Protein AF-A0AAN7R2Y2-F1 (afdb_monomer)

Sequence (423 aa):
MEILNHSSHEHPLVLCRTENERETCNLCSKKIDYVAFTCSECGFLLHKKCGTLPREMRHHLLHPQHLLLLVPNHPDSQKPFICSQCEQKNSPFVFRCSECDFNIDVTCFLRTQAATGLPSGQNPRKIHSHQHGLLLHYIGEDNSMVRRCSGCNMLVSGPTYYCIECPDFLLHKSCSQFAEQIQHPFHPKHPLSLLTKSPYRPGSLSCDACINKFSNGFVFHCGECKFDLDLNCASRVPSLRHDKHIEHPLDLFEETGREVVCSVCGKTCREHIYRCIACNFNAHDTCLPFPSTMKHKNHQHLLSLKKSIVKGDLVWFPCEVCKKRITPRHQVYYCEDCSYGVHIHCVDVEDTPALEADSAWTLEDIKNVQAEADALAVEMEAQLHALSEKLQSFFKKYLIQLNHKSEVKDKMTGQNLNHPKSK

Organism: Trapa natans (NCBI:txid22666)

Solvent-accessible surface area (backbone atoms only — not comparable to full-atom values): 24610 Å² total; per-residue (Å²): 134,58,73,44,83,40,97,93,49,91,65,66,20,38,60,42,76,50,94,54,76,83,44,51,16,64,47,58,69,44,70,41,78,47,58,29,30,35,25,91,88,79,72,49,36,28,40,61,77,63,64,67,55,64,58,66,41,70,52,37,84,94,47,36,90,50,57,27,36,58,39,73,53,65,92,41,89,90,64,69,66,45,17,75,74,77,64,53,61,87,46,53,20,27,32,36,34,88,88,51,92,54,25,34,32,44,58,62,44,62,67,58,44,66,72,89,80,63,72,102,72,77,69,56,46,71,50,95,87,42,93,61,50,27,45,81,36,68,39,64,86,85,58,84,65,91,48,44,14,50,35,68,53,43,73,63,54,42,56,28,30,36,31,68,93,40,80,80,44,29,31,38,52,70,65,69,66,64,62,64,60,45,81,41,85,59,44,76,87,55,61,26,38,57,30,73,58,75,97,59,62,88,72,67,43,48,19,70,77,46,47,36,72,50,74,68,27,29,34,32,36,24,87,86,77,72,44,33,32,38,55,72,64,68,71,58,75,58,59,26,75,43,92,95,44,72,92,54,44,25,36,81,37,68,58,38,61,49,75,43,60,17,72,78,79,69,46,76,40,44,54,46,30,37,34,26,58,70,76,70,42,30,32,44,57,86,71,53,88,69,68,64,33,28,36,44,84,94,46,92,60,64,22,37,57,34,63,54,62,68,62,84,93,38,66,54,49,59,18,76,74,82,64,45,80,42,51,42,84,47,61,26,34,33,24,79,93,72,70,46,32,36,47,63,55,66,59,54,93,83,37,41,62,53,77,60,88,88,67,74,73,44,78,62,54,56,49,51,54,50,52,51,51,52,52,51,49,53,51,51,51,52,51,51,52,54,50,50,53,51,50,52,53,49,51,54,53,50,52,52,53,50,52,55,52,50,54,52,51,50,56,68,62,69,73,75,82,85,83,82,94,83,134

Radius of gyration: 36.59 Å; Cα contacts (8 Å, |Δi|>4): 700; chains: 1; bounding box: 128×76×86 Å

Foldseek 3Di:
DDWADAPADHDIWDWDFDPDQPDAALQQRHTDDTIWGADPPPGHTHDPVRSPDDQWDALQLVDNPFIWGWDAQDPDVVQQDAAPWPRDRPGRIWTAGPVDNHIHGPVRSSLRPAPVPDPPPPWFDDAPLDHAGWDKGAADPPTPDQQAAQAQRHGDHGIWIDGSVDSNHIHHPLSRPDDQWDCAQLHNPDIWGKDSADPDDAQPDAALPQRDTDRGHIWGADPVVRHIHGPVRRPDDAQAAAPVDHPGGWDWDQAHNDWDAAPQPRDTDGGGWTARNNVRHIHHPVSGDDFQWKAAPPDDDIWGWDQFDDDPPDQWDAAPQPRDIDGGRAIWTADPVVRHTHHNSSGDPPMGRPPDPPDPCDPVNVVVVVVVVVVVVVVVVVVVVVVVVVVVVVVVVVVVVVVVVVVVVVVVVVVPPDDDDDD

Nearest PDB structures (foldseek):
  1v5n-assembly1_A  TM=6.631E-01  e=2.476E-02  Arabidopsis thaliana
  4b6d-assembly3_C  TM=6.617E-01  e=9.367E-01  Homo sapiens
  8ebt-assembly1_E  TM=3.321E-01  e=1.222E-01  Homo sapiens
  6nmi-assembly1_E  TM=3.936E-01  e=3.478E-01  Homo sapiens
  8dgs-assembly1_A  TM=4.145E-01  e=2.388E+00  Homo sapiens

Secondary structure (DSSP, 8-state):
--EE--TT-SSPEEEEE---TT-B-TTT-PBP-SEEEE-TTT--EEEHHHHT--SEE-SBTTB-SS-EEEEE----SSS----TTT-----SEEEEESSSS-EEEHHHHHHHS--TTS-TT-PPEEETTEEEEEEEEEE-TT-SS--B-TTT-SBP-EEEEEESS-TT-EEETTGGG--SEEEETTEEEEEEEEESS-SSSTT--B-TTT--B-SSS-EEEETTTTEEEEHHHHT----EEETTEEEEEEEEEEEEEEEEE-TTT--EEEEEEEEETTTTEEEEGGGSPPPSEEE-TT-SSEEEEES---BTTBS-EE-TTT-PEE-TTS-EEEETTTTEEEEGGG--TT-EE---TT----HHHHHHHHHHHHHHHHHHHHHHHHHHHHHHHHHHHHHHHHHHHHHHHHHHHTT--------

Mean predicted aligned error: 17.21 Å

InterPro domains:
  IPR002219 Protein kinase C-like, phorbol ester/diacylglycerol-binding domain [SM00109] (11-58)
  IPR002219 Protein kinase C-like, phorbol ester/diacylglycerol-binding domain [SM00109] (66-114)
  IPR002219 Protein kinase C-like, phorbol ester/diacylglycerol-binding domain [SM00109] (128-181)
  IPR002219 Protein kinase C-like, phorbol ester/diacylglycerol-binding domain [SM00109] (243-293)
  IPR004146 DC1 [PF03107] (8-50)
  IPR004146 DC1 [PF03107] (62-108)
  IPR004146 DC1 [PF03107] (128-175)
  IPR004146 DC1 [PF03107] (185-234)
  IPR004146 DC1 [PF03107] (245-287)
  IPR004146 DC1 [PF03107] (298-347)
  IPR043145 Zinc finger, ZZ-type superfamily [G3DSA:3.30.60.90] (140-193)
  IPR046349 C1-like domain superfamily [SSF57889] (34-110)
  IPR046349 C1-like domain superfamily [SSF57889] (152-235)
  IPR046349 C1-like domain superfamily [SSF57889] (215-301)
  IPR046349 C1-like domain superfamily [SSF57889] (315-349)

Structure (mmCIF, N/CA/C/O backbone):
data_AF-A0AAN7R2Y2-F1
#
_entry.id   AF-A0AAN7R2Y2-F1
#
loop_
_atom_site.group_PDB
_atom_site.id
_atom_site.type_symbol
_atom_site.label_atom_id
_atom_site.label_alt_id
_atom_site.label_comp_id
_atom_site.label_asym_id
_atom_site.label_entity_id
_atom_site.label_seq_id
_atom_site.pdbx_PDB_ins_code
_atom_site.Cartn_x
_atom_site.Cartn_y
_atom_site.Cartn_z
_atom_site.occupancy
_atom_site.B_iso_or_equiv
_atom_site.auth_seq_id
_atom_site.auth_comp_id
_atom_site.auth_asym_id
_atom_site.auth_atom_id
_atom_site.pdbx_PDB_model_num
ATOM 1 N N . MET A 1 1 ? 39.788 -20.657 -24.333 1.00 61.09 1 MET A N 1
ATOM 2 C CA . MET A 1 1 ? 39.842 -19.189 -24.489 1.00 61.09 1 MET A CA 1
ATOM 3 C C . MET A 1 1 ? 38.507 -18.740 -25.049 1.00 61.09 1 MET A C 1
ATOM 5 O O . MET A 1 1 ? 38.062 -19.331 -26.023 1.00 61.09 1 MET A O 1
ATOM 9 N N . GLU A 1 2 ? 37.837 -17.795 -24.391 1.00 81.94 2 GLU A N 1
ATOM 10 C CA . GLU A 1 2 ? 36.566 -17.218 -24.858 1.00 81.94 2 GLU A CA 1
ATOM 11 C C . GLU A 1 2 ? 36.909 -16.062 -25.814 1.00 81.94 2 GLU A C 1
ATOM 13 O O . GLU A 1 2 ? 37.644 -15.156 -25.418 1.00 81.94 2 GLU A O 1
ATOM 18 N N . ILE A 1 3 ? 36.449 -16.136 -27.069 1.00 83.12 3 ILE A N 1
ATOM 19 C CA . ILE A 1 3 ? 36.715 -15.145 -28.127 1.00 83.12 3 ILE A CA 1
ATOM 20 C C . ILE A 1 3 ? 35.390 -14.488 -28.521 1.00 83.12 3 ILE A C 1
ATOM 22 O O . ILE A 1 3 ? 34.389 -15.183 -28.699 1.00 83.12 3 ILE A O 1
ATOM 26 N N . LEU A 1 4 ? 35.384 -13.164 -28.663 1.00 82.38 4 LEU A N 1
ATOM 27 C CA . LEU A 1 4 ? 34.214 -12.356 -28.985 1.00 82.38 4 LEU A CA 1
ATOM 28 C C . LEU A 1 4 ? 34.483 -11.481 -30.213 1.00 82.38 4 LEU A C 1
ATOM 30 O O . LEU A 1 4 ? 35.377 -10.640 -30.195 1.00 82.38 4 LEU A O 1
ATOM 34 N N . ASN A 1 5 ? 33.634 -11.608 -31.232 1.00 81.44 5 ASN A N 1
ATOM 35 C CA . ASN A 1 5 ? 33.560 -10.654 -32.338 1.00 81.44 5 ASN A CA 1
ATOM 36 C C . ASN A 1 5 ? 32.432 -9.663 -32.035 1.00 81.44 5 ASN A C 1
ATOM 38 O O . ASN A 1 5 ? 31.254 -10.009 -32.141 1.00 81.44 5 ASN A O 1
ATOM 42 N N . HIS A 1 6 ? 32.778 -8.455 -31.595 1.00 79.69 6 HIS A N 1
ATOM 43 C CA . HIS A 1 6 ? 31.801 -7.469 -31.137 1.00 79.69 6 HIS A CA 1
ATOM 44 C C . HIS A 1 6 ? 31.545 -6.400 -32.203 1.00 79.69 6 HIS A C 1
ATOM 46 O O . HIS A 1 6 ? 32.478 -5.843 -32.754 1.00 79.69 6 HIS A O 1
ATOM 52 N N . SER A 1 7 ? 30.286 -6.029 -32.447 1.00 75.00 7 SER A N 1
ATOM 53 C CA . SER A 1 7 ? 29.922 -5.073 -33.517 1.00 75.00 7 SER A CA 1
ATOM 54 C C . SER A 1 7 ? 30.542 -3.671 -33.403 1.00 75.00 7 SER A C 1
ATOM 56 O O . SER A 1 7 ? 30.539 -2.918 -34.372 1.00 75.00 7 SER A O 1
ATOM 58 N N . SER A 1 8 ? 31.069 -3.315 -32.231 1.00 75.94 8 SER A N 1
ATOM 59 C CA . SER A 1 8 ? 31.760 -2.044 -32.005 1.00 75.94 8 SER A CA 1
ATOM 60 C C . SER A 1 8 ? 33.249 -2.063 -32.365 1.00 75.94 8 SER A C 1
ATOM 62 O O . SER A 1 8 ? 33.904 -1.037 -32.191 1.00 75.94 8 SER A O 1
ATOM 64 N N . HIS A 1 9 ? 33.816 -3.218 -32.730 1.00 82.25 9 HIS A N 1
ATOM 65 C CA . HIS A 1 9 ? 35.250 -3.375 -32.949 1.00 82.25 9 HIS A CA 1
ATOM 66 C C . HIS A 1 9 ? 35.567 -4.476 -33.972 1.00 82.25 9 HIS A C 1
ATOM 68 O O . HIS A 1 9 ? 34.942 -5.529 -33.970 1.00 82.25 9 HIS A O 1
ATOM 74 N N . GLU A 1 10 ? 36.548 -4.240 -34.841 1.00 81.50 10 GLU A N 1
ATOM 75 C CA . GLU A 1 10 ? 36.824 -5.125 -35.983 1.00 81.50 10 GLU A CA 1
ATOM 76 C C . GLU A 1 10 ? 37.655 -6.363 -35.617 1.00 81.50 10 GLU A C 1
ATOM 78 O O . GLU A 1 10 ? 37.449 -7.427 -36.201 1.00 81.50 10 GLU A O 1
ATOM 83 N N . HIS A 1 11 ? 38.560 -6.260 -34.638 1.00 85.38 11 HIS A N 1
ATOM 84 C CA . HIS A 1 11 ? 39.409 -7.384 -34.238 1.00 85.38 11 HIS A CA 1
ATOM 85 C C . HIS A 1 11 ? 38.697 -8.325 -33.247 1.00 85.38 11 HIS A C 1
ATOM 87 O O . HIS A 1 11 ? 37.925 -7.859 -32.397 1.00 85.38 11 HIS A O 1
ATOM 93 N N . PRO A 1 12 ? 39.000 -9.637 -33.276 1.00 83.56 12 PRO A N 1
ATOM 94 C CA . PRO A 1 12 ? 38.536 -10.575 -32.262 1.00 83.56 12 PRO A CA 1
ATOM 95 C C . PRO A 1 12 ? 39.062 -10.200 -30.874 1.00 83.56 12 PRO A C 1
ATOM 97 O O . PRO A 1 12 ? 40.261 -10.010 -30.671 1.00 83.56 12 PRO A O 1
ATOM 100 N N . LEU A 1 13 ? 38.164 -10.132 -29.896 1.00 86.81 13 LEU A N 1
ATOM 101 C CA . LEU A 1 13 ? 38.512 -9.854 -28.509 1.00 86.81 13 LEU A CA 1
ATOM 102 C C . LEU A 1 13 ? 38.671 -11.158 -27.732 1.00 86.81 13 LEU A C 1
ATOM 104 O O . LEU A 1 13 ? 37.823 -12.044 -27.826 1.00 86.81 13 LEU A O 1
ATOM 108 N N . VAL A 1 14 ? 39.708 -11.259 -26.907 1.00 86.75 14 VAL A N 1
ATOM 109 C CA . VAL A 1 14 ? 39.963 -12.434 -26.065 1.00 86.75 14 VAL A CA 1
ATOM 110 C C . VAL A 1 14 ? 39.669 -12.092 -24.610 1.00 86.75 14 VAL A C 1
ATOM 112 O O . VAL A 1 14 ? 40.069 -11.041 -24.117 1.00 86.75 14 VAL A O 1
ATOM 115 N N . LEU A 1 15 ? 38.952 -12.967 -23.904 1.00 87.19 15 LEU A N 1
ATOM 116 C CA . LEU A 1 15 ? 38.705 -12.781 -22.476 1.00 87.19 15 LEU A CA 1
ATOM 117 C C . LEU A 1 15 ? 39.988 -13.031 -21.672 1.00 87.19 15 LEU A C 1
ATOM 119 O O . LEU A 1 15 ? 40.445 -14.172 -21.569 1.00 87.19 15 LEU A O 1
ATOM 123 N N . CYS A 1 16 ? 40.517 -11.979 -21.056 1.00 82.06 16 CYS A N 1
ATOM 124 C CA . CYS A 1 16 ? 41.752 -12.009 -20.280 1.00 82.06 16 CYS A CA 1
ATOM 125 C C . CYS A 1 16 ? 41.555 -11.375 -18.897 1.00 82.06 16 CYS A C 1
ATOM 127 O O . CYS A 1 16 ? 40.615 -10.609 -18.659 1.00 82.06 16 CYS A O 1
ATOM 129 N N . ARG A 1 17 ? 42.454 -11.713 -17.966 1.00 77.38 17 ARG A N 1
ATOM 130 C CA . ARG A 1 17 ? 42.562 -11.007 -16.686 1.00 77.38 17 ARG A CA 1
ATOM 131 C C . ARG A 1 17 ? 43.372 -9.736 -16.896 1.00 77.38 17 ARG A C 1
ATOM 133 O O . ARG A 1 17 ? 44.414 -9.783 -17.541 1.00 77.38 17 ARG A O 1
ATOM 140 N N . THR A 1 18 ? 42.881 -8.626 -16.368 1.00 70.25 18 THR A N 1
ATOM 141 C CA . THR A 1 18 ? 43.547 -7.325 -16.442 1.00 70.25 18 THR A CA 1
ATOM 142 C C . THR A 1 18 ? 44.189 -7.030 -15.093 1.00 70.25 18 THR A C 1
ATOM 144 O O . THR A 1 18 ? 43.497 -7.012 -14.078 1.00 70.25 18 THR A O 1
ATOM 147 N N . GLU A 1 19 ? 45.499 -6.797 -15.066 1.00 66.12 19 GLU A N 1
ATOM 148 C CA . GLU A 1 19 ? 46.249 -6.500 -13.830 1.00 66.12 19 GLU A CA 1
ATOM 149 C C . GLU A 1 19 ? 46.273 -4.996 -13.492 1.00 66.12 19 GLU A C 1
ATOM 151 O O . GLU A 1 19 ? 46.859 -4.584 -12.494 1.00 66.12 19 GLU A O 1
ATOM 156 N N . ASN A 1 20 ? 45.635 -4.160 -14.318 1.00 65.56 20 ASN A N 1
ATOM 157 C CA . ASN A 1 20 ? 45.729 -2.706 -14.256 1.00 65.56 20 ASN A CA 1
ATOM 158 C C . ASN A 1 20 ? 44.383 -2.052 -13.891 1.00 65.56 20 ASN A C 1
ATOM 160 O O . ASN A 1 20 ? 43.488 -1.925 -14.722 1.00 65.56 20 ASN A O 1
ATOM 164 N N . GLU A 1 21 ? 44.259 -1.556 -12.657 1.00 62.69 21 GLU A N 1
ATOM 165 C CA . GLU A 1 21 ? 43.027 -0.945 -12.111 1.00 62.69 21 GLU A CA 1
ATOM 166 C C . GLU A 1 21 ? 42.664 0.431 -12.719 1.00 62.69 21 GLU A C 1
ATOM 168 O O . GLU A 1 21 ? 41.681 1.074 -12.324 1.00 62.69 21 GLU A O 1
ATOM 173 N N . ARG A 1 22 ? 43.483 0.946 -13.645 1.00 69.06 22 ARG A N 1
ATOM 174 C CA . ARG A 1 22 ? 43.282 2.255 -14.292 1.00 69.06 22 ARG A CA 1
ATOM 175 C C . ARG A 1 22 ? 42.626 2.169 -15.667 1.00 69.06 22 ARG A C 1
ATOM 177 O O . ARG A 1 22 ? 42.256 3.206 -16.216 1.00 69.06 22 ARG A O 1
ATOM 184 N N . GLU A 1 23 ? 42.472 0.973 -16.219 1.00 83.38 23 GLU A N 1
ATOM 185 C CA . GLU A 1 23 ? 41.874 0.775 -17.536 1.00 83.38 23 GLU A CA 1
ATOM 186 C C . GLU A 1 23 ? 40.353 0.963 -17.499 1.00 83.38 23 GLU A C 1
ATOM 188 O O . GLU A 1 23 ? 39.685 0.661 -16.509 1.00 83.38 23 GLU A O 1
ATOM 193 N N . THR A 1 24 ? 39.785 1.495 -18.583 1.00 88.62 24 THR A N 1
ATOM 194 C CA . THR A 1 24 ? 38.341 1.750 -18.689 1.00 88.62 24 THR A CA 1
ATOM 195 C C . THR A 1 24 ? 37.757 1.050 -19.902 1.00 88.62 24 THR A C 1
ATOM 197 O O . THR A 1 24 ? 38.410 0.915 -20.931 1.00 88.62 24 THR A O 1
ATOM 200 N N . CYS A 1 25 ? 36.510 0.609 -19.774 1.00 89.25 25 CYS A N 1
ATOM 201 C CA . CYS A 1 25 ? 35.765 -0.014 -20.856 1.00 89.25 25 CYS A CA 1
ATOM 202 C C . CYS A 1 25 ? 35.479 0.996 -21.970 1.00 89.25 25 CYS A C 1
ATOM 204 O O . CYS A 1 25 ? 34.881 2.045 -21.721 1.00 89.25 25 CYS A O 1
ATOM 206 N N . ASN A 1 26 ? 35.809 0.639 -23.211 1.00 89.38 26 ASN A N 1
ATOM 207 C CA . ASN A 1 26 ? 35.597 1.486 -24.383 1.00 89.38 26 ASN A CA 1
ATOM 208 C C . ASN A 1 26 ? 34.117 1.745 -24.702 1.00 89.38 26 ASN A C 1
ATOM 210 O O . ASN A 1 26 ? 33.822 2.681 -25.436 1.00 89.38 26 ASN A O 1
ATOM 214 N N . LEU A 1 27 ? 33.186 0.954 -24.155 1.00 88.44 27 LEU A N 1
ATOM 215 C CA . LEU A 1 27 ? 31.745 1.123 -24.379 1.00 88.44 27 LEU A CA 1
ATOM 216 C C . LEU A 1 27 ? 31.059 2.012 -23.336 1.00 88.44 27 LEU A C 1
ATOM 218 O O . LEU A 1 27 ? 30.247 2.861 -23.689 1.00 88.44 27 LEU A O 1
ATOM 222 N N . CYS A 1 28 ? 31.347 1.807 -22.049 1.00 87.12 28 CYS A N 1
ATOM 223 C CA . CYS A 1 28 ? 30.641 2.488 -20.956 1.00 87.12 28 CYS A CA 1
ATOM 224 C C . CYS A 1 28 ? 31.502 3.512 -20.201 1.00 87.12 28 CYS A C 1
ATOM 226 O O . CYS A 1 28 ? 30.988 4.203 -19.320 1.00 87.12 28 CYS A O 1
ATOM 228 N N . SER A 1 29 ? 32.802 3.592 -20.508 1.00 87.75 29 SER A N 1
ATOM 229 C CA . SER A 1 29 ? 33.791 4.462 -19.852 1.00 87.75 29 SER A CA 1
ATOM 230 C C . SER A 1 29 ? 33.927 4.262 -18.339 1.00 87.75 29 SER A C 1
ATOM 232 O O . SER A 1 29 ? 34.456 5.122 -17.636 1.00 87.75 29 SER A O 1
ATOM 234 N N . LYS A 1 30 ? 33.456 3.129 -17.807 1.00 86.62 30 LYS A N 1
ATOM 235 C CA . LYS A 1 30 ? 33.684 2.734 -16.411 1.00 86.62 30 LYS A CA 1
ATOM 236 C C . LYS A 1 30 ? 34.965 1.915 -16.296 1.00 86.62 30 LYS A C 1
ATOM 238 O O . LYS A 1 30 ? 35.363 1.257 -17.257 1.00 86.62 30 LYS A O 1
ATOM 243 N N . LYS A 1 31 ? 35.592 1.960 -15.118 1.00 87.69 31 LYS A N 1
ATOM 244 C CA . LYS A 1 31 ? 36.802 1.187 -14.811 1.00 87.69 31 LYS A CA 1
ATOM 245 C C . LYS A 1 31 ? 36.568 -0.306 -15.035 1.00 87.69 31 LYS A C 1
ATOM 247 O O . LYS A 1 31 ? 35.473 -0.802 -14.772 1.00 87.69 31 LYS A O 1
ATOM 252 N N . ILE A 1 32 ? 37.574 -0.990 -15.560 1.00 83.00 32 ILE A N 1
ATOM 253 C CA . ILE A 1 32 ? 37.621 -2.447 -15.628 1.00 83.00 32 ILE A CA 1
ATOM 254 C C . ILE A 1 32 ? 38.076 -2.957 -14.261 1.00 83.00 32 ILE A C 1
ATOM 256 O O . ILE A 1 32 ? 39.062 -2.464 -13.725 1.00 83.00 32 ILE A O 1
ATOM 260 N N . ASP A 1 33 ? 37.358 -3.933 -13.708 1.00 73.44 33 ASP A N 1
ATOM 261 C CA . ASP A 1 33 ? 37.697 -4.471 -12.390 1.00 73.44 33 ASP A CA 1
ATOM 262 C C . ASP A 1 33 ? 38.836 -5.502 -12.494 1.00 73.44 33 ASP A C 1
ATOM 264 O O . ASP A 1 33 ? 39.927 -5.279 -11.985 1.00 73.44 33 ASP A O 1
ATOM 268 N N . TYR A 1 34 ? 38.594 -6.640 -13.163 1.00 76.25 34 TYR A N 1
ATOM 269 C CA . TYR A 1 34 ? 39.548 -7.766 -13.184 1.00 76.25 34 TYR A CA 1
ATOM 270 C C . TYR A 1 34 ? 39.505 -8.635 -14.449 1.00 76.25 34 TYR A C 1
ATOM 272 O O . TYR A 1 34 ? 40.500 -9.257 -14.813 1.00 76.25 34 TYR A O 1
ATOM 280 N N . VAL A 1 35 ? 38.351 -8.728 -15.118 1.00 82.62 35 VAL A N 1
ATOM 281 C CA . VAL A 1 35 ? 38.173 -9.551 -16.323 1.00 82.62 35 VAL A CA 1
ATOM 282 C C . VAL A 1 35 ? 37.541 -8.710 -17.423 1.00 82.62 35 VAL A C 1
ATOM 284 O O . VAL A 1 35 ? 36.458 -8.145 -17.234 1.00 82.62 35 VAL A O 1
ATOM 287 N N . ALA A 1 36 ? 38.190 -8.678 -18.584 1.00 86.81 36 ALA A N 1
ATOM 288 C CA . ALA A 1 36 ? 37.721 -7.953 -19.754 1.00 86.81 36 ALA A CA 1
ATOM 289 C C . ALA A 1 36 ? 38.014 -8.717 -21.045 1.00 86.81 36 ALA A C 1
ATOM 291 O O . ALA A 1 36 ? 38.933 -9.531 -21.124 1.00 86.81 36 ALA A O 1
ATOM 292 N N . PHE A 1 37 ? 37.208 -8.441 -22.061 1.00 88.62 37 PHE A N 1
ATOM 293 C CA . PHE A 1 37 ? 37.526 -8.777 -23.439 1.00 88.62 37 PHE A CA 1
ATOM 294 C C . PHE A 1 37 ? 38.546 -7.764 -23.946 1.00 88.62 37 PHE A C 1
ATOM 296 O O . PHE A 1 37 ? 38.263 -6.565 -23.924 1.00 88.62 37 PHE A O 1
ATOM 303 N N . THR A 1 38 ? 39.716 -8.240 -24.363 1.00 86.44 38 THR A N 1
ATOM 304 C CA . THR A 1 38 ? 40.844 -7.400 -24.766 1.00 86.44 38 THR A CA 1
ATOM 305 C C . THR A 1 38 ? 41.240 -7.680 -26.214 1.00 86.44 38 THR A C 1
ATOM 307 O O . THR A 1 38 ? 41.221 -8.825 -26.669 1.00 86.44 38 THR A O 1
ATOM 310 N N . CYS A 1 39 ? 41.582 -6.629 -26.955 1.00 88.25 39 CYS A N 1
ATOM 311 C CA . CYS A 1 39 ? 42.208 -6.732 -28.269 1.00 88.25 39 CYS A CA 1
ATOM 312 C C . CYS A 1 39 ? 43.722 -6.577 -28.114 1.00 88.25 39 CYS A C 1
ATOM 314 O O . CYS A 1 39 ? 44.188 -5.522 -27.679 1.00 88.25 39 CYS A O 1
ATOM 316 N N . SER A 1 40 ? 44.494 -7.592 -28.505 1.00 81.56 40 SER A N 1
ATOM 317 C CA . SER A 1 40 ? 45.962 -7.540 -28.478 1.00 81.56 40 SER A CA 1
ATOM 318 C C . SER A 1 40 ? 46.560 -6.586 -29.514 1.00 81.56 40 SER A C 1
ATOM 320 O O . SER A 1 40 ? 47.703 -6.172 -29.361 1.00 81.56 40 SER A O 1
ATOM 322 N N . GLU A 1 41 ? 45.808 -6.242 -30.559 1.00 84.19 41 GLU A N 1
ATOM 323 C CA . GLU A 1 41 ? 46.306 -5.430 -31.675 1.00 84.19 41 GLU A CA 1
ATOM 324 C C . GLU A 1 41 ? 46.180 -3.926 -31.413 1.00 84.19 41 GLU A C 1
ATOM 326 O O . GLU A 1 41 ? 47.043 -3.153 -31.821 1.00 84.19 41 GLU A O 1
ATOM 331 N N . CYS A 1 42 ? 45.130 -3.492 -30.710 1.00 85.44 42 CYS A N 1
ATOM 332 C CA . CYS A 1 42 ? 44.843 -2.065 -30.536 1.00 85.44 42 CYS A CA 1
ATOM 333 C C . CYS A 1 42 ? 44.443 -1.656 -29.108 1.00 85.44 42 CYS A C 1
ATOM 335 O O . CYS A 1 42 ? 44.031 -0.517 -28.895 1.00 85.44 42 CYS A O 1
ATOM 337 N N . GLY A 1 43 ? 44.495 -2.575 -28.137 1.00 82.44 43 GLY A N 1
ATOM 338 C CA . GLY A 1 43 ? 44.191 -2.277 -26.732 1.00 82.44 43 GLY A CA 1
ATOM 339 C C . GLY A 1 43 ? 42.715 -1.988 -26.435 1.00 82.44 43 GLY A C 1
ATOM 340 O O . GLY A 1 43 ? 42.407 -1.365 -25.423 1.00 82.44 43 GLY A O 1
ATOM 341 N N . PHE A 1 44 ? 41.790 -2.407 -27.307 1.00 86.81 44 PHE A N 1
ATOM 342 C CA . PHE A 1 44 ? 40.348 -2.266 -27.073 1.00 86.81 44 PHE A CA 1
ATOM 343 C C . PHE A 1 44 ? 39.892 -3.176 -25.925 1.00 86.81 44 PHE A C 1
ATOM 345 O O . PHE A 1 44 ? 40.231 -4.357 -25.903 1.00 86.81 44 PHE A O 1
ATOM 352 N N . LEU A 1 45 ? 39.118 -2.629 -24.989 1.00 88.88 45 LEU A N 1
ATOM 353 C CA . LEU A 1 45 ? 38.759 -3.237 -23.710 1.00 88.88 45 LEU A CA 1
ATOM 354 C C . LEU A 1 45 ? 37.250 -3.149 -23.466 1.00 88.88 45 LEU A C 1
ATOM 356 O O . LEU A 1 45 ? 36.669 -2.062 -23.453 1.00 88.88 45 LEU A O 1
ATOM 360 N N . LEU A 1 46 ? 36.605 -4.285 -23.198 1.00 88.75 46 LEU A N 1
ATOM 361 C CA . LEU A 1 46 ? 35.191 -4.343 -22.818 1.00 88.75 46 LEU A CA 1
ATOM 362 C C . LEU A 1 46 ? 34.981 -5.136 -21.533 1.00 88.75 46 LEU A C 1
ATOM 364 O O . LEU A 1 46 ? 35.494 -6.245 -21.382 1.00 88.75 46 LEU A O 1
ATOM 368 N N . HIS A 1 47 ? 34.113 -4.641 -20.643 1.00 88.12 47 HIS A N 1
ATOM 369 C CA . HIS A 1 47 ? 33.538 -5.506 -19.609 1.00 88.12 47 HIS A CA 1
ATOM 370 C C . HIS A 1 47 ? 32.845 -6.697 -20.262 1.00 88.12 47 HIS A C 1
ATOM 372 O O . HIS A 1 47 ? 32.196 -6.539 -21.298 1.00 88.12 47 HIS A O 1
ATOM 378 N N . LYS A 1 48 ? 32.839 -7.850 -19.585 1.00 83.62 48 LYS A N 1
ATOM 379 C CA . LYS A 1 48 ? 32.075 -9.021 -20.041 1.00 83.62 48 LYS A CA 1
ATOM 380 C C . LYS A 1 48 ? 30.614 -8.674 -20.368 1.00 83.62 48 LYS A C 1
ATOM 382 O O . LYS A 1 48 ? 30.132 -9.023 -21.435 1.00 83.62 48 LYS A O 1
ATOM 387 N N . LYS A 1 49 ? 29.950 -7.895 -19.502 1.00 83.19 49 LYS A N 1
ATOM 388 C CA . LYS A 1 49 ? 28.567 -7.417 -19.710 1.00 83.19 49 LYS A CA 1
ATOM 389 C C . LYS A 1 49 ? 28.413 -6.453 -20.893 1.00 83.19 49 LYS A C 1
ATOM 391 O O . LYS A 1 49 ? 27.354 -6.418 -21.505 1.00 83.19 49 LYS A O 1
ATOM 396 N N . CYS A 1 50 ? 29.442 -5.658 -21.199 1.00 86.62 50 CYS A N 1
ATOM 397 C CA . CYS A 1 50 ? 29.425 -4.765 -22.358 1.00 86.62 50 CYS A CA 1
ATOM 398 C C . CYS A 1 50 ? 29.628 -5.549 -23.658 1.00 86.62 50 CYS A C 1
ATOM 400 O O . CYS A 1 50 ? 28.980 -5.242 -24.646 1.00 86.62 50 CYS A O 1
ATOM 402 N N . GLY A 1 51 ? 30.469 -6.589 -23.643 1.00 84.38 51 GLY A N 1
ATOM 403 C CA . GLY A 1 51 ? 30.676 -7.471 -24.793 1.00 84.38 51 GLY A CA 1
ATOM 404 C C . GLY A 1 51 ? 29.467 -8.347 -25.142 1.00 84.38 51 GLY A C 1
ATOM 405 O O . GLY A 1 51 ? 29.366 -8.835 -26.260 1.00 84.38 51 GLY A O 1
ATOM 406 N N . THR A 1 52 ? 28.527 -8.532 -24.214 1.00 82.06 52 THR A N 1
ATOM 407 C CA . THR A 1 52 ? 27.268 -9.254 -24.463 1.00 82.06 52 THR A CA 1
ATOM 408 C C . THR A 1 52 ? 26.129 -8.356 -24.948 1.00 82.06 52 THR A C 1
ATOM 410 O O . THR A 1 52 ? 25.006 -8.834 -25.096 1.00 82.06 52 THR A O 1
ATOM 413 N N . LEU A 1 53 ? 26.367 -7.053 -25.137 1.00 84.44 53 LEU A N 1
ATOM 414 C CA . LEU A 1 53 ? 25.316 -6.136 -25.568 1.00 84.44 53 LEU A CA 1
ATOM 415 C C . LEU A 1 53 ? 24.898 -6.423 -27.013 1.00 84.44 53 LEU A C 1
ATOM 417 O O . LEU A 1 53 ? 25.756 -6.601 -27.881 1.00 84.44 53 LEU A O 1
ATOM 421 N N . PRO A 1 54 ? 23.587 -6.442 -27.305 1.00 83.38 54 PRO A N 1
ATOM 422 C CA . PRO A 1 54 ? 23.130 -6.622 -28.667 1.00 83.38 54 PRO A CA 1
ATOM 423 C C . PRO A 1 54 ? 23.398 -5.352 -29.484 1.00 83.38 54 PRO A C 1
ATOM 425 O O . PRO A 1 54 ? 23.281 -4.233 -28.982 1.00 83.38 54 PRO A O 1
ATOM 428 N N . ARG A 1 55 ? 23.698 -5.525 -30.776 1.00 84.94 55 ARG A N 1
ATOM 429 C CA . ARG A 1 55 ? 23.766 -4.407 -31.732 1.00 84.94 55 ARG A CA 1
ATOM 430 C C . ARG A 1 55 ? 22.402 -3.734 -31.910 1.00 84.94 55 ARG A C 1
ATOM 432 O O . ARG A 1 55 ? 22.321 -2.521 -32.064 1.00 84.94 55 ARG A O 1
ATOM 439 N N . GLU A 1 56 ? 21.346 -4.539 -31.891 1.00 85.94 56 GLU A N 1
ATOM 440 C CA . GLU A 1 56 ? 19.961 -4.127 -32.085 1.00 85.94 56 GLU A CA 1
ATOM 441 C C . GLU A 1 56 ? 19.144 -4.509 -30.852 1.00 85.94 56 GLU A C 1
ATOM 443 O O . GLU A 1 56 ? 19.086 -5.681 -30.482 1.00 85.94 56 GLU A O 1
ATOM 448 N N . MET A 1 57 ? 18.487 -3.538 -30.223 1.00 81.69 57 MET A N 1
ATOM 449 C CA . MET A 1 57 ? 17.581 -3.772 -29.104 1.00 81.69 57 MET A CA 1
ATOM 450 C C . MET A 1 57 ? 16.158 -3.381 -29.482 1.00 81.69 57 MET A C 1
ATOM 452 O O . MET A 1 57 ? 15.841 -2.201 -29.642 1.00 81.69 57 MET A O 1
ATOM 456 N N . ARG A 1 58 ? 15.279 -4.379 -29.574 1.00 76.12 58 ARG A N 1
ATOM 457 C CA . ARG A 1 58 ? 13.832 -4.174 -29.710 1.00 76.12 58 ARG A CA 1
ATOM 458 C C . ARG A 1 58 ? 13.197 -4.134 -28.325 1.00 76.12 58 ARG A C 1
ATOM 460 O O . ARG A 1 58 ? 13.667 -4.808 -27.413 1.00 76.12 58 ARG A O 1
ATOM 467 N N . HIS A 1 59 ? 12.113 -3.376 -28.185 1.00 69.06 59 HIS A N 1
ATOM 468 C CA . HIS A 1 59 ? 11.276 -3.390 -26.981 1.00 69.06 59 HIS A CA 1
ATOM 469 C C . HIS A 1 59 ? 12.011 -3.006 -25.685 1.00 69.06 59 HIS A C 1
ATOM 471 O O . HIS A 1 59 ? 11.777 -3.582 -24.623 1.00 69.06 59 HIS A O 1
ATOM 477 N N . HIS A 1 60 ? 12.916 -2.029 -25.760 1.00 73.69 60 HIS A N 1
ATOM 478 C CA . HIS A 1 60 ? 13.604 -1.523 -24.576 1.00 73.69 60 HIS A CA 1
ATOM 479 C C . HIS A 1 60 ? 12.597 -0.932 -23.571 1.00 73.69 60 HIS A C 1
ATOM 481 O O . HIS A 1 60 ? 11.693 -0.207 -23.972 1.00 73.69 60 HIS A O 1
ATOM 487 N N . LEU A 1 61 ? 12.766 -1.170 -22.263 1.00 67.19 61 LEU A N 1
ATOM 488 C CA . LEU A 1 61 ? 11.802 -0.757 -21.221 1.00 67.19 61 LEU A CA 1
ATOM 489 C C . LEU A 1 61 ? 11.435 0.737 -21.281 1.00 67.19 61 LEU A C 1
ATOM 491 O O . LEU A 1 61 ? 10.288 1.136 -21.058 1.00 67.19 61 LEU A O 1
ATOM 495 N N . LEU A 1 62 ? 12.428 1.577 -21.571 1.00 69.00 62 LEU A N 1
ATOM 496 C CA . LEU A 1 62 ? 12.236 3.023 -21.665 1.00 69.00 62 LEU A CA 1
ATOM 497 C C . LEU A 1 62 ? 11.729 3.479 -23.035 1.00 69.00 62 LEU A C 1
ATOM 499 O O . LEU A 1 62 ? 11.219 4.588 -23.141 1.00 69.00 62 LEU A O 1
ATOM 503 N N . HIS A 1 63 ? 11.843 2.627 -24.051 1.00 74.38 63 HIS A N 1
ATOM 504 C CA . HIS A 1 63 ? 11.508 2.955 -25.428 1.00 74.38 63 HIS A CA 1
ATOM 505 C C . HIS A 1 63 ? 11.082 1.702 -26.216 1.00 74.38 63 HIS A C 1
ATOM 507 O O . HIS A 1 63 ? 11.849 1.179 -27.029 1.00 74.38 63 HIS A O 1
ATOM 513 N N . PRO A 1 64 ? 9.887 1.154 -25.927 1.00 69.44 64 PRO A N 1
ATOM 514 C CA . PRO A 1 64 ? 9.478 -0.137 -26.467 1.00 69.44 64 PRO A CA 1
ATOM 515 C C . PRO A 1 64 ? 8.945 -0.079 -27.903 1.00 69.44 64 PRO A C 1
ATOM 517 O O . PRO A 1 64 ? 8.857 -1.128 -28.545 1.00 69.44 64 PRO A O 1
ATOM 520 N N . GLN A 1 65 ? 8.578 1.114 -28.390 1.00 73.06 65 GLN A N 1
ATOM 521 C CA . GLN A 1 65 ? 7.894 1.293 -29.675 1.00 73.06 65 GLN A CA 1
ATOM 522 C C . GLN A 1 65 ? 8.827 1.170 -30.882 1.00 73.06 65 GLN A C 1
ATOM 524 O O . GLN A 1 65 ? 8.390 0.694 -31.924 1.00 73.06 65 GLN A O 1
ATOM 529 N N . HIS A 1 66 ? 10.099 1.557 -30.747 1.00 81.50 66 HIS A N 1
ATOM 530 C CA . HIS A 1 66 ? 11.052 1.517 -31.859 1.00 81.50 66 HIS A CA 1
ATOM 531 C C . HIS A 1 66 ? 12.343 0.787 -31.496 1.00 81.50 66 HIS A C 1
ATOM 533 O O . HIS A 1 66 ? 12.701 0.626 -30.325 1.00 81.50 66 HIS A O 1
ATOM 539 N N . LEU A 1 67 ? 13.053 0.362 -32.538 1.00 84.12 67 LEU A N 1
ATOM 540 C CA . LEU A 1 67 ? 14.351 -0.283 -32.427 1.00 84.12 67 LEU A CA 1
ATOM 541 C C . LEU A 1 67 ? 15.416 0.718 -31.959 1.00 84.12 67 LEU A C 1
ATOM 543 O O . LEU A 1 67 ? 15.526 1.823 -32.489 1.00 84.12 67 LEU A O 1
ATOM 547 N N . LEU A 1 68 ? 16.240 0.300 -31.000 1.00 88.25 68 LEU A N 1
ATOM 548 C CA . LEU A 1 68 ? 17.446 1.018 -30.610 1.00 88.25 68 LEU A CA 1
ATOM 549 C C . LEU A 1 68 ? 18.680 0.337 -31.200 1.00 88.25 68 LEU A C 1
ATOM 551 O O . LEU A 1 68 ? 18.858 -0.872 -31.053 1.00 88.25 68 LEU A O 1
ATOM 555 N N . LEU A 1 69 ? 19.553 1.123 -31.821 1.00 89.88 69 LEU A N 1
ATOM 556 C CA . LEU A 1 69 ? 20.810 0.655 -32.399 1.00 89.88 69 LEU A CA 1
ATOM 557 C C . LEU A 1 69 ? 21.986 1.104 -31.540 1.00 89.88 69 LEU A C 1
ATOM 559 O O . LEU A 1 69 ? 22.116 2.292 -31.241 1.00 89.88 69 LEU A O 1
ATOM 563 N N . LEU A 1 70 ? 22.855 0.162 -31.177 1.00 90.31 70 LEU A N 1
ATOM 564 C CA . LEU A 1 70 ? 24.133 0.463 -30.546 1.00 90.31 70 LEU A CA 1
ATOM 565 C C . LEU A 1 70 ? 25.086 1.031 -31.596 1.00 90.31 70 LEU A C 1
ATOM 567 O O . LEU A 1 70 ? 25.503 0.328 -32.518 1.00 90.31 70 LEU A O 1
ATOM 571 N N . VAL A 1 71 ? 25.440 2.302 -31.445 1.00 88.25 71 VAL A N 1
ATOM 572 C CA . VAL A 1 71 ? 26.317 3.021 -32.371 1.00 88.25 71 VAL A CA 1
ATOM 573 C C . VAL A 1 71 ? 27.368 3.831 -31.611 1.00 88.25 71 VAL A C 1
ATOM 575 O O . VAL A 1 71 ? 27.139 4.212 -30.456 1.00 88.25 71 VAL A O 1
ATOM 578 N N . PRO A 1 72 ? 28.525 4.123 -32.233 1.00 87.69 72 PRO A N 1
ATOM 579 C CA . PRO A 1 72 ? 29.457 5.104 -31.699 1.00 87.69 72 PRO A CA 1
ATOM 580 C C . PRO A 1 72 ? 28.758 6.450 -31.505 1.00 87.69 72 PRO A C 1
ATOM 582 O O . PRO A 1 72 ? 27.988 6.905 -32.356 1.00 87.69 72 PRO A O 1
ATOM 585 N N . ASN A 1 73 ? 29.043 7.113 -30.391 1.00 84.81 73 ASN A N 1
ATOM 586 C CA . ASN A 1 73 ? 28.592 8.472 -30.162 1.00 84.81 73 ASN A CA 1
ATOM 587 C C . ASN A 1 73 ? 29.443 9.432 -31.000 1.00 84.81 73 ASN A C 1
ATOM 589 O O . ASN A 1 73 ? 30.444 9.972 -30.532 1.00 84.81 73 ASN A O 1
ATOM 593 N N . HIS A 1 74 ? 29.070 9.610 -32.266 1.00 71.00 74 HIS A N 1
ATOM 594 C CA . HIS A 1 74 ? 29.743 10.574 -33.126 1.00 71.00 74 HIS A CA 1
ATOM 595 C C . HIS A 1 74 ? 29.444 12.003 -32.634 1.00 71.00 74 HIS A C 1
ATOM 597 O O . HIS A 1 74 ? 28.274 12.291 -32.340 1.00 71.00 74 HIS A O 1
ATOM 603 N N . PRO A 1 75 ? 30.445 12.905 -32.576 1.00 59.06 75 PRO A N 1
ATOM 604 C CA . PRO A 1 75 ? 30.243 14.329 -32.328 1.00 59.06 75 PRO A CA 1
ATOM 605 C C . PRO A 1 75 ? 29.613 14.972 -33.569 1.00 59.06 75 PRO A C 1
ATOM 607 O O . PRO A 1 75 ? 30.258 15.685 -34.329 1.00 59.06 75 PRO A O 1
ATOM 610 N N . ASP A 1 76 ? 28.353 14.643 -33.838 1.00 62.97 76 ASP A N 1
ATOM 611 C CA . ASP A 1 76 ? 27.548 15.381 -34.800 1.00 62.97 76 ASP A CA 1
ATOM 612 C C . ASP A 1 76 ? 27.123 16.707 -34.155 1.00 62.97 76 ASP A C 1
ATOM 614 O O . ASP A 1 76 ? 26.461 16.728 -33.113 1.00 62.97 76 ASP A O 1
ATOM 618 N N . SER A 1 77 ? 27.541 17.821 -34.756 1.00 58.78 77 SER A N 1
ATOM 619 C CA . SER A 1 77 ? 27.227 19.171 -34.287 1.00 58.78 77 SER A CA 1
ATOM 620 C C . SER A 1 77 ? 25.760 19.552 -34.504 1.00 58.78 77 SER A C 1
ATOM 622 O O . SER A 1 77 ? 25.286 20.476 -33.845 1.00 58.78 77 SER A O 1
ATOM 624 N N . GLN A 1 78 ? 25.028 18.844 -35.374 1.00 64.31 78 GLN A N 1
ATOM 625 C CA . GLN A 1 78 ? 23.613 19.115 -35.652 1.00 64.31 78 GLN A CA 1
ATOM 626 C C . GLN A 1 78 ? 22.661 18.341 -34.729 1.00 64.31 78 GLN A C 1
ATOM 628 O O . GLN A 1 78 ? 21.571 18.829 -34.431 1.00 64.31 78 GLN A O 1
ATOM 633 N N . LYS A 1 79 ? 23.072 17.166 -34.230 1.00 66.44 79 LYS A N 1
ATOM 634 C CA . LYS A 1 79 ? 22.325 16.369 -33.240 1.00 66.44 79 LYS A CA 1
ATOM 635 C C . LYS A 1 79 ? 23.255 15.847 -32.137 1.00 66.44 79 LYS A C 1
ATOM 637 O O . LYS A 1 79 ? 23.648 14.676 -32.160 1.00 66.44 79 LYS A O 1
ATOM 642 N N . PRO A 1 80 ? 23.609 16.691 -31.151 1.00 73.88 80 PRO A N 1
ATOM 643 C CA . PRO A 1 80 ? 24.425 16.252 -30.031 1.00 73.88 80 PRO A CA 1
ATOM 644 C C . PRO A 1 80 ? 23.676 15.189 -29.223 1.00 73.88 80 PRO A C 1
ATOM 646 O O . PRO A 1 80 ? 22.504 15.357 -28.886 1.00 73.88 80 PRO A O 1
ATOM 649 N N . PHE A 1 81 ? 24.365 14.102 -28.878 1.00 82.94 81 PHE A N 1
ATOM 650 C CA . PHE A 1 81 ? 23.797 13.089 -27.997 1.00 82.94 81 PHE A CA 1
ATOM 651 C C . PHE A 1 81 ? 23.493 13.681 -26.620 1.00 82.94 81 PHE A C 1
ATOM 653 O O . PHE A 1 81 ? 24.343 14.316 -25.990 1.00 82.94 81 PHE A O 1
ATOM 660 N N . ILE A 1 82 ? 22.285 13.402 -26.143 1.00 84.50 82 ILE A N 1
ATOM 661 C CA . ILE A 1 82 ? 21.860 13.624 -24.767 1.00 84.50 82 ILE A CA 1
ATOM 662 C C . ILE A 1 82 ? 21.178 12.339 -24.324 1.00 84.50 82 ILE A C 1
ATOM 664 O O . ILE A 1 82 ? 20.238 11.880 -24.974 1.00 84.50 82 ILE A O 1
ATOM 668 N N . CYS A 1 83 ? 21.656 11.743 -23.235 1.00 86.31 83 CYS A N 1
ATOM 669 C CA . CYS A 1 83 ? 20.992 10.580 -22.671 1.00 86.31 83 CYS A CA 1
ATOM 670 C C . CYS A 1 83 ? 19.605 10.975 -22.154 1.00 86.31 83 CYS A C 1
ATOM 672 O O . CYS A 1 83 ? 19.500 11.770 -21.224 1.00 86.31 83 CYS A O 1
ATOM 674 N N . SER A 1 84 ? 18.548 10.363 -22.683 1.00 83.94 84 SER A N 1
ATOM 675 C CA . SER A 1 84 ? 17.159 10.570 -22.261 1.00 83.94 84 SER A CA 1
ATOM 676 C C . SER A 1 84 ? 16.897 10.171 -20.801 1.00 83.94 84 SER A C 1
ATOM 678 O O . SER A 1 84 ? 15.835 10.488 -20.281 1.00 83.94 84 SER A O 1
ATOM 680 N N . GLN A 1 85 ? 17.839 9.482 -20.141 1.00 80.31 85 GLN A N 1
ATOM 681 C CA . GLN A 1 85 ? 17.713 9.065 -18.741 1.00 80.31 85 GLN A CA 1
ATOM 682 C C . GLN A 1 85 ? 18.509 9.941 -17.764 1.00 80.31 85 GLN A C 1
ATOM 684 O O . GLN A 1 85 ? 17.995 10.305 -16.709 1.00 80.31 85 GLN A O 1
ATOM 689 N N . CYS A 1 86 ? 19.778 10.232 -18.063 1.00 80.12 86 CYS A N 1
ATOM 690 C CA . CYS A 1 86 ? 20.677 10.926 -17.130 1.00 80.12 86 CYS A CA 1
ATOM 691 C C . CYS A 1 86 ? 21.151 12.299 -17.620 1.00 80.12 86 CYS A C 1
ATOM 693 O O . CYS A 1 86 ? 21.946 12.939 -16.935 1.00 80.12 86 CYS A O 1
ATOM 695 N N . GLU A 1 87 ? 20.727 12.708 -18.819 1.00 83.56 87 GLU A N 1
ATOM 696 C CA . GLU A 1 87 ? 21.064 13.975 -19.486 1.00 83.56 87 GLU A CA 1
ATOM 697 C C . GLU A 1 87 ? 22.562 14.184 -19.779 1.00 83.56 87 GLU A C 1
ATOM 699 O O . GLU A 1 87 ? 22.969 15.202 -20.343 1.00 83.56 87 GLU A O 1
ATOM 704 N N . GLN A 1 88 ? 23.400 13.194 -19.468 1.00 83.88 88 GLN A N 1
ATOM 705 C CA . GLN A 1 88 ? 24.826 13.223 -19.766 1.00 83.88 88 GLN A CA 1
ATOM 706 C C . GLN A 1 88 ? 25.086 13.034 -21.263 1.00 83.88 88 GLN A C 1
ATOM 708 O O . GLN A 1 88 ? 24.328 12.373 -21.978 1.00 83.88 88 GLN A O 1
ATOM 713 N N . LYS A 1 89 ? 26.209 13.597 -21.723 1.00 83.75 89 LYS A N 1
ATOM 714 C CA . LYS A 1 89 ? 26.616 13.613 -23.142 1.00 83.75 89 LYS A CA 1
ATOM 715 C C . LYS A 1 89 ? 27.905 12.833 -23.423 1.00 83.75 89 LYS A C 1
ATOM 717 O O . LYS A 1 89 ? 28.315 12.691 -24.569 1.00 83.75 89 LYS A O 1
ATOM 722 N N . ASN A 1 90 ? 28.563 12.339 -22.378 1.00 79.44 90 ASN A N 1
ATOM 723 C CA . ASN A 1 90 ? 29.951 11.872 -22.385 1.00 79.44 90 ASN A CA 1
ATOM 724 C C . ASN A 1 90 ? 30.108 10.350 -22.545 1.00 79.44 90 ASN A C 1
ATOM 726 O O . ASN A 1 90 ? 31.096 9.784 -22.084 1.00 79.44 90 ASN A O 1
ATOM 730 N N . SER A 1 91 ? 29.152 9.675 -23.188 1.00 83.19 91 SER A N 1
ATOM 731 C CA . SER A 1 91 ? 29.268 8.239 -23.455 1.00 83.19 91 SER A CA 1
ATOM 732 C C . SER A 1 91 ? 29.874 7.989 -24.838 1.00 83.19 91 SER A C 1
ATOM 734 O O . SER A 1 91 ? 29.430 8.627 -25.787 1.00 83.19 91 SER A O 1
ATOM 736 N N . PRO A 1 92 ? 30.862 7.093 -24.993 1.00 86.31 92 PRO A N 1
ATOM 737 C CA . PRO A 1 92 ? 31.505 6.821 -26.281 1.00 86.31 92 PRO A CA 1
ATOM 738 C C . PRO A 1 92 ? 30.628 5.980 -27.213 1.00 86.31 92 PRO A C 1
ATOM 740 O O . PRO A 1 92 ? 30.749 6.088 -28.429 1.00 86.31 92 PRO A O 1
ATOM 743 N N . PHE A 1 93 ? 29.726 5.172 -26.655 1.00 90.00 93 PHE A N 1
ATOM 744 C CA . PHE A 1 93 ? 28.743 4.382 -27.387 1.00 90.00 93 PHE A CA 1
ATOM 745 C C . PHE A 1 93 ? 27.365 4.598 -26.790 1.00 90.00 93 PHE A C 1
ATOM 747 O O . PHE A 1 93 ? 27.208 4.755 -25.580 1.00 90.00 93 PHE A O 1
ATOM 754 N N . VAL A 1 94 ? 26.353 4.619 -27.647 1.00 90.38 94 VAL A N 1
ATOM 755 C CA . VAL A 1 94 ? 24.987 4.963 -27.261 1.00 90.38 94 VAL A CA 1
ATOM 756 C C . VAL A 1 94 ? 23.997 4.111 -28.037 1.00 90.38 94 VAL A C 1
ATOM 758 O O . VAL A 1 94 ? 24.249 3.721 -29.176 1.00 90.38 94 VAL A O 1
ATOM 761 N N . PHE A 1 95 ? 22.858 3.834 -27.417 1.00 90.06 95 PHE A N 1
ATOM 762 C CA . PHE A 1 95 ? 21.704 3.268 -28.096 1.00 90.06 95 PHE A CA 1
ATOM 763 C C . PHE A 1 95 ? 20.855 4.416 -28.633 1.00 90.06 95 PHE A C 1
ATOM 765 O O . PHE A 1 95 ? 20.318 5.203 -27.849 1.00 90.06 95 PHE A O 1
ATOM 772 N N . ARG A 1 96 ? 20.758 4.526 -29.960 1.00 89.25 96 ARG A N 1
ATOM 773 C CA . ARG A 1 9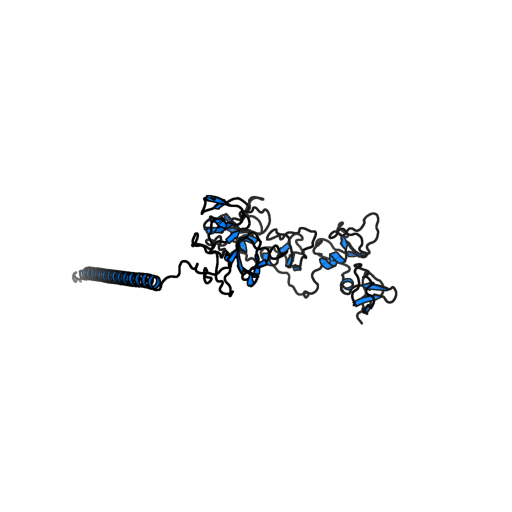6 ? 19.982 5.574 -30.637 1.00 89.25 96 ARG A CA 1
ATOM 774 C C . ARG A 1 96 ? 18.758 4.988 -31.320 1.00 89.25 96 ARG A C 1
ATOM 776 O O . ARG A 1 96 ? 18.844 3.932 -31.948 1.00 89.25 96 ARG A O 1
ATOM 783 N N . CYS A 1 97 ? 17.637 5.689 -31.214 1.00 87.31 97 CYS A N 1
ATOM 784 C CA . CYS A 1 97 ? 16.489 5.458 -32.074 1.00 87.31 97 CYS A CA 1
ATOM 785 C C . CYS A 1 97 ? 16.705 6.171 -33.417 1.00 87.31 97 CYS A C 1
ATOM 787 O O . CYS A 1 97 ? 17.156 7.314 -33.449 1.00 87.31 97 CYS A O 1
ATOM 789 N N . SER A 1 98 ? 16.376 5.515 -34.529 1.00 83.75 98 SER A N 1
ATOM 790 C CA . SER A 1 98 ? 16.378 6.149 -35.857 1.00 83.75 98 SER A CA 1
ATOM 791 C C . SER A 1 98 ? 15.093 6.924 -36.158 1.00 83.75 98 SER A C 1
ATOM 793 O O . SER A 1 98 ? 15.073 7.745 -37.070 1.00 83.75 98 SER A O 1
ATOM 795 N N . GLU A 1 99 ? 14.020 6.646 -35.419 1.00 82.75 99 GLU A N 1
ATOM 796 C CA . GLU A 1 99 ? 12.667 7.148 -35.689 1.00 82.75 99 GLU A CA 1
ATOM 797 C C . GLU A 1 99 ? 12.286 8.351 -34.809 1.00 82.75 99 GLU A C 1
ATOM 799 O O . GLU A 1 99 ? 11.388 9.114 -35.153 1.00 82.75 99 GLU A O 1
ATOM 804 N N . CYS A 1 100 ? 12.974 8.565 -33.684 1.00 85.06 100 CYS A N 1
ATOM 805 C CA . CYS A 1 100 ? 12.746 9.693 -32.780 1.00 85.06 100 CYS A CA 1
ATOM 806 C C . CYS A 1 100 ? 14.046 10.106 -32.069 1.00 85.06 100 CYS A C 1
ATOM 808 O O . CYS A 1 100 ? 15.045 9.394 -32.127 1.00 85.06 100 CYS A O 1
ATOM 810 N N . ASP A 1 101 ? 14.033 11.224 -31.339 1.00 83.12 101 ASP A N 1
ATOM 811 C CA . ASP A 1 101 ? 15.220 11.741 -30.636 1.00 83.12 101 ASP A CA 1
ATOM 812 C C . ASP A 1 101 ? 15.535 11.010 -29.308 1.00 83.12 101 ASP A C 1
ATOM 814 O O . ASP A 1 101 ? 16.292 11.511 -28.471 1.00 83.12 101 ASP A O 1
ATOM 818 N N . PHE A 1 102 ? 14.982 9.811 -29.092 1.00 86.12 102 PHE A N 1
ATOM 819 C CA . PHE A 1 102 ? 15.322 8.991 -27.932 1.00 86.12 102 PHE A CA 1
ATOM 820 C C . PHE A 1 102 ? 16.736 8.422 -28.070 1.00 86.12 102 PHE A C 1
ATOM 822 O O . PHE A 1 102 ? 17.052 7.703 -29.023 1.00 86.12 102 PHE A O 1
ATOM 829 N N . ASN A 1 103 ? 17.575 8.687 -27.071 1.00 88.81 103 ASN A N 1
ATOM 830 C CA . ASN A 1 103 ? 18.929 8.162 -27.006 1.00 88.81 103 ASN A CA 1
ATOM 831 C C . ASN A 1 103 ? 19.256 7.756 -25.569 1.00 88.81 103 ASN A C 1
ATOM 833 O O . ASN A 1 103 ? 18.909 8.458 -24.628 1.00 88.81 103 ASN A O 1
ATOM 837 N N . ILE A 1 104 ? 19.971 6.656 -25.362 1.00 87.25 104 ILE A N 1
ATOM 838 C CA . ILE A 1 104 ? 20.364 6.220 -24.019 1.00 87.25 104 ILE A CA 1
ATOM 839 C C . ILE A 1 104 ? 21.821 5.765 -24.008 1.00 87.25 104 ILE A C 1
ATOM 841 O O . ILE A 1 104 ? 22.268 5.049 -24.903 1.00 87.25 104 ILE A O 1
ATOM 845 N N . ASP A 1 105 ? 22.589 6.209 -23.011 1.00 89.38 105 ASP A N 1
ATOM 846 C CA . ASP A 1 105 ? 23.979 5.772 -22.867 1.00 89.38 105 ASP A CA 1
ATOM 847 C C . ASP A 1 105 ? 24.057 4.305 -22.429 1.00 89.38 105 ASP A C 1
ATOM 849 O O . ASP A 1 105 ? 23.133 3.776 -21.808 1.00 89.38 105 ASP A O 1
ATOM 853 N N . VAL A 1 106 ? 25.182 3.645 -22.717 1.00 86.75 106 VAL A N 1
ATOM 854 C CA . VAL A 1 106 ? 25.376 2.221 -22.400 1.00 86.75 106 VAL A CA 1
ATOM 855 C C . VAL A 1 106 ? 25.210 1.920 -20.903 1.00 86.75 106 VAL A C 1
ATOM 857 O O . VAL A 1 106 ? 24.710 0.855 -20.546 1.00 86.75 106 VAL A O 1
ATOM 860 N N . THR A 1 107 ? 25.569 2.842 -20.006 1.00 83.88 107 THR A N 1
ATOM 861 C CA . THR A 1 107 ? 25.434 2.630 -18.554 1.00 83.88 107 THR A CA 1
ATOM 862 C C . THR A 1 107 ? 23.968 2.685 -18.118 1.00 83.88 107 THR A C 1
ATOM 864 O O . THR A 1 107 ? 23.516 1.847 -17.341 1.00 83.88 107 THR A O 1
ATOM 867 N N . CYS A 1 108 ? 23.201 3.658 -18.607 1.00 81.31 108 CYS A N 1
ATOM 868 C CA . CYS A 1 108 ? 21.762 3.769 -18.387 1.00 81.31 108 CYS A CA 1
ATOM 869 C C . CYS A 1 108 ? 21.012 2.610 -19.042 1.00 81.31 108 CYS A C 1
ATOM 871 O O . CYS A 1 108 ? 20.112 2.051 -18.421 1.00 81.31 108 CYS A O 1
ATOM 873 N N . PHE A 1 109 ? 21.428 2.188 -20.235 1.00 83.50 109 PHE A N 1
ATOM 874 C CA . PHE A 1 109 ? 20.901 1.002 -20.902 1.00 83.50 109 PHE A CA 1
ATOM 875 C C . PHE A 1 109 ? 21.139 -0.262 -20.067 1.00 83.50 109 PHE A C 1
ATOM 877 O O . PHE A 1 109 ? 20.214 -1.013 -19.794 1.00 83.50 109 PHE A O 1
ATOM 884 N N . LEU A 1 110 ? 22.355 -0.484 -19.560 1.00 78.44 110 LEU A N 1
ATOM 885 C CA . LEU A 1 110 ? 22.659 -1.621 -18.680 1.00 78.44 110 LEU A CA 1
ATOM 886 C C . LEU A 1 110 ? 21.883 -1.588 -17.354 1.00 78.44 110 LEU A C 1
ATOM 888 O O . LEU A 1 110 ? 21.520 -2.644 -16.847 1.00 78.44 110 LEU A O 1
ATOM 892 N N . ARG A 1 111 ? 21.606 -0.399 -16.801 1.00 73.06 111 ARG A N 1
ATOM 893 C CA . ARG A 1 111 ? 20.759 -0.233 -15.603 1.00 73.06 111 ARG A CA 1
ATOM 894 C C . ARG A 1 111 ? 19.282 -0.536 -15.855 1.00 73.06 111 ARG A C 1
ATOM 896 O O . ARG A 1 111 ? 18.561 -0.837 -14.912 1.00 73.06 111 ARG A O 1
ATOM 903 N N . THR A 1 112 ? 18.838 -0.412 -17.102 1.00 67.25 112 THR A N 1
ATOM 904 C CA . THR A 1 112 ? 17.429 -0.544 -17.508 1.00 67.25 112 THR A CA 1
ATOM 905 C C . THR A 1 112 ? 17.153 -1.845 -18.258 1.00 67.25 112 THR A C 1
ATOM 907 O O . THR A 1 112 ? 15.997 -2.237 -18.417 1.00 67.25 112 THR A O 1
ATOM 910 N N . GLN A 1 113 ? 18.201 -2.573 -18.650 1.00 65.75 113 GLN A N 1
ATOM 911 C CA . GLN A 1 113 ? 18.094 -3.960 -19.067 1.00 65.75 113 GLN A CA 1
ATOM 912 C C . GLN A 1 113 ? 17.606 -4.818 -17.907 1.00 65.75 113 GLN A C 1
ATOM 914 O O . GLN A 1 113 ? 18.031 -4.658 -16.761 1.00 65.75 113 GLN A O 1
ATOM 919 N N . ALA A 1 114 ? 16.706 -5.754 -18.219 1.00 52.19 114 ALA A N 1
ATOM 920 C CA . ALA A 1 114 ? 16.360 -6.834 -17.309 1.00 52.19 114 ALA A CA 1
ATOM 921 C C . ALA A 1 114 ? 17.645 -7.415 -16.729 1.00 52.19 114 ALA A C 1
ATOM 923 O O . ALA A 1 114 ? 18.580 -7.684 -17.479 1.00 52.19 114 ALA A O 1
ATOM 924 N N . ALA A 1 115 ? 17.705 -7.580 -15.407 1.00 42.47 115 ALA A N 1
ATOM 925 C CA . ALA A 1 115 ? 18.789 -8.314 -14.783 1.00 42.47 115 ALA A CA 1
ATOM 926 C C . ALA A 1 115 ? 18.918 -9.659 -15.516 1.00 42.47 115 ALA A C 1
ATOM 928 O O . ALA A 1 115 ? 18.071 -10.542 -15.367 1.00 42.47 115 ALA A O 1
ATOM 929 N N . THR A 1 116 ? 19.953 -9.791 -16.348 1.00 41.44 116 THR A N 1
ATOM 930 C CA . THR A 1 116 ? 20.295 -10.987 -17.128 1.00 41.44 116 THR A CA 1
ATOM 931 C C . THR A 1 116 ? 20.882 -12.046 -16.195 1.00 41.44 116 THR A C 1
ATOM 933 O O . THR A 1 116 ? 22.028 -12.464 -16.320 1.00 41.44 116 THR A O 1
ATOM 936 N N . GLY A 1 117 ? 20.087 -12.413 -15.195 1.00 39.34 117 GLY A N 1
ATOM 937 C CA . GLY A 1 117 ? 20.249 -13.546 -14.294 1.00 39.34 117 GLY A CA 1
ATOM 938 C C . GLY A 1 117 ? 18.929 -14.297 -14.093 1.00 39.34 117 GLY A C 1
ATOM 939 O O . GLY A 1 117 ? 18.884 -15.250 -13.324 1.00 39.34 117 GLY A O 1
ATOM 940 N N . LEU A 1 118 ? 17.853 -13.895 -14.780 1.00 38.62 118 LEU A N 1
ATOM 941 C CA . LEU A 1 118 ? 16.637 -14.690 -14.865 1.00 38.62 118 LEU A CA 1
ATOM 942 C C . LEU A 1 118 ? 16.706 -15.550 -16.136 1.00 38.62 118 LEU A C 1
ATOM 944 O O . LEU A 1 118 ? 16.950 -15.005 -17.215 1.00 38.62 118 LEU A O 1
ATOM 948 N N . PRO A 1 119 ? 16.539 -16.880 -16.029 1.00 31.36 119 PRO A N 1
ATOM 949 C CA . PRO A 1 119 ? 16.579 -17.767 -17.184 1.00 31.36 119 PRO A CA 1
ATOM 950 C 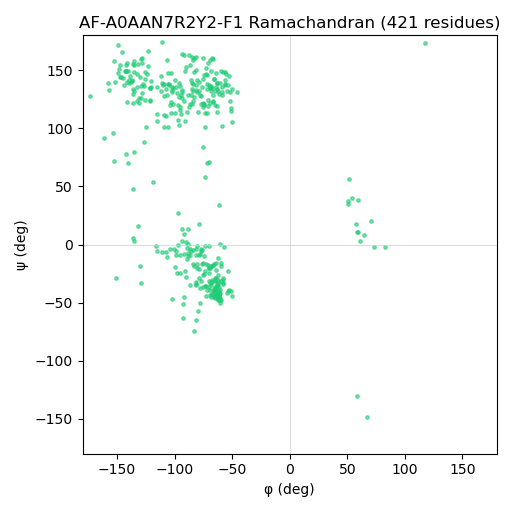C . PRO A 1 119 ? 15.555 -17.315 -18.230 1.00 31.36 119 PRO A C 1
ATOM 952 O O . PRO A 1 119 ? 14.480 -16.827 -17.875 1.00 31.36 119 PRO A O 1
ATOM 955 N N . SER A 1 120 ? 15.885 -17.511 -19.512 1.00 37.88 120 SER A N 1
ATOM 956 C CA . SER A 1 120 ? 15.055 -17.251 -20.707 1.00 37.88 120 SER A CA 1
ATOM 957 C C . SER A 1 120 ? 13.746 -18.073 -20.768 1.00 37.88 120 SER A C 1
ATOM 959 O O . SER A 1 120 ? 13.301 -18.466 -21.837 1.00 37.88 120 SER A O 1
ATOM 961 N N . GLY A 1 121 ? 13.124 -18.360 -19.624 1.00 41.06 121 GLY A N 1
ATOM 962 C CA . GLY A 1 121 ? 11.932 -19.188 -19.469 1.00 41.06 121 GLY A CA 1
ATOM 963 C C . GLY A 1 121 ? 10.842 -18.570 -18.592 1.00 41.06 121 GLY A C 1
ATOM 964 O O . GLY A 1 121 ? 9.958 -19.296 -18.146 1.00 41.06 121 GLY A O 1
ATOM 965 N N . GLN A 1 122 ? 10.864 -17.260 -18.306 1.00 51.81 122 GLN A N 1
ATOM 966 C CA . GLN A 1 122 ? 9.672 -16.639 -17.721 1.00 51.81 122 GLN A CA 1
ATOM 967 C C . GLN A 1 122 ? 8.600 -16.503 -18.799 1.00 51.81 122 GLN A C 1
ATOM 969 O O . GLN A 1 122 ? 8.641 -15.596 -19.627 1.00 51.81 122 GLN A O 1
ATOM 974 N N . ASN A 1 123 ? 7.636 -17.423 -18.770 1.00 57.56 123 ASN A N 1
ATOM 975 C CA . ASN A 1 123 ? 6.415 -17.291 -19.547 1.00 57.56 123 ASN A CA 1
ATOM 976 C C . ASN A 1 123 ? 5.755 -15.943 -19.218 1.00 57.56 123 ASN A C 1
ATOM 978 O O . ASN A 1 123 ? 5.617 -15.620 -18.031 1.00 57.56 123 ASN A O 1
ATOM 982 N N . PRO A 1 124 ? 5.339 -15.167 -20.234 1.00 69.06 124 PRO A N 1
ATOM 983 C CA . PRO A 1 124 ? 4.628 -13.920 -20.014 1.00 69.06 124 PRO A CA 1
ATOM 984 C C . PRO A 1 124 ? 3.438 -14.156 -19.084 1.00 69.06 124 PRO A C 1
ATOM 986 O O . PRO A 1 124 ? 2.579 -15.003 -19.350 1.00 69.06 124 PRO A O 1
ATOM 989 N N . ARG A 1 125 ? 3.388 -13.425 -17.968 1.00 77.56 125 ARG A N 1
ATOM 990 C CA . ARG A 1 125 ? 2.293 -13.567 -17.013 1.00 77.56 125 ARG A CA 1
ATOM 991 C C . ARG A 1 125 ? 1.058 -12.907 -17.602 1.00 77.56 125 ARG A C 1
ATOM 993 O O . ARG A 1 125 ? 1.056 -11.704 -17.840 1.00 77.56 125 ARG A O 1
ATOM 1000 N N . LYS A 1 126 ? -0.002 -13.685 -17.789 1.00 79.06 126 LYS A N 1
ATOM 1001 C CA . LYS A 1 126 ? -1.330 -13.143 -18.075 1.00 79.06 126 LYS A CA 1
ATOM 1002 C C . LYS A 1 126 ? -2.010 -12.778 -16.761 1.00 79.06 126 LYS A C 1
ATOM 1004 O O . LYS A 1 126 ? -1.906 -13.517 -15.781 1.00 79.06 126 LYS A O 1
ATOM 1009 N N . ILE A 1 127 ? -2.680 -11.635 -16.737 1.00 82.38 127 ILE A N 1
ATOM 1010 C CA . ILE A 1 127 ? -3.521 -11.205 -15.619 1.00 82.38 127 ILE A CA 1
ATOM 1011 C C . ILE A 1 127 ? -4.894 -10.825 -16.169 1.00 82.38 127 ILE A C 1
ATOM 1013 O O . ILE A 1 127 ? -5.013 -10.451 -17.326 1.00 82.38 127 ILE A O 1
ATOM 1017 N N . HIS A 1 128 ? -5.934 -10.878 -15.350 1.00 80.25 128 HIS A N 1
ATOM 1018 C CA . HIS A 1 128 ? -7.285 -10.489 -15.773 1.00 80.25 128 HIS A CA 1
ATOM 1019 C C . HIS A 1 128 ? -7.388 -8.995 -16.120 1.00 80.25 128 HIS A C 1
ATOM 1021 O O . HIS A 1 128 ? -8.149 -8.592 -16.992 1.00 80.25 128 HIS A O 1
ATOM 1027 N N . SER A 1 129 ? -6.577 -8.164 -15.460 1.00 83.12 129 SER A N 1
ATOM 1028 C CA . SER A 1 129 ? -6.599 -6.709 -15.615 1.00 83.12 129 SER A CA 1
ATOM 1029 C C . SER A 1 129 ? -5.916 -6.206 -16.900 1.00 83.12 129 SER A C 1
ATOM 1031 O O . SER A 1 129 ? -5.934 -5.005 -17.171 1.00 83.12 129 SER A O 1
ATOM 1033 N N . HIS A 1 130 ? -5.279 -7.086 -17.683 1.00 87.19 130 HIS A N 1
ATOM 1034 C CA . HIS A 1 130 ? -4.559 -6.719 -18.903 1.00 87.19 130 HIS A CA 1
ATOM 1035 C C . HIS A 1 130 ? -4.411 -7.901 -19.869 1.00 87.19 130 HIS A C 1
ATOM 1037 O O . HIS A 1 130 ? -4.010 -8.987 -19.467 1.00 87.19 130 HIS A O 1
ATOM 1043 N N . GLN A 1 131 ? -4.698 -7.686 -21.155 1.00 85.19 131 GLN A N 1
ATOM 1044 C CA . GLN A 1 131 ? -4.835 -8.773 -22.134 1.00 85.19 131 GLN A CA 1
ATOM 1045 C C . GLN A 1 131 ? -3.499 -9.342 -22.640 1.00 85.19 131 GLN A C 1
ATOM 1047 O O . GLN A 1 131 ? -3.427 -10.525 -22.979 1.00 85.19 131 GLN A O 1
ATOM 1052 N N . HIS A 1 132 ? -2.443 -8.529 -22.674 1.00 83.88 132 HIS A N 1
ATOM 1053 C CA . HIS A 1 132 ? -1.129 -8.958 -23.146 1.00 83.88 132 HIS A CA 1
ATOM 1054 C C . HIS A 1 132 ? -0.317 -9.645 -22.045 1.00 83.88 132 HIS A C 1
ATOM 1056 O O . HIS A 1 132 ? -0.539 -9.457 -20.845 1.00 83.88 132 HIS A O 1
ATOM 1062 N N . GLY A 1 133 ? 0.671 -10.432 -22.465 1.00 80.62 133 GLY A N 1
ATOM 1063 C CA . GLY A 1 133 ? 1.627 -11.043 -21.553 1.00 80.62 133 GLY A CA 1
ATOM 1064 C C . GLY A 1 133 ? 2.527 -9.998 -20.890 1.00 80.62 133 GLY A C 1
ATOM 1065 O O . GLY A 1 133 ? 3.054 -9.107 -21.554 1.00 80.62 133 GLY A O 1
ATOM 1066 N N . LEU A 1 134 ? 2.721 -10.125 -19.579 1.00 83.69 134 LEU A N 1
ATOM 1067 C CA . LEU A 1 134 ? 3.549 -9.213 -18.799 1.00 83.69 134 LEU A CA 1
ATOM 1068 C C . LEU A 1 134 ? 4.896 -9.836 -18.441 1.00 83.69 134 LEU A C 1
ATOM 1070 O O . LEU A 1 134 ? 4.966 -10.988 -18.004 1.00 83.69 134 LEU A O 1
ATOM 1074 N N . LEU A 1 135 ? 5.956 -9.040 -18.556 1.00 81.69 135 LEU A N 1
ATOM 1075 C CA . LEU A 1 135 ? 7.313 -9.424 -18.174 1.00 81.69 135 LEU A CA 1
ATOM 1076 C C . LEU A 1 135 ? 7.707 -8.754 -16.864 1.00 81.69 135 LEU A C 1
ATOM 1078 O O . LEU A 1 135 ? 7.418 -7.579 -16.649 1.00 81.69 135 LEU A O 1
ATOM 1082 N N . LEU A 1 136 ? 8.355 -9.505 -15.973 1.00 81.38 136 LEU A N 1
ATOM 1083 C CA . LEU A 1 136 ? 8.821 -8.986 -14.692 1.00 81.38 136 LEU A CA 1
ATOM 1084 C C . LEU A 1 136 ? 10.181 -8.302 -14.856 1.00 81.38 136 LEU A C 1
ATOM 1086 O O . LEU A 1 136 ? 11.117 -8.875 -15.407 1.00 81.38 136 LEU A O 1
ATOM 1090 N N . HIS A 1 137 ? 10.303 -7.100 -14.310 1.00 75.69 137 HIS A N 1
ATOM 1091 C CA . HIS A 1 137 ? 11.532 -6.323 -14.265 1.00 75.69 137 HIS A CA 1
ATOM 1092 C C . HIS A 1 137 ? 11.725 -5.712 -12.870 1.00 75.69 137 HIS A C 1
ATOM 1094 O O . HIS A 1 137 ? 10.765 -5.566 -12.119 1.00 75.69 137 HIS A O 1
ATOM 1100 N N . TYR A 1 138 ? 12.956 -5.363 -12.498 1.00 77.38 138 TYR A N 1
ATOM 1101 C CA . TYR A 1 138 ? 13.244 -4.693 -11.228 1.00 77.38 138 TYR A CA 1
ATOM 1102 C C . TYR A 1 138 ? 13.639 -3.240 -11.493 1.00 77.38 138 TYR A C 1
ATOM 1104 O O . TYR A 1 138 ? 14.700 -2.988 -12.052 1.00 77.38 138 TYR A O 1
ATOM 1112 N N . ILE A 1 139 ? 12.794 -2.291 -11.092 1.00 74.25 139 ILE A N 1
ATOM 1113 C CA . ILE A 1 139 ? 13.028 -0.858 -11.301 1.00 74.25 139 ILE A CA 1
ATOM 1114 C C . ILE A 1 139 ? 13.762 -0.287 -10.080 1.00 74.25 139 ILE A C 1
ATOM 1116 O O . ILE A 1 139 ? 13.284 -0.419 -8.956 1.00 74.25 139 ILE A O 1
ATOM 1120 N N . GLY A 1 140 ? 14.932 0.325 -10.288 1.00 66.75 140 GLY A N 1
ATOM 1121 C CA . GLY A 1 140 ? 15.704 0.976 -9.220 1.00 66.75 140 GLY A CA 1
ATOM 1122 C C . GLY A 1 140 ? 15.045 2.253 -8.679 1.00 66.75 140 GLY A C 1
ATOM 1123 O O . GLY A 1 140 ? 14.220 2.863 -9.356 1.00 66.75 140 GLY A O 1
ATOM 1124 N N . GLU A 1 141 ? 15.426 2.657 -7.464 1.00 60.47 141 GLU A N 1
ATOM 1125 C CA . GLU A 1 141 ? 14.859 3.820 -6.753 1.00 60.47 141 GLU A CA 1
ATOM 1126 C C . GLU A 1 141 ? 15.323 5.176 -7.332 1.00 60.47 141 GLU A C 1
ATOM 1128 O O . GLU A 1 141 ? 14.599 6.161 -7.230 1.00 60.47 141 GLU A O 1
ATOM 1133 N N . ASP A 1 142 ? 16.464 5.209 -8.032 1.00 55.28 142 ASP A N 1
ATOM 1134 C CA . ASP A 1 142 ? 17.121 6.439 -8.517 1.00 55.28 142 ASP A CA 1
ATOM 1135 C C . ASP A 1 142 ? 16.648 6.918 -9.906 1.00 55.28 142 ASP A C 1
ATOM 1137 O O . ASP A 1 142 ? 17.309 7.731 -10.560 1.00 55.28 142 ASP A O 1
ATOM 1141 N N . ASN A 1 143 ? 15.539 6.385 -10.426 1.00 51.19 143 ASN A N 1
ATOM 1142 C CA . ASN A 1 143 ? 15.095 6.721 -11.777 1.00 51.19 143 ASN A CA 1
ATOM 1143 C C . ASN A 1 143 ? 14.377 8.080 -11.818 1.00 51.19 143 ASN A C 1
ATOM 1145 O O . ASN A 1 143 ? 13.255 8.231 -11.345 1.00 51.19 143 ASN A O 1
ATOM 1149 N N . SER A 1 144 ? 14.999 9.034 -12.512 1.00 48.19 144 SER A N 1
ATOM 1150 C CA . SER A 1 144 ? 14.502 10.369 -12.888 1.00 48.19 144 SER A CA 1
ATOM 1151 C C . SER A 1 144 ? 13.190 10.382 -13.700 1.00 48.19 144 SER A C 1
ATOM 1153 O O . SER A 1 144 ? 12.659 11.454 -13.982 1.00 48.19 144 SER A O 1
ATOM 1155 N N . MET A 1 145 ? 12.621 9.220 -14.053 1.00 55.41 145 MET A N 1
ATOM 1156 C CA . MET A 1 145 ? 11.304 9.114 -14.688 1.00 55.41 145 MET A CA 1
ATOM 1157 C C . MET A 1 145 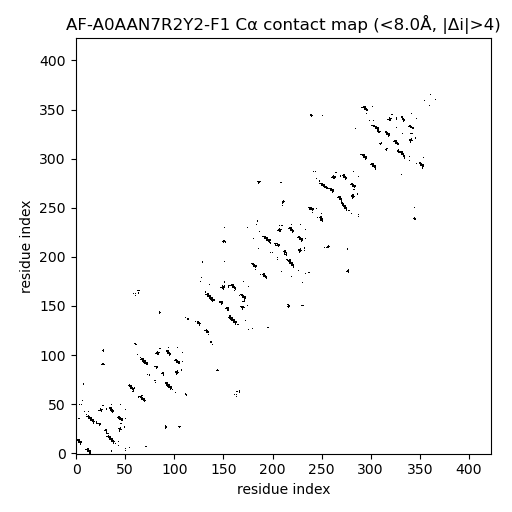? 10.238 8.669 -13.681 1.00 55.41 145 MET A C 1
ATOM 1159 O O . MET A 1 145 ? 10.202 7.516 -13.250 1.00 55.41 145 MET A O 1
ATOM 1163 N N . VAL A 1 146 ? 9.305 9.577 -13.390 1.00 63.84 146 VAL A N 1
ATOM 1164 C CA . VAL A 1 146 ? 8.093 9.370 -12.578 1.00 63.84 146 VAL A CA 1
ATOM 1165 C C . VAL A 1 146 ? 7.105 8.472 -13.339 1.00 63.84 146 VAL A C 1
ATOM 1167 O O . VAL A 1 146 ? 6.079 8.931 -13.838 1.00 63.84 146 VAL A O 1
ATOM 1170 N N . ARG A 1 147 ? 7.405 7.176 -13.475 1.00 77.62 147 ARG A N 1
ATOM 1171 C CA . ARG A 1 147 ? 6.431 6.203 -13.989 1.00 77.62 147 ARG A CA 1
ATOM 1172 C C . ARG A 1 147 ? 5.550 5.700 -12.852 1.00 77.62 147 ARG A C 1
ATOM 1174 O O . ARG A 1 147 ? 6.021 5.462 -11.740 1.00 77.62 147 ARG A O 1
ATOM 1181 N N . ARG A 1 148 ? 4.255 5.558 -13.128 1.00 87.38 148 ARG A N 1
ATOM 1182 C CA . ARG A 1 148 ? 3.251 5.152 -12.142 1.00 87.38 148 ARG A CA 1
ATOM 1183 C C . ARG A 1 148 ? 2.722 3.768 -12.463 1.00 87.38 148 ARG A C 1
ATOM 1185 O O . ARG A 1 148 ? 2.571 3.397 -13.621 1.00 87.38 148 ARG A O 1
ATOM 1192 N N . CYS A 1 149 ? 2.434 3.019 -11.414 1.00 90.44 149 CYS A N 1
ATOM 1193 C CA . CYS A 1 149 ? 1.755 1.745 -11.499 1.00 90.44 149 CYS A CA 1
ATOM 1194 C C . CYS A 1 149 ? 0.318 1.976 -11.984 1.00 90.44 149 CYS A C 1
ATOM 1196 O O . CYS A 1 149 ? -0.439 2.695 -11.340 1.00 90.44 149 CYS A O 1
ATOM 1198 N N . SER A 1 150 ? -0.086 1.336 -13.078 1.00 91.06 150 SER A N 1
ATOM 1199 C CA . SER A 1 150 ? -1.447 1.352 -13.620 1.00 91.06 150 SER A CA 1
ATOM 1200 C C . SER A 1 150 ? -2.489 0.817 -12.630 1.00 91.06 150 SER A C 1
ATOM 1202 O O . SER A 1 150 ? -3.669 1.101 -12.792 1.00 91.06 150 SER A O 1
ATOM 1204 N N . GLY A 1 151 ? -2.061 0.066 -11.607 1.00 91.50 151 GLY A N 1
ATOM 1205 C CA . GLY A 1 151 ? -2.901 -0.400 -10.505 1.00 91.50 151 GLY A CA 1
ATOM 1206 C C . GLY A 1 151 ? -3.072 0.644 -9.401 1.00 91.50 151 GLY A C 1
ATOM 1207 O O . GLY A 1 151 ? -4.134 1.236 -9.270 1.00 91.50 151 GLY A O 1
ATOM 1208 N N . CYS A 1 152 ? -2.048 0.875 -8.577 1.00 90.50 152 CYS A N 1
ATOM 1209 C CA . CYS A 1 152 ? -2.165 1.744 -7.394 1.00 90.50 152 CYS A CA 1
ATOM 1210 C C . CYS A 1 152 ? -1.868 3.231 -7.659 1.00 90.50 152 CYS A C 1
ATOM 1212 O O . CYS A 1 152 ? -1.945 4.038 -6.738 1.00 90.50 152 CYS A O 1
ATOM 1214 N N . ASN A 1 153 ? -1.477 3.600 -8.884 1.00 88.44 153 ASN A N 1
ATOM 1215 C CA . ASN A 1 153 ? -1.089 4.956 -9.293 1.00 88.44 153 ASN A CA 1
ATOM 1216 C C . ASN A 1 153 ? 0.106 5.566 -8.517 1.00 88.44 153 ASN A C 1
ATOM 1218 O O . ASN A 1 153 ? 0.432 6.751 -8.665 1.00 88.44 153 ASN A O 1
ATOM 1222 N N . MET A 1 154 ? 0.799 4.749 -7.720 1.00 87.56 154 MET A N 1
ATOM 1223 C CA . MET A 1 154 ? 2.044 5.104 -7.038 1.00 87.56 154 MET A CA 1
ATOM 1224 C C . MET A 1 154 ? 3.241 4.927 -7.969 1.00 87.56 154 MET A C 1
ATOM 1226 O O . MET A 1 154 ? 3.164 4.203 -8.963 1.00 87.56 154 MET A O 1
ATOM 1230 N N . LEU A 1 155 ? 4.357 5.574 -7.634 1.00 87.81 155 LEU A N 1
ATOM 1231 C CA . LEU A 1 155 ? 5.613 5.405 -8.360 1.00 87.81 155 LEU A CA 1
ATOM 1232 C C . LEU A 1 155 ? 6.036 3.937 -8.388 1.00 87.81 155 LEU A C 1
ATOM 1234 O O . LEU A 1 155 ? 5.934 3.229 -7.382 1.00 87.81 155 LEU A O 1
ATOM 1238 N N . VAL A 1 156 ? 6.499 3.479 -9.549 1.00 85.19 156 VAL A N 1
ATOM 1239 C CA . VAL A 1 156 ? 7.047 2.130 -9.670 1.00 85.19 156 VAL A CA 1
ATOM 1240 C C . VAL A 1 156 ? 8.456 2.075 -9.100 1.00 85.19 156 VAL A C 1
ATOM 1242 O O . VAL A 1 156 ? 9.320 2.867 -9.462 1.00 85.19 156 VAL A O 1
ATOM 1245 N N . SER A 1 157 ? 8.675 1.121 -8.206 1.00 84.94 157 SER A N 1
ATOM 1246 C CA . SER A 1 157 ? 9.975 0.797 -7.633 1.00 84.94 157 SER A CA 1
ATOM 1247 C C . SER A 1 157 ? 9.998 -0.692 -7.300 1.00 84.94 157 SER A C 1
ATOM 1249 O O . SER A 1 157 ? 8.965 -1.308 -7.016 1.00 84.94 157 SER A O 1
ATOM 1251 N N . GLY A 1 158 ? 11.174 -1.301 -7.404 1.00 84.25 158 GLY A N 1
ATOM 1252 C CA . GLY A 1 158 ? 11.360 -2.728 -7.197 1.00 84.25 158 GLY A CA 1
ATOM 1253 C C . GLY A 1 158 ? 10.679 -3.603 -8.265 1.00 84.25 158 GLY A C 1
ATOM 1254 O O . GLY A 1 158 ? 10.586 -3.208 -9.436 1.00 84.25 158 GLY A O 1
ATOM 1255 N N . PRO A 1 159 ? 10.218 -4.817 -7.900 1.00 86.25 159 PRO A N 1
ATOM 1256 C CA . PRO A 1 159 ? 9.639 -5.777 -8.838 1.00 86.25 159 PRO A CA 1
ATOM 1257 C C . PRO A 1 159 ? 8.348 -5.257 -9.491 1.00 86.25 159 PRO A C 1
ATOM 1259 O O . PRO A 1 159 ? 7.313 -5.112 -8.838 1.00 86.25 159 PRO A O 1
ATOM 1262 N N . THR A 1 160 ? 8.395 -5.036 -10.801 1.00 87.56 160 THR A N 1
ATOM 1263 C CA . THR A 1 160 ? 7.335 -4.424 -11.608 1.00 87.56 160 THR A CA 1
ATOM 1264 C C . THR A 1 160 ? 7.141 -5.205 -12.902 1.00 87.56 160 THR A C 1
ATOM 1266 O O . THR A 1 160 ? 8.090 -5.494 -13.625 1.00 87.56 160 THR A O 1
ATOM 1269 N N . TYR A 1 161 ? 5.898 -5.559 -13.193 1.00 88.06 161 TYR A N 1
ATOM 1270 C CA . TYR A 1 161 ? 5.481 -6.084 -14.480 1.00 88.06 161 TYR A CA 1
ATOM 1271 C C . TYR A 1 161 ? 5.313 -4.955 -15.492 1.00 88.06 161 TYR A C 1
ATOM 1273 O O . TYR A 1 161 ? 4.759 -3.909 -15.159 1.00 88.06 161 TYR A O 1
ATOM 1281 N N . TYR A 1 162 ? 5.732 -5.184 -16.731 1.00 82.50 162 TYR A N 1
ATOM 1282 C CA . TYR A 1 162 ? 5.478 -4.278 -17.847 1.00 82.50 162 TYR A CA 1
ATOM 1283 C C . TYR A 1 162 ? 4.951 -5.047 -19.056 1.00 82.50 162 TYR A C 1
ATOM 1285 O O . TYR A 1 162 ? 5.194 -6.250 -19.199 1.00 82.50 162 TYR A O 1
ATOM 1293 N N . CYS A 1 163 ? 4.221 -4.345 -19.914 1.00 81.31 163 CYS A N 1
ATOM 1294 C CA . CYS A 1 163 ? 3.766 -4.870 -21.191 1.00 81.31 163 CYS A CA 1
ATOM 1295 C C . CYS A 1 163 ? 4.642 -4.333 -22.330 1.00 81.31 163 CYS A C 1
ATOM 1297 O O . CYS A 1 163 ? 4.914 -3.136 -22.394 1.00 81.31 163 CYS A O 1
ATOM 1299 N N . ILE A 1 164 ? 5.047 -5.208 -23.251 1.00 69.25 164 ILE A N 1
ATOM 1300 C CA . ILE A 1 164 ? 5.770 -4.805 -24.467 1.00 69.25 164 ILE A CA 1
ATOM 1301 C C . ILE A 1 164 ? 4.835 -4.085 -25.449 1.00 69.25 164 ILE A C 1
ATOM 1303 O O . ILE A 1 164 ? 5.220 -3.101 -26.074 1.00 69.25 164 ILE A O 1
ATOM 1307 N N . GLU A 1 165 ? 3.599 -4.569 -25.564 1.00 76.62 165 GLU A N 1
ATOM 1308 C CA . GLU A 1 165 ? 2.589 -4.070 -26.504 1.00 76.62 165 GLU A CA 1
ATOM 1309 C C . GLU A 1 165 ? 1.886 -2.801 -25.990 1.00 76.62 165 GLU A C 1
ATOM 1311 O O . GLU A 1 165 ? 1.305 -2.048 -26.764 1.00 76.62 165 GLU A O 1
ATOM 1316 N N . CYS A 1 166 ? 1.938 -2.543 -24.679 1.00 81.00 166 CYS A N 1
ATOM 1317 C CA . CYS A 1 166 ? 1.323 -1.393 -24.013 1.00 81.00 166 CYS A CA 1
ATOM 1318 C C . CYS A 1 166 ? 2.374 -0.648 -23.171 1.00 81.00 166 CYS A C 1
ATOM 1320 O O . CYS A 1 166 ? 2.512 -0.934 -21.981 1.00 81.00 166 CYS A O 1
ATOM 1322 N N . PRO A 1 167 ? 3.095 0.320 -23.764 1.00 71.31 167 PRO A N 1
ATOM 1323 C CA . PRO A 1 167 ? 4.237 1.001 -23.142 1.00 71.31 167 PRO A CA 1
ATOM 1324 C C . PRO A 1 167 ? 3.933 1.714 -21.818 1.00 71.31 167 PRO A C 1
ATOM 1326 O O . PRO A 1 167 ? 4.799 1.807 -20.948 1.00 71.31 167 PRO A O 1
ATOM 1329 N N . ASP A 1 168 ? 2.698 2.194 -21.663 1.00 80.19 168 ASP A N 1
ATOM 1330 C CA . ASP A 1 168 ? 2.229 2.894 -20.463 1.00 80.19 168 ASP A CA 1
ATOM 1331 C C . ASP A 1 168 ? 1.696 1.939 -19.382 1.00 80.19 168 ASP A C 1
ATOM 1333 O O . ASP A 1 168 ? 1.320 2.374 -18.290 1.00 80.19 168 ASP A O 1
ATOM 1337 N N . PHE A 1 169 ? 1.646 0.632 -19.665 1.00 86.19 169 PHE A N 1
ATOM 1338 C CA . PHE A 1 169 ? 1.156 -0.365 -18.725 1.00 86.19 169 PHE A CA 1
ATOM 1339 C C . PHE A 1 169 ? 2.293 -0.917 -17.864 1.00 86.19 169 PHE A C 1
ATOM 1341 O O . PHE A 1 169 ? 3.106 -1.740 -18.297 1.00 86.19 169 PHE A O 1
ATOM 1348 N N . LEU A 1 170 ? 2.304 -0.486 -16.607 1.00 88.06 170 LEU A N 1
ATOM 1349 C CA . LEU A 1 170 ? 3.246 -0.915 -15.580 1.00 88.06 170 LEU A CA 1
ATOM 1350 C C . LEU A 1 170 ? 2.469 -1.325 -14.341 1.00 88.06 170 LEU A C 1
ATOM 1352 O O . LEU A 1 170 ? 1.560 -0.624 -13.919 1.00 88.06 170 LEU A O 1
ATOM 1356 N N . LEU A 1 171 ? 2.826 -2.431 -13.708 1.00 90.88 171 LEU A N 1
ATOM 1357 C CA . LEU A 1 171 ? 2.096 -2.923 -12.547 1.00 90.88 171 LEU A CA 1
ATOM 1358 C C . LEU A 1 171 ? 3.077 -3.476 -11.527 1.00 90.88 171 LEU A C 1
ATOM 1360 O O . LEU A 1 171 ? 3.824 -4.399 -11.841 1.00 90.88 171 LEU A O 1
ATOM 1364 N N . HIS A 1 172 ? 3.084 -2.961 -10.295 1.00 91.00 172 HIS A N 1
ATOM 1365 C CA . HIS A 1 172 ? 3.884 -3.583 -9.237 1.00 91.00 172 HIS A CA 1
ATOM 1366 C C . HIS A 1 172 ? 3.547 -5.072 -9.139 1.00 91.00 172 HIS A C 1
ATOM 1368 O O . HIS A 1 172 ? 2.388 -5.477 -9.284 1.00 91.00 172 HIS A O 1
ATOM 1374 N N . LYS A 1 173 ? 4.550 -5.902 -8.835 1.00 90.12 173 LYS A N 1
ATOM 1375 C CA . LYS A 1 173 ? 4.324 -7.332 -8.606 1.00 90.12 173 LYS A CA 1
ATOM 1376 C C . LYS A 1 173 ? 3.247 -7.552 -7.539 1.00 90.12 173 LYS A C 1
ATOM 1378 O O . LYS A 1 173 ? 2.389 -8.402 -7.742 1.00 90.12 173 LYS A O 1
ATOM 1383 N N . SER A 1 174 ? 3.233 -6.754 -6.473 1.00 90.62 174 SER A N 1
ATOM 1384 C CA . SER A 1 174 ? 2.183 -6.777 -5.444 1.00 90.62 174 SER A CA 1
ATOM 1385 C C . SER A 1 174 ? 0.799 -6.420 -5.997 1.00 90.62 174 SER A C 1
ATOM 1387 O O . SER A 1 174 ? -0.153 -7.161 -5.783 1.00 90.62 174 SER A O 1
ATOM 1389 N N . CYS A 1 175 ? 0.675 -5.355 -6.795 1.00 92.38 175 CYS A N 1
ATOM 1390 C CA . CYS A 1 175 ? -0.601 -4.965 -7.407 1.00 92.38 175 CYS A CA 1
ATOM 1391 C C . CYS A 1 175 ? -1.167 -6.026 -8.364 1.00 92.38 175 CYS A C 1
ATOM 1393 O O . CYS A 1 175 ? -2.373 -6.105 -8.555 1.00 92.38 175 CYS A O 1
ATOM 1395 N N . SER A 1 176 ? -0.317 -6.869 -8.952 1.00 89.75 176 SER A N 1
ATOM 1396 C CA . SER A 1 176 ? -0.765 -7.979 -9.802 1.00 89.75 176 SER A CA 1
ATOM 1397 C C . SER A 1 176 ? -1.292 -9.198 -9.032 1.00 89.75 176 SER A C 1
ATOM 1399 O O . SER A 1 176 ? -1.738 -10.157 -9.656 1.00 89.75 176 SER A O 1
ATOM 1401 N N . GLN A 1 177 ? -1.155 -9.236 -7.703 1.00 89.88 177 GLN A N 1
ATOM 1402 C CA . GLN A 1 177 ? -1.552 -10.381 -6.870 1.00 89.88 177 GLN A CA 1
ATOM 1403 C C . GLN A 1 177 ? -2.986 -10.281 -6.350 1.00 89.88 177 GLN A C 1
ATOM 1405 O O . GLN A 1 177 ? -3.489 -11.251 -5.791 1.00 89.88 177 GLN A O 1
ATOM 1410 N N . PHE A 1 178 ? -3.644 -9.140 -6.544 1.00 90.38 178 PHE A N 1
ATOM 1411 C CA . PHE A 1 178 ? -5.052 -8.994 -6.208 1.00 90.38 178 PHE A CA 1
ATOM 1412 C C . PHE A 1 178 ? -5.920 -9.939 -7.044 1.00 90.38 178 PHE A C 1
ATOM 1414 O O . PHE A 1 178 ? -5.685 -10.129 -8.239 1.00 90.38 178 PHE A O 1
ATOM 1421 N N . ALA A 1 179 ? -6.918 -10.534 -6.395 1.00 91.69 179 ALA A N 1
ATOM 1422 C CA . ALA A 1 179 ? -7.959 -11.303 -7.061 1.00 91.69 179 ALA A CA 1
ATOM 1423 C C . ALA A 1 179 ? -8.965 -10.368 -7.754 1.00 91.69 179 ALA A C 1
ATOM 1425 O O . ALA A 1 179 ? -9.079 -9.195 -7.403 1.00 91.69 179 ALA A O 1
ATOM 1426 N N . GLU A 1 180 ? -9.721 -10.907 -8.711 1.00 92.69 180 GLU A N 1
ATOM 1427 C CA . GLU A 1 180 ? -10.803 -10.177 -9.392 1.00 92.69 180 GLU A CA 1
ATOM 1428 C C . GLU A 1 180 ? -11.938 -9.788 -8.446 1.00 92.69 180 GLU A C 1
ATOM 1430 O O . GLU A 1 180 ? -12.609 -8.786 -8.667 1.00 92.69 180 GLU A O 1
ATOM 1435 N N . GLN A 1 181 ? -12.151 -10.568 -7.388 1.00 95.25 181 GLN A N 1
ATOM 1436 C CA . GLN A 1 181 ? -13.131 -10.283 -6.353 1.00 95.25 181 GLN A CA 1
ATOM 1437 C C . GLN A 1 181 ? -12.541 -10.565 -4.977 1.00 95.25 181 GLN A C 1
ATOM 1439 O O . GLN A 1 181 ? -11.804 -11.537 -4.798 1.00 95.25 181 GLN A O 1
ATOM 1444 N N . ILE A 1 182 ? -12.876 -9.720 -4.004 1.00 95.50 182 ILE A N 1
ATOM 1445 C CA . ILE A 1 182 ? -12.465 -9.884 -2.607 1.00 95.50 182 ILE A CA 1
ATOM 1446 C C . ILE A 1 182 ? -13.650 -9.700 -1.662 1.00 95.50 182 ILE A C 1
ATOM 1448 O O . ILE A 1 182 ? -14.518 -8.861 -1.891 1.00 95.50 182 ILE A O 1
ATOM 1452 N N . GLN A 1 183 ? -13.637 -10.437 -0.555 1.00 95.75 183 GLN A N 1
ATOM 1453 C CA . GLN A 1 183 ? -14.450 -10.135 0.618 1.00 95.75 183 GLN A CA 1
ATOM 1454 C C . GLN A 1 183 ? -13.586 -9.313 1.578 1.00 95.75 183 GLN A C 1
ATOM 1456 O O . GLN A 1 183 ? -12.591 -9.825 2.089 1.00 95.75 183 GLN A O 1
ATOM 1461 N N . HIS A 1 184 ? -13.915 -8.038 1.794 1.00 95.50 184 HIS A N 1
ATOM 1462 C CA . HIS A 1 184 ? -13.046 -7.126 2.546 1.00 95.50 184 HIS A CA 1
ATOM 1463 C C . HIS A 1 184 ? -13.639 -6.757 3.920 1.00 95.50 184 HIS A C 1
ATOM 1465 O O . HIS A 1 184 ? -14.821 -6.416 3.980 1.00 95.50 184 HIS A O 1
ATOM 1471 N N . PRO A 1 185 ? -12.852 -6.720 5.018 1.00 94.19 185 PRO A N 1
ATOM 1472 C CA . PRO A 1 185 ? -13.353 -6.369 6.356 1.00 94.19 185 PRO A CA 1
ATOM 1473 C C . PRO A 1 185 ? -14.012 -4.988 6.461 1.00 94.19 185 PRO A C 1
ATOM 1475 O O . PRO A 1 185 ? -14.907 -4.786 7.272 1.00 94.19 185 PRO A O 1
ATOM 1478 N N . PHE A 1 186 ? -13.597 -4.028 5.629 1.00 95.50 186 PHE A N 1
ATOM 1479 C CA . PHE A 1 186 ? -14.232 -2.700 5.572 1.00 95.50 186 PHE A CA 1
ATOM 1480 C C . PHE A 1 186 ? -15.636 -2.711 4.964 1.00 95.50 186 PHE A C 1
ATOM 1482 O O . PHE A 1 186 ? -16.403 -1.781 5.199 1.00 95.50 186 PHE A O 1
ATOM 1489 N N . HIS A 1 187 ? -15.973 -3.746 4.197 1.00 95.06 187 HIS A N 1
ATOM 1490 C CA . HIS A 1 187 ? -17.277 -3.904 3.574 1.00 95.06 187 HIS A CA 1
ATOM 1491 C C . HIS A 1 187 ? -17.723 -5.375 3.643 1.00 95.06 187 HIS A C 1
ATOM 1493 O O . HIS A 1 187 ? -17.763 -6.070 2.631 1.00 95.06 187 HIS A O 1
ATOM 1499 N N . PRO A 1 188 ? -18.051 -5.887 4.843 1.00 93.12 188 PRO A N 1
ATOM 1500 C CA . PRO A 1 188 ? -18.232 -7.321 5.064 1.00 93.12 188 PRO A CA 1
ATOM 1501 C C . PRO A 1 188 ? -19.542 -7.876 4.490 1.00 93.12 188 PRO A C 1
ATOM 1503 O O . PRO A 1 188 ? -19.721 -9.088 4.476 1.00 93.12 188 PRO A O 1
ATOM 1506 N N . LYS A 1 189 ? -20.465 -7.020 4.036 1.00 93.12 189 LYS A N 1
ATOM 1507 C CA . LYS A 1 189 ? -21.788 -7.442 3.552 1.00 93.12 189 LYS A CA 1
ATOM 1508 C C . LYS A 1 189 ? -21.772 -7.938 2.108 1.00 93.12 189 LYS A C 1
ATOM 1510 O O . LYS A 1 189 ? -22.508 -8.866 1.798 1.00 93.12 189 LYS A O 1
ATOM 1515 N N . HIS A 1 190 ? -20.937 -7.352 1.248 1.00 95.38 190 HIS A N 1
ATOM 1516 C CA . HIS A 1 190 ? -20.887 -7.691 -0.175 1.00 95.38 190 HIS A CA 1
ATOM 1517 C C . HIS A 1 190 ? -19.443 -7.840 -0.660 1.00 95.38 190 HIS A C 1
ATOM 1519 O O . HIS A 1 190 ? -18.560 -7.126 -0.176 1.00 95.38 190 HIS A O 1
ATOM 1525 N N . PRO A 1 191 ? -19.188 -8.719 -1.642 1.00 96.69 191 PRO A N 1
ATOM 1526 C CA . PRO A 1 191 ? -17.888 -8.790 -2.285 1.00 96.69 191 PRO A CA 1
ATOM 1527 C C . PRO A 1 191 ? -17.626 -7.530 -3.122 1.00 96.69 191 PRO A C 1
ATOM 1529 O O . PRO A 1 191 ? -18.539 -6.928 -3.693 1.00 96.69 191 PRO A O 1
ATOM 1532 N N . LEU A 1 192 ? -16.355 -7.149 -3.227 1.00 97.31 192 LEU A N 1
ATOM 1533 C CA . LEU A 1 192 ? -15.893 -6.060 -4.084 1.00 97.31 192 LEU A CA 1
ATOM 1534 C C . LEU A 1 192 ? -15.268 -6.640 -5.349 1.00 97.31 192 LEU A C 1
ATOM 1536 O O . LEU A 1 192 ? -14.433 -7.538 -5.257 1.00 97.31 192 LEU A O 1
ATOM 1540 N N . SER A 1 193 ? -15.630 -6.106 -6.515 1.00 96.44 193 SER A N 1
ATOM 1541 C CA . SER A 1 193 ? -15.052 -6.501 -7.805 1.00 96.44 193 SER A CA 1
ATOM 1542 C C . SER A 1 193 ? -13.972 -5.521 -8.243 1.00 96.44 193 SER A C 1
ATOM 1544 O O . SER A 1 193 ? -14.164 -4.309 -8.158 1.00 96.44 193 SER A O 1
ATOM 1546 N N . LEU A 1 194 ? -12.843 -6.030 -8.725 1.00 95.31 194 LEU A N 1
ATOM 1547 C CA . LEU A 1 194 ? -11.756 -5.215 -9.239 1.00 95.31 194 LEU A CA 1
ATOM 1548 C C . LEU A 1 194 ? -12.116 -4.660 -10.619 1.00 95.31 194 LEU A C 1
ATOM 1550 O O . LEU A 1 194 ? -12.341 -5.403 -11.572 1.00 95.31 194 LEU A O 1
ATOM 1554 N N . LEU A 1 195 ? -12.104 -3.339 -10.738 1.00 92.69 195 LEU A N 1
ATOM 1555 C CA . LEU A 1 195 ? -12.276 -2.618 -11.988 1.00 92.69 195 LEU A CA 1
ATOM 1556 C C . LEU A 1 195 ? -10.962 -1.939 -12.368 1.00 92.69 195 LEU A C 1
ATOM 1558 O O . LEU A 1 195 ? -10.349 -1.238 -11.564 1.00 92.69 195 LEU A O 1
ATOM 1562 N N . THR A 1 196 ? -10.545 -2.102 -13.623 1.00 88.81 196 THR A N 1
ATOM 1563 C CA . THR A 1 196 ? -9.343 -1.442 -14.166 1.00 88.81 196 THR A CA 1
ATOM 1564 C C . THR A 1 196 ? -9.591 -0.003 -14.609 1.00 88.81 196 THR A C 1
ATOM 1566 O O . THR A 1 196 ? -8.654 0.720 -14.949 1.00 88.81 196 THR A O 1
ATOM 1569 N N . LYS A 1 197 ? -10.860 0.411 -14.625 1.00 83.75 197 LYS A N 1
ATOM 1570 C CA . LYS A 1 197 ? -11.321 1.760 -14.944 1.00 83.75 197 LYS A CA 1
ATOM 1571 C C . LYS A 1 197 ? -12.429 2.150 -13.974 1.00 83.75 197 LYS A C 1
ATOM 1573 O O . LYS A 1 197 ? -13.245 1.313 -13.598 1.00 83.75 197 LYS A O 1
ATOM 1578 N N . SER A 1 198 ? -12.467 3.431 -13.613 1.00 84.62 198 SER A N 1
ATOM 1579 C CA . SER A 1 198 ? -13.526 3.987 -12.770 1.00 84.62 198 SER A CA 1
ATOM 1580 C C . SER A 1 198 ? -14.907 3.788 -13.415 1.00 84.62 198 SER A C 1
ATOM 1582 O O . SER A 1 198 ? -15.052 4.080 -14.606 1.00 84.62 198 SER A O 1
ATOM 1584 N N . PRO A 1 199 ? -15.934 3.367 -12.652 1.00 83.62 199 PRO A N 1
ATOM 1585 C CA . PRO A 1 199 ? -17.316 3.328 -13.130 1.00 83.62 199 PRO A CA 1
ATOM 1586 C C . PRO A 1 199 ? -17.980 4.720 -13.164 1.00 83.62 199 PRO A C 1
ATOM 1588 O O . PRO A 1 199 ? -19.121 4.848 -13.605 1.00 83.62 199 PRO A O 1
ATOM 1591 N N . TYR A 1 200 ? -17.289 5.771 -12.705 1.00 88.12 200 TYR A N 1
ATOM 1592 C CA . TYR A 1 200 ? -17.810 7.138 -12.616 1.00 88.12 200 TYR A CA 1
ATOM 1593 C C . TYR A 1 200 ? -17.147 8.094 -13.610 1.00 88.12 200 TYR A C 1
ATOM 1595 O O . TYR A 1 200 ? -16.161 7.772 -14.275 1.00 88.12 200 TYR A O 1
ATOM 1603 N N . ARG A 1 201 ? -17.658 9.332 -13.661 1.00 83.56 201 ARG A N 1
ATOM 1604 C CA . ARG A 1 201 ? -17.022 10.421 -14.412 1.00 83.56 201 ARG A CA 1
ATOM 1605 C C . ARG A 1 201 ? -15.599 10.693 -13.886 1.00 83.56 201 ARG A C 1
ATOM 1607 O O . ARG A 1 201 ? -15.349 10.530 -12.686 1.00 83.56 201 ARG A O 1
ATOM 1614 N N . PRO A 1 202 ? -14.667 11.137 -14.751 1.00 80.00 202 PRO A N 1
ATOM 1615 C CA . PRO A 1 202 ? -13.315 11.497 -14.331 1.00 80.00 202 PRO A CA 1
ATOM 1616 C C . PRO A 1 202 ? -13.318 12.481 -13.152 1.00 80.00 202 PRO A C 1
ATOM 1618 O O . PRO A 1 202 ? -14.032 13.481 -13.169 1.00 80.00 202 PRO A O 1
ATOM 1621 N N . GLY A 1 203 ? -12.525 12.186 -12.118 1.00 77.94 203 GLY A N 1
ATOM 1622 C CA . GLY A 1 203 ? -12.404 13.020 -10.913 1.00 77.94 203 GLY A CA 1
ATOM 1623 C C . GLY A 1 203 ? -13.494 12.821 -9.849 1.00 77.94 203 GLY A C 1
ATOM 1624 O O . GLY A 1 203 ? -13.415 13.444 -8.788 1.00 77.94 203 GLY A O 1
ATOM 1625 N N . SER A 1 204 ? -14.485 11.956 -10.093 1.00 84.38 204 SER A N 1
ATOM 1626 C CA . SER A 1 204 ? -15.533 11.627 -9.114 1.00 84.38 204 SER A CA 1
ATOM 1627 C C . SER A 1 204 ? -15.189 10.452 -8.195 1.00 84.38 204 SER A C 1
ATOM 1629 O O . SER A 1 204 ? -15.887 10.256 -7.208 1.00 84.38 204 SER A O 1
ATOM 1631 N N . LEU A 1 205 ? -14.138 9.685 -8.496 1.00 89.25 205 LEU A N 1
ATOM 1632 C CA . LEU A 1 205 ? -13.774 8.498 -7.726 1.00 89.25 205 LEU A CA 1
ATOM 1633 C C . LEU A 1 205 ? -13.027 8.870 -6.434 1.00 89.25 205 LEU A C 1
ATOM 1635 O O . LEU A 1 205 ? -12.080 9.665 -6.438 1.00 89.25 205 LEU A O 1
ATOM 1639 N N . SER A 1 206 ? -13.460 8.279 -5.324 1.00 92.44 206 SER A N 1
ATOM 1640 C CA . SER A 1 206 ? -12.814 8.383 -4.018 1.00 92.44 206 SER A CA 1
ATOM 1641 C C . SER A 1 206 ? -12.841 7.046 -3.304 1.00 92.44 206 SER A C 1
ATOM 1643 O O . SER A 1 206 ? -13.769 6.273 -3.490 1.00 92.44 206 SER A O 1
ATOM 1645 N N . CYS A 1 207 ? -11.834 6.794 -2.479 1.00 94.44 207 CYS A N 1
ATOM 1646 C CA . CYS A 1 207 ? -11.781 5.605 -1.639 1.00 94.44 207 CYS A CA 1
ATOM 1647 C C . CYS A 1 207 ? -12.601 5.849 -0.368 1.00 94.44 207 CYS A C 1
ATOM 1649 O O . CYS A 1 207 ? -12.330 6.817 0.338 1.00 94.44 207 CYS A O 1
ATOM 1651 N N . ASP A 1 208 ? -13.552 4.983 -0.030 1.00 94.81 208 ASP A N 1
ATOM 1652 C CA . ASP A 1 208 ? -14.392 5.132 1.169 1.00 94.81 208 ASP A CA 1
ATOM 1653 C C . ASP A 1 208 ? -13.625 4.904 2.478 1.00 94.81 208 ASP A C 1
ATOM 1655 O O . ASP A 1 208 ? -14.034 5.367 3.545 1.00 94.81 208 ASP A O 1
ATOM 1659 N N . ALA A 1 209 ? -12.479 4.220 2.414 1.00 94.88 209 ALA A N 1
ATOM 1660 C CA . ALA A 1 209 ? -11.654 3.967 3.587 1.00 94.88 209 ALA A CA 1
ATOM 1661 C C . ALA A 1 209 ? -10.796 5.183 3.975 1.00 94.88 209 ALA A C 1
ATOM 1663 O O . ALA A 1 209 ? -10.897 5.681 5.098 1.00 94.88 209 ALA A O 1
ATOM 1664 N N . CYS A 1 210 ? -9.965 5.673 3.045 1.00 93.44 210 CYS A N 1
ATOM 1665 C CA . CYS A 1 210 ? -9.048 6.796 3.284 1.00 93.44 210 CYS A CA 1
ATOM 1666 C C . CYS A 1 210 ? -9.608 8.163 2.854 1.00 93.44 210 CYS A C 1
ATOM 1668 O O . CYS A 1 210 ? -9.008 9.193 3.152 1.00 93.44 210 CYS A O 1
ATOM 1670 N N . ILE A 1 211 ? -10.745 8.205 2.152 1.00 93.06 211 ILE A N 1
ATOM 1671 C CA . ILE A 1 211 ? -11.434 9.425 1.682 1.00 93.06 211 ILE A CA 1
ATOM 1672 C C . ILE A 1 211 ? -10.608 10.233 0.657 1.00 93.06 211 ILE A C 1
ATOM 1674 O O . ILE A 1 211 ? -10.982 11.333 0.240 1.00 93.06 211 ILE A O 1
ATOM 1678 N N . ASN A 1 212 ? -9.486 9.686 0.182 1.00 90.38 212 ASN A N 1
ATOM 1679 C CA . ASN A 1 212 ? -8.702 10.306 -0.878 1.00 90.38 212 ASN A CA 1
ATOM 1680 C C . ASN A 1 212 ? -9.424 10.185 -2.218 1.00 90.38 212 ASN A C 1
ATOM 1682 O O . ASN A 1 212 ? -9.969 9.135 -2.568 1.00 90.38 212 ASN A O 1
ATOM 1686 N N . LYS A 1 213 ? -9.398 11.275 -2.989 1.00 89.25 213 LYS A N 1
ATOM 1687 C CA . LYS A 1 213 ? -9.793 11.254 -4.398 1.00 89.25 213 LYS A CA 1
ATOM 1688 C C . LYS A 1 213 ? -8.645 10.714 -5.236 1.00 89.25 213 LYS A C 1
ATOM 1690 O O . LYS A 1 213 ? -7.492 11.075 -5.009 1.00 89.25 213 LYS A O 1
ATOM 1695 N N . PHE A 1 214 ? -8.968 9.928 -6.251 1.00 82.94 214 PHE A N 1
ATOM 1696 C CA . PHE A 1 214 ? -7.995 9.488 -7.241 1.00 82.94 214 PHE A CA 1
ATOM 1697 C C . PHE A 1 214 ? -8.660 9.396 -8.612 1.00 82.94 214 PHE A C 1
ATOM 1699 O O . PHE A 1 214 ? -9.838 9.080 -8.736 1.00 82.94 214 PHE A O 1
ATOM 1706 N N . SER A 1 215 ? -7.919 9.759 -9.655 1.00 73.69 215 SER A N 1
ATOM 1707 C CA . SER A 1 215 ? -8.437 9.819 -11.026 1.00 73.69 215 SER A CA 1
ATOM 1708 C C . SER A 1 215 ? -8.101 8.580 -11.851 1.00 73.69 215 SER A C 1
ATOM 1710 O O . SER A 1 215 ? -8.818 8.280 -12.801 1.00 73.69 215 SER A O 1
ATOM 1712 N N . ASN A 1 216 ? -7.034 7.871 -11.480 1.00 78.38 216 ASN A N 1
ATOM 1713 C CA . ASN A 1 216 ? -6.441 6.778 -12.241 1.00 78.38 216 ASN A CA 1
ATOM 1714 C C . ASN A 1 216 ? -6.100 5.614 -11.308 1.00 78.38 216 ASN A C 1
ATOM 1716 O O . ASN A 1 216 ? -5.834 5.832 -10.125 1.00 78.38 216 ASN A O 1
ATOM 1720 N N . GLY A 1 217 ? -6.033 4.408 -11.865 1.00 87.12 217 GLY A N 1
ATOM 1721 C CA . GLY A 1 217 ? -5.720 3.191 -11.123 1.00 87.12 217 GLY A CA 1
ATOM 1722 C C . GLY A 1 217 ? -6.860 2.181 -11.140 1.00 87.12 217 GLY A C 1
ATOM 1723 O O . GLY A 1 217 ? -7.959 2.463 -11.624 1.00 87.12 217 GLY A O 1
ATOM 1724 N N . PHE A 1 218 ? -6.585 1.001 -10.598 1.00 92.38 218 PHE A N 1
ATOM 1725 C CA . PHE A 1 218 ? -7.597 -0.012 -10.345 1.00 92.38 218 PHE A CA 1
ATOM 1726 C C . PHE A 1 218 ? -8.334 0.305 -9.043 1.00 92.38 218 PHE A C 1
ATOM 1728 O O . PHE A 1 218 ? -7.763 0.876 -8.110 1.00 92.38 218 PHE A O 1
ATOM 1735 N N . VAL A 1 219 ? -9.596 -0.101 -8.973 1.00 94.31 219 VAL A N 1
ATOM 1736 C CA . VAL A 1 219 ? -10.463 0.103 -7.812 1.00 94.31 219 VAL A CA 1
ATOM 1737 C C . VAL A 1 219 ? -11.255 -1.160 -7.526 1.00 94.31 219 VAL A C 1
ATOM 1739 O O . VAL A 1 219 ? -11.726 -1.823 -8.444 1.00 94.31 219 VAL A O 1
ATOM 1742 N N . PHE A 1 220 ? -11.419 -1.491 -6.254 1.00 95.94 220 PHE A N 1
ATOM 1743 C CA . PHE A 1 220 ? -12.384 -2.488 -5.816 1.00 95.94 220 PHE A CA 1
ATOM 1744 C C . PHE A 1 220 ? -13.734 -1.819 -5.586 1.00 95.94 220 PHE A C 1
ATOM 1746 O O . PHE A 1 220 ? -13.843 -0.936 -4.742 1.00 95.94 220 PHE A O 1
ATOM 1753 N N . HIS A 1 221 ? -14.747 -2.243 -6.336 1.00 96.25 221 HIS A N 1
ATOM 1754 C CA . HIS A 1 221 ? -16.056 -1.606 -6.389 1.00 96.25 221 HIS A CA 1
ATOM 1755 C C . HIS A 1 221 ? -17.177 -2.573 -5.993 1.00 96.25 221 HIS A C 1
ATOM 1757 O O . HIS A 1 221 ? -17.250 -3.702 -6.488 1.00 96.25 221 HIS A O 1
ATOM 1763 N N . CYS A 1 222 ? -18.096 -2.105 -5.150 1.00 97.12 222 CYS A N 1
ATOM 1764 C CA . CYS A 1 222 ? -19.396 -2.725 -4.918 1.00 97.12 222 CYS A CA 1
ATOM 1765 C C . CYS A 1 222 ? -20.474 -1.982 -5.715 1.00 97.12 222 CYS A C 1
ATOM 1767 O O . CYS A 1 222 ? -20.828 -0.846 -5.389 1.00 97.12 222 CYS A O 1
ATOM 1769 N N . GLY A 1 223 ? -21.056 -2.649 -6.714 1.00 94.62 223 GLY A N 1
ATOM 1770 C CA . GLY A 1 223 ? -22.120 -2.075 -7.545 1.00 94.62 223 GLY A CA 1
ATOM 1771 C C . GLY A 1 223 ? -23.393 -1.718 -6.776 1.00 94.62 223 GLY A C 1
ATOM 1772 O O . GLY A 1 223 ? -24.052 -0.735 -7.128 1.00 94.62 223 GLY A O 1
ATOM 1773 N N . GLU A 1 224 ? -23.711 -2.485 -5.731 1.00 95.38 224 GLU A N 1
ATOM 1774 C CA . GLU A 1 224 ? -24.923 -2.338 -4.920 1.00 95.38 224 GLU A CA 1
ATOM 1775 C C . GLU A 1 224 ? -24.810 -1.179 -3.930 1.00 95.38 224 GLU A C 1
ATOM 1777 O O . GLU A 1 224 ? -25.674 -0.306 -3.890 1.00 95.38 224 GLU A O 1
ATOM 1782 N N . CYS A 1 225 ? -23.717 -1.133 -3.164 1.00 95.38 225 CYS A N 1
ATOM 1783 C CA . CYS A 1 225 ? -23.515 -0.115 -2.134 1.00 95.38 225 CYS A CA 1
ATOM 1784 C C . CYS A 1 225 ? -22.839 1.160 -2.636 1.00 95.38 225 CYS A C 1
ATOM 1786 O O . CYS A 1 225 ? -22.779 2.124 -1.880 1.00 95.38 225 CYS A O 1
ATOM 1788 N N . LYS A 1 226 ? -22.319 1.164 -3.872 1.00 94.56 226 LYS A N 1
ATOM 1789 C CA . LYS A 1 226 ? -21.422 2.220 -4.377 1.00 94.56 226 LYS A CA 1
ATOM 1790 C C . LYS A 1 226 ? -20.222 2.437 -3.451 1.00 94.56 226 LYS A C 1
ATOM 1792 O O . LYS A 1 226 ? -19.844 3.567 -3.183 1.00 94.56 226 LYS A O 1
ATOM 1797 N N . PHE A 1 227 ? -19.683 1.327 -2.946 1.00 95.50 227 PHE A N 1
ATOM 1798 C CA . PHE A 1 227 ? -18.510 1.310 -2.079 1.00 95.50 227 PHE A CA 1
ATOM 1799 C C . PHE A 1 227 ? -17.256 1.083 -2.921 1.00 95.50 227 PHE A C 1
ATOM 1801 O O . PHE A 1 227 ? -17.205 0.122 -3.691 1.00 95.50 227 PHE A O 1
ATOM 1808 N N . ASP A 1 228 ? -16.254 1.933 -2.754 1.00 95.94 228 ASP A N 1
ATOM 1809 C CA . ASP A 1 228 ? -15.043 1.995 -3.556 1.00 95.94 228 ASP A CA 1
ATOM 1810 C C . ASP A 1 228 ? -13.791 1.963 -2.676 1.00 95.94 228 ASP A C 1
ATOM 1812 O O . ASP A 1 228 ? -13.634 2.722 -1.717 1.00 95.94 228 ASP A O 1
ATOM 1816 N N . LEU A 1 229 ? -12.850 1.089 -3.024 1.00 95.31 229 LEU A N 1
ATOM 1817 C CA . LEU A 1 229 ? -11.620 0.880 -2.272 1.00 95.31 229 LEU A CA 1
ATOM 1818 C C . LEU A 1 229 ? -10.412 0.911 -3.210 1.00 95.31 229 LEU A C 1
ATOM 1820 O O . LEU A 1 229 ? -10.324 0.132 -4.161 1.00 95.31 229 LEU A O 1
ATOM 1824 N N . ASP A 1 230 ? -9.468 1.815 -2.948 1.00 93.50 230 ASP A N 1
ATOM 1825 C CA . ASP A 1 230 ? -8.188 1.820 -3.661 1.00 93.50 230 ASP A CA 1
ATOM 1826 C C . ASP A 1 230 ? -7.342 0.580 -3.296 1.00 93.50 230 ASP A C 1
ATOM 1828 O O . ASP A 1 230 ? -7.556 -0.055 -2.260 1.00 93.50 230 ASP A O 1
ATOM 1832 N N . LEU A 1 231 ? -6.360 0.224 -4.134 1.00 92.50 231 LEU A N 1
ATOM 1833 C CA . LEU A 1 231 ? -5.530 -0.967 -3.899 1.00 92.50 231 LEU A 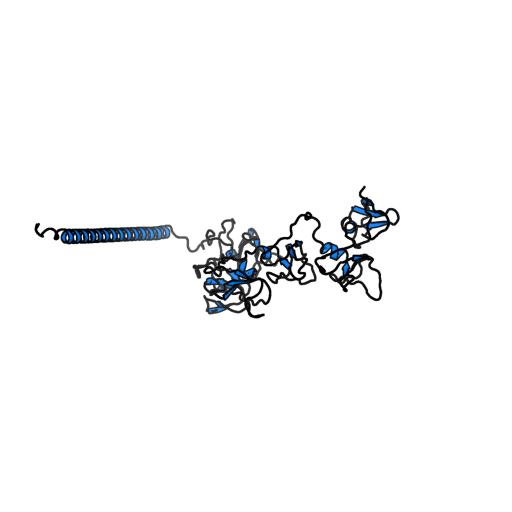CA 1
ATOM 1834 C C . LEU A 1 231 ? -4.706 -0.906 -2.606 1.00 92.50 231 LEU A C 1
ATOM 1836 O O . LEU A 1 231 ? -4.433 -1.950 -2.012 1.00 92.50 231 LEU A O 1
ATOM 1840 N N . ASN A 1 232 ? -4.298 0.285 -2.159 1.00 90.25 232 ASN A N 1
ATOM 1841 C CA . ASN A 1 232 ? -3.549 0.406 -0.911 1.00 90.25 232 ASN A CA 1
ATOM 1842 C C . ASN A 1 232 ? -4.462 0.058 0.265 1.00 90.25 232 ASN A C 1
ATOM 1844 O O . ASN A 1 232 ? -4.072 -0.734 1.118 1.00 90.25 232 ASN A O 1
ATOM 1848 N N . CYS A 1 233 ? -5.689 0.574 0.274 1.00 94.19 233 CYS A N 1
ATOM 1849 C CA . CYS A 1 233 ? -6.695 0.302 1.288 1.00 94.19 233 CYS A CA 1
ATOM 1850 C C . CYS A 1 233 ? -7.237 -1.131 1.217 1.00 94.19 233 CYS A C 1
ATOM 1852 O O . CYS A 1 233 ? -7.516 -1.705 2.262 1.00 94.19 233 CYS A O 1
ATOM 1854 N N . ALA A 1 234 ? -7.301 -1.739 0.030 1.00 94.38 234 ALA A N 1
ATOM 1855 C CA . ALA A 1 234 ? -7.670 -3.145 -0.155 1.00 94.38 234 ALA A CA 1
ATOM 1856 C C . ALA A 1 234 ? -6.623 -4.138 0.372 1.00 94.38 234 ALA A C 1
ATOM 1858 O O . ALA A 1 234 ? -6.934 -5.302 0.606 1.00 94.38 234 ALA A O 1
ATOM 1859 N N . SER A 1 235 ? -5.375 -3.693 0.553 1.00 91.50 235 SER A N 1
ATOM 1860 C CA . SER A 1 235 ? -4.317 -4.491 1.190 1.00 91.50 235 SER A CA 1
ATOM 1861 C C . SER A 1 235 ? -4.330 -4.417 2.721 1.00 91.50 235 SER A C 1
ATOM 1863 O O . SER A 1 235 ? -3.510 -5.064 3.379 1.00 91.50 235 SER A O 1
ATOM 1865 N N . ARG A 1 236 ? -5.211 -3.593 3.300 1.00 91.19 236 ARG A N 1
ATOM 1866 C CA . ARG A 1 236 ? -5.241 -3.337 4.739 1.00 91.19 236 ARG A CA 1
ATOM 1867 C C . ARG A 1 236 ? -6.072 -4.396 5.439 1.00 91.19 236 ARG A C 1
ATOM 1869 O O . ARG A 1 236 ? -7.123 -4.808 4.963 1.00 91.19 236 ARG A O 1
ATOM 1876 N N . VAL A 1 237 ? -5.602 -4.802 6.609 1.00 89.19 237 VAL A N 1
ATOM 1877 C CA . VAL A 1 237 ? -6.299 -5.759 7.462 1.00 89.19 237 VAL A CA 1
ATOM 1878 C C . VAL A 1 237 ? -6.459 -5.090 8.825 1.00 89.19 237 VAL A C 1
ATOM 1880 O O . VAL A 1 237 ? -5.467 -5.016 9.552 1.00 89.19 237 VAL A O 1
ATOM 1883 N N . PRO A 1 238 ? -7.647 -4.546 9.160 1.00 90.81 238 PRO A N 1
ATOM 1884 C CA . PRO A 1 238 ? -7.883 -3.961 10.477 1.00 90.81 238 PRO A CA 1
ATOM 1885 C C . PRO A 1 238 ? -7.657 -5.013 11.565 1.00 90.81 238 PRO A C 1
ATOM 1887 O O . PRO A 1 238 ? -8.200 -6.116 11.477 1.00 90.81 238 PRO A O 1
ATOM 1890 N N . SER A 1 239 ? -6.886 -4.668 12.596 1.00 88.38 239 SER A N 1
ATOM 1891 C CA . SER A 1 239 ? -6.561 -5.583 13.700 1.00 88.38 239 SER A CA 1
ATOM 1892 C C . SER A 1 239 ? -6.800 -4.999 15.089 1.00 88.38 239 SER A C 1
ATOM 1894 O O . SER A 1 239 ? -6.910 -5.762 16.046 1.00 88.38 239 SER A O 1
ATOM 1896 N N . LEU A 1 240 ? -6.908 -3.675 15.231 1.00 88.88 240 LEU A N 1
ATOM 1897 C CA . LEU A 1 240 ? -6.989 -3.053 16.547 1.00 88.88 240 LEU A CA 1
ATOM 1898 C C . LEU A 1 240 ? -8.369 -3.264 17.170 1.00 88.88 240 LEU A C 1
ATOM 1900 O O . LEU A 1 240 ? -9.369 -2.795 16.639 1.00 88.88 240 LEU A O 1
ATOM 1904 N N . ARG A 1 241 ? -8.425 -3.893 18.339 1.00 87.69 241 ARG A N 1
ATOM 1905 C CA . ARG A 1 241 ? -9.645 -3.987 19.149 1.00 87.69 241 ARG A CA 1
ATOM 1906 C C . ARG A 1 241 ? -9.593 -2.950 20.265 1.00 87.69 241 ARG A C 1
ATOM 1908 O O . ARG A 1 241 ? -8.527 -2.722 20.828 1.00 87.69 241 ARG A O 1
ATOM 1915 N N . HIS A 1 242 ? -10.723 -2.321 20.575 1.00 88.12 242 HIS A N 1
ATOM 1916 C CA . HIS A 1 242 ? -10.802 -1.315 21.634 1.00 88.12 242 HIS A CA 1
ATOM 1917 C C . HIS A 1 242 ? -12.168 -1.373 22.326 1.00 88.12 242 HIS A C 1
ATOM 1919 O O . HIS A 1 242 ? -13.184 -1.586 21.674 1.00 88.12 242 HIS A O 1
ATOM 1925 N N . ASP A 1 243 ? -12.220 -1.140 23.637 1.00 87.69 243 ASP A N 1
ATOM 1926 C CA . ASP A 1 243 ? -13.464 -1.165 24.430 1.00 87.69 243 ASP A CA 1
ATOM 1927 C C . ASP A 1 243 ? -14.532 -0.147 23.963 1.00 87.69 243 ASP A C 1
ATOM 1929 O O . ASP A 1 243 ? -15.727 -0.416 24.028 1.00 87.69 243 ASP A O 1
ATOM 1933 N N . LYS A 1 244 ? -14.115 1.009 23.428 1.00 89.50 244 LYS A N 1
ATOM 1934 C CA . LYS A 1 244 ? -14.978 2.027 22.815 1.00 89.50 244 LYS A CA 1
ATOM 1935 C C . LYS A 1 244 ? -15.638 1.575 21.509 1.00 89.50 244 LYS A C 1
ATOM 1937 O O . LYS A 1 244 ? -16.594 2.223 21.092 1.00 89.50 244 LYS A O 1
ATOM 1942 N N . HIS A 1 245 ? -15.129 0.528 20.856 1.00 91.94 245 HIS A N 1
ATOM 1943 C CA . HIS A 1 245 ? -15.705 -0.040 19.636 1.00 91.94 245 HIS A CA 1
ATOM 1944 C C . HIS A 1 245 ? -15.336 -1.524 19.496 1.00 91.94 245 HIS A C 1
ATOM 1946 O O . HIS A 1 245 ? -14.256 -1.874 19.013 1.00 91.94 245 HIS A O 1
ATOM 1952 N N . ILE A 1 246 ? -16.242 -2.396 19.941 1.00 90.06 246 ILE A N 1
ATOM 1953 C CA . ILE A 1 246 ? -15.993 -3.840 20.094 1.00 90.06 246 ILE A CA 1
ATOM 1954 C C . ILE A 1 246 ? -16.469 -4.624 18.863 1.00 90.06 246 ILE A C 1
ATOM 1956 O O . ILE A 1 246 ? -15.958 -5.707 18.576 1.00 90.06 246 ILE A O 1
ATOM 1960 N N . GLU A 1 247 ? -17.433 -4.080 18.120 1.00 89.94 247 GLU A N 1
ATOM 1961 C CA . GLU A 1 247 ? -18.124 -4.767 17.029 1.00 89.94 247 GLU A CA 1
ATOM 1962 C C . GLU A 1 247 ? -17.173 -5.157 15.894 1.00 89.94 247 GLU A C 1
ATOM 1964 O O . GLU A 1 247 ? -17.280 -6.252 15.340 1.00 89.94 247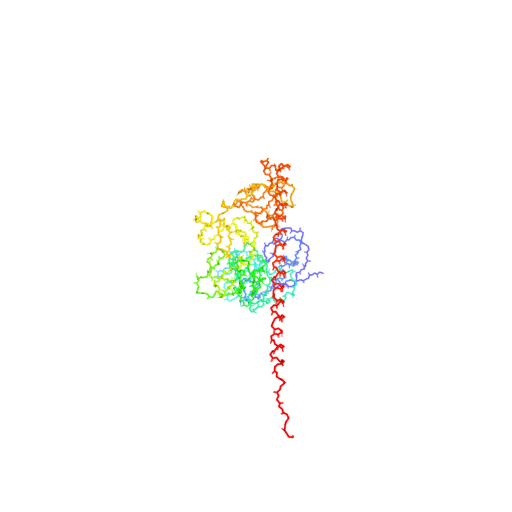 GLU A O 1
ATOM 1969 N N . HIS A 1 248 ? -16.227 -4.277 15.560 1.00 91.25 248 HIS A N 1
ATOM 1970 C CA . HIS A 1 248 ? -15.271 -4.493 14.483 1.00 91.25 248 HIS A CA 1
ATOM 1971 C C . HIS A 1 248 ? -13.886 -3.957 14.848 1.00 91.25 248 HIS A C 1
ATOM 1973 O O . HIS A 1 248 ? -13.772 -2.958 15.559 1.00 91.25 248 HIS A O 1
ATOM 1979 N N . PRO A 1 249 ? -12.817 -4.575 14.320 1.00 91.50 249 PRO A N 1
ATOM 1980 C CA . PRO A 1 249 ? -11.482 -4.038 14.488 1.00 91.50 249 PRO A CA 1
ATOM 1981 C C . PRO A 1 249 ? -11.329 -2.694 13.761 1.00 91.50 249 PRO A C 1
ATOM 1983 O O . PRO A 1 249 ? -11.840 -2.483 12.657 1.00 91.50 249 PRO A O 1
ATOM 1986 N N . LEU A 1 250 ? -10.582 -1.800 14.393 1.00 93.06 250 LEU A N 1
ATOM 1987 C CA . LEU A 1 250 ? -10.172 -0.506 13.881 1.00 93.06 250 LEU A CA 1
ATOM 1988 C C . LEU A 1 250 ? -8.882 -0.636 13.074 1.00 93.06 250 LEU A C 1
ATOM 1990 O O . LEU A 1 250 ? -8.043 -1.514 13.302 1.00 93.06 250 LEU A O 1
ATOM 1994 N N . ASP A 1 251 ? -8.706 0.298 12.151 1.00 92.44 251 ASP A N 1
ATOM 1995 C CA . ASP A 1 251 ? -7.456 0.493 11.438 1.00 92.44 251 ASP A CA 1
ATOM 1996 C C . ASP A 1 251 ? -6.978 1.938 11.567 1.00 92.44 251 ASP A C 1
ATOM 1998 O O . ASP A 1 251 ? -7.781 2.864 11.677 1.00 92.44 251 ASP A O 1
ATOM 2002 N N . LEU A 1 252 ? -5.664 2.126 11.559 1.00 90.12 252 LEU A N 1
ATOM 2003 C CA . LEU A 1 252 ? -5.025 3.419 11.762 1.00 90.12 252 LEU A CA 1
ATOM 2004 C C . LEU A 1 252 ? -4.705 4.088 10.426 1.00 90.12 252 LEU A C 1
ATOM 2006 O O . LEU A 1 252 ? -3.894 3.590 9.642 1.00 90.12 252 LEU A O 1
ATOM 2010 N N . PHE A 1 253 ? -5.300 5.248 10.186 1.00 89.94 253 PHE A N 1
ATOM 2011 C CA . PHE A 1 253 ? -5.034 6.082 9.021 1.00 89.94 253 PHE A CA 1
ATOM 2012 C C . PHE A 1 253 ? -4.175 7.273 9.438 1.00 89.94 253 PHE A C 1
ATOM 2014 O O . PHE A 1 253 ? -4.588 8.071 10.278 1.00 89.94 253 PHE A O 1
ATOM 2021 N N . GLU A 1 254 ? -2.985 7.391 8.841 1.00 86.75 254 GLU A N 1
ATOM 2022 C CA . GLU A 1 254 ? -2.075 8.516 9.102 1.00 86.75 254 GLU A CA 1
ATOM 2023 C C . GLU A 1 254 ? -2.706 9.841 8.672 1.00 86.75 254 GLU A C 1
ATOM 2025 O O . GLU A 1 254 ? -2.630 10.824 9.399 1.00 86.75 254 GLU A O 1
ATOM 2030 N N . GLU A 1 255 ? -3.383 9.841 7.523 1.00 88.75 255 GLU A N 1
ATOM 2031 C CA . GLU A 1 255 ? -4.139 10.977 7.008 1.00 88.75 255 GLU A CA 1
ATOM 2032 C C . GLU A 1 255 ? -5.356 10.484 6.213 1.00 88.75 255 GLU A C 1
ATOM 2034 O O . GLU A 1 255 ? -5.295 9.472 5.504 1.00 88.75 255 GLU A O 1
ATOM 2039 N N . THR A 1 256 ? -6.465 11.215 6.315 1.00 91.06 256 THR A N 1
ATOM 2040 C CA . THR A 1 256 ? -7.626 11.072 5.434 1.00 91.06 256 THR A CA 1
ATOM 2041 C C . THR A 1 256 ? -7.713 12.232 4.450 1.00 91.06 256 THR A C 1
ATOM 2043 O O . THR A 1 256 ? -7.388 13.373 4.767 1.00 91.06 256 THR A O 1
ATOM 2046 N N . GLY A 1 257 ? -8.230 11.966 3.249 1.00 88.88 257 GLY A N 1
ATOM 2047 C CA . GLY A 1 257 ? -8.327 12.982 2.194 1.00 88.88 257 GLY A CA 1
ATOM 2048 C C . GLY A 1 257 ? -9.240 14.163 2.523 1.00 88.88 257 GLY A C 1
ATOM 2049 O O . GLY A 1 257 ? -9.195 15.190 1.844 1.00 88.88 257 GLY A O 1
ATOM 2050 N N . ARG A 1 258 ? -10.093 14.022 3.544 1.00 90.81 258 ARG A N 1
ATOM 2051 C CA . ARG A 1 258 ? -10.938 15.077 4.117 1.00 90.81 258 ARG A CA 1
ATOM 2052 C C . ARG A 1 258 ? -11.093 14.863 5.617 1.00 90.81 258 ARG A C 1
ATOM 2054 O O . ARG A 1 258 ? -10.815 13.775 6.121 1.00 90.81 258 ARG A O 1
ATOM 2061 N N . GLU A 1 259 ? -11.579 15.893 6.298 1.00 93.44 259 GLU A N 1
ATOM 2062 C CA . GLU A 1 259 ? -11.932 15.804 7.711 1.00 93.44 259 GLU A CA 1
ATOM 2063 C C . GLU A 1 259 ? -13.105 14.846 7.939 1.00 93.44 259 GLU A C 1
ATOM 2065 O O . GLU A 1 259 ? -14.062 14.799 7.162 1.00 93.44 259 GLU A O 1
ATOM 2070 N N . VAL A 1 260 ? -13.032 14.109 9.041 1.00 94.50 260 VAL A N 1
ATOM 2071 C CA . VAL A 1 260 ? -14.125 13.297 9.586 1.00 94.50 260 VAL A CA 1
ATOM 2072 C C . VAL A 1 260 ? -14.430 13.711 11.012 1.00 94.50 260 VAL A C 1
ATOM 2074 O O . VAL A 1 260 ? -13.642 14.414 11.628 1.00 94.50 260 VAL A O 1
ATOM 2077 N N . VAL A 1 261 ? -15.556 13.269 11.561 1.00 96.81 261 VAL A N 1
ATOM 2078 C CA . VAL A 1 261 ? -15.948 13.599 12.936 1.00 96.81 261 VAL A CA 1
ATOM 2079 C C . VAL A 1 261 ? -15.572 12.460 13.877 1.00 96.81 261 VAL A C 1
ATOM 2081 O O . VAL A 1 261 ? -15.905 11.306 13.611 1.00 96.81 261 VAL A O 1
ATOM 2084 N N . CYS A 1 262 ? -14.911 12.793 14.985 1.00 96.81 262 CYS A N 1
ATOM 2085 C CA . CYS A 1 262 ? -14.631 11.868 16.074 1.00 96.81 262 CYS A CA 1
ATOM 2086 C C . CYS A 1 262 ? -15.927 11.439 16.764 1.00 96.81 262 CYS A C 1
ATOM 2088 O O . CYS A 1 262 ? -16.642 12.271 17.321 1.00 96.81 262 CYS A O 1
ATOM 2090 N N . SER A 1 263 ? -16.186 10.139 16.809 1.00 96.75 263 SER A N 1
ATOM 2091 C CA . SER A 1 263 ? -17.321 9.529 17.500 1.00 96.75 263 SER A CA 1
ATOM 2092 C C . SER A 1 263 ? -17.243 9.673 19.026 1.00 96.75 263 SER A C 1
ATOM 2094 O O . SER A 1 263 ? -18.258 9.520 19.694 1.00 96.75 263 SER A O 1
ATOM 2096 N N . VAL A 1 264 ? -16.062 9.978 19.582 1.00 94.88 264 VAL A N 1
ATOM 2097 C CA . VAL A 1 264 ? -15.848 10.119 21.034 1.00 94.88 264 VAL A CA 1
ATOM 2098 C C . VAL A 1 264 ? -16.007 11.568 21.497 1.00 94.88 264 VAL A C 1
ATOM 2100 O O . VAL A 1 264 ? -16.741 11.833 22.443 1.00 94.88 264 VAL A O 1
ATOM 2103 N N . CYS A 1 265 ? -15.322 12.518 20.852 1.00 95.56 265 CYS A N 1
ATOM 2104 C CA . CYS A 1 265 ? -15.291 13.916 21.301 1.00 95.56 265 CYS A CA 1
ATOM 2105 C C . CYS A 1 265 ? -16.094 14.886 20.417 1.00 95.56 265 CYS A C 1
ATOM 2107 O O . CYS A 1 265 ? -16.185 16.068 20.746 1.00 95.56 265 CYS A O 1
ATOM 2109 N N . GLY A 1 266 ? -16.627 14.428 19.279 1.00 95.25 266 GLY A N 1
ATOM 2110 C CA . GLY A 1 266 ? -17.421 15.236 18.344 1.00 95.25 266 GLY A CA 1
ATOM 2111 C C . GLY A 1 266 ? -16.632 16.257 17.515 1.00 95.25 266 GLY A C 1
ATOM 2112 O O . GLY A 1 266 ? -17.216 16.944 16.681 1.00 95.25 266 GLY A O 1
ATOM 2113 N N . LYS A 1 267 ? -15.314 16.378 17.716 1.00 96.25 267 LYS A N 1
ATOM 2114 C CA . LYS A 1 267 ? -14.449 17.289 16.946 1.00 96.25 267 LYS A CA 1
ATOM 2115 C C . LYS A 1 267 ? -13.976 16.645 15.648 1.00 96.25 267 LYS A C 1
ATOM 2117 O O . LYS A 1 267 ? -13.985 15.422 15.518 1.00 96.25 267 LYS A O 1
ATOM 2122 N N . THR A 1 268 ? -13.527 17.465 14.705 1.00 95.69 268 THR A N 1
ATOM 2123 C CA . THR A 1 268 ? -12.980 16.975 13.441 1.00 95.69 268 THR A CA 1
ATOM 2124 C C . THR A 1 268 ? -11.607 16.317 13.626 1.00 95.69 268 THR A C 1
ATOM 2126 O O . THR A 1 268 ? -10.810 16.700 14.487 1.00 95.69 268 THR A O 1
ATOM 2129 N N . CYS A 1 269 ? -11.337 15.293 12.823 1.00 90.38 269 CYS A N 1
ATOM 2130 C CA . CYS A 1 269 ? -10.067 14.586 12.722 1.00 90.38 269 CYS A CA 1
ATOM 2131 C C . CYS A 1 269 ? -9.627 14.587 11.260 1.00 90.38 269 CYS A C 1
ATOM 2133 O O . CYS A 1 269 ? -10.452 14.382 10.367 1.00 90.38 269 CYS A O 1
ATOM 2135 N N . ARG A 1 270 ? -8.324 14.731 11.024 1.00 88.25 270 ARG A N 1
ATOM 2136 C CA . ARG A 1 270 ? -7.732 14.563 9.689 1.00 88.25 270 ARG A CA 1
ATOM 2137 C C . ARG A 1 270 ? -6.533 13.623 9.675 1.00 88.25 270 ARG A C 1
ATOM 2139 O O . ARG A 1 270 ? -6.343 12.896 8.708 1.00 88.25 270 ARG A O 1
ATOM 2146 N N . GLU A 1 271 ? -5.763 13.618 10.751 1.00 88.81 271 GLU A N 1
ATOM 2147 C CA . GLU A 1 271 ? -4.540 12.836 10.866 1.00 88.81 271 GLU A CA 1
ATOM 2148 C C . GLU A 1 271 ? -4.611 11.903 12.074 1.00 88.81 271 GLU A C 1
ATOM 2150 O O . GLU A 1 271 ? -5.322 12.199 13.038 1.00 88.81 271 GLU A O 1
ATOM 2155 N N . HIS A 1 272 ? -3.867 10.797 12.013 1.00 86.38 272 HIS A N 1
ATOM 2156 C CA . HIS A 1 272 ? -3.712 9.817 13.095 1.00 86.38 272 HIS A CA 1
ATOM 2157 C C . HIS A 1 272 ? -5.067 9.345 13.654 1.00 86.38 272 HIS A C 1
ATOM 2159 O O . HIS A 1 272 ? -5.376 9.481 14.839 1.00 86.38 272 HIS A O 1
ATOM 2165 N N . ILE A 1 273 ? -5.910 8.821 12.762 1.00 91.12 273 ILE A N 1
ATOM 2166 C CA . ILE A 1 273 ? -7.300 8.465 13.059 1.00 91.12 273 ILE A CA 1
ATOM 2167 C C . ILE A 1 273 ? -7.452 6.950 13.078 1.00 91.12 273 ILE A C 1
ATOM 2169 O O . ILE A 1 273 ? -7.147 6.277 12.092 1.00 91.12 273 ILE A O 1
ATOM 2173 N N . TYR A 1 274 ? -8.025 6.422 14.154 1.00 93.00 274 TYR A N 1
ATOM 2174 C CA . TYR A 1 274 ? -8.525 5.055 14.188 1.00 93.00 274 TYR A CA 1
ATOM 2175 C C . TYR A 1 274 ? -9.932 5.000 13.600 1.00 93.00 274 TYR A C 1
ATOM 2177 O O . TYR A 1 274 ? -10.829 5.713 14.053 1.00 93.00 274 TYR A O 1
ATOM 2185 N N . ARG A 1 275 ? -10.127 4.173 12.572 1.00 94.69 275 ARG A N 1
ATOM 2186 C CA . ARG A 1 275 ? -11.377 4.101 11.810 1.00 94.69 275 ARG A CA 1
ATOM 2187 C C . ARG A 1 275 ? -11.911 2.676 11.747 1.00 94.69 275 ARG A C 1
ATOM 2189 O O . ARG A 1 275 ? -11.170 1.749 11.426 1.00 94.69 275 ARG A O 1
ATOM 2196 N N . CYS A 1 276 ? -13.215 2.524 11.950 1.00 95.56 276 CYS A N 1
ATOM 2197 C CA . CYS A 1 276 ? -13.985 1.382 11.468 1.00 95.56 276 CYS A CA 1
ATOM 2198 C C . CYS A 1 276 ? -14.858 1.860 10.314 1.00 95.56 276 CYS A C 1
ATOM 2200 O O . CYS A 1 276 ? -15.822 2.601 10.511 1.00 95.56 276 CYS A O 1
ATOM 2202 N N . ILE A 1 277 ? -14.532 1.416 9.103 1.00 95.00 277 ILE A N 1
ATOM 2203 C CA . ILE A 1 277 ? -15.242 1.841 7.894 1.00 95.00 277 ILE A CA 1
ATOM 2204 C C . ILE A 1 277 ? -16.665 1.272 7.861 1.00 95.00 277 ILE A C 1
ATOM 2206 O O . ILE A 1 277 ? -17.603 1.993 7.536 1.00 95.00 277 ILE A O 1
ATOM 2210 N N . ALA A 1 278 ? -16.843 0.017 8.285 1.00 92.75 278 ALA A N 1
ATOM 2211 C CA . ALA A 1 278 ? -18.144 -0.652 8.288 1.00 92.75 278 ALA A CA 1
ATOM 2212 C C . ALA A 1 278 ? -19.171 0.033 9.211 1.00 92.75 278 ALA A C 1
ATOM 2214 O O . ALA A 1 278 ? -20.358 0.070 8.889 1.00 92.75 278 ALA A O 1
ATOM 2215 N N . CYS A 1 279 ? -18.715 0.592 10.337 1.00 94.38 279 CYS A N 1
ATOM 2216 C CA . CYS A 1 279 ? -19.555 1.311 11.300 1.00 94.38 279 CYS A CA 1
ATOM 2217 C C . CYS A 1 279 ? -19.504 2.835 11.148 1.00 94.38 279 CYS A C 1
ATOM 2219 O O . CYS A 1 279 ? -20.225 3.530 11.859 1.00 94.38 279 CYS A O 1
ATOM 2221 N N . ASN A 1 280 ? -18.643 3.361 10.271 1.00 93.56 280 ASN A N 1
ATOM 2222 C CA . ASN A 1 280 ? -18.285 4.780 10.222 1.00 93.56 280 ASN A CA 1
ATOM 2223 C C . ASN A 1 280 ? -17.871 5.349 11.602 1.00 93.56 280 ASN A C 1
ATOM 2225 O O . ASN A 1 280 ? -18.150 6.504 11.928 1.00 93.56 280 ASN A O 1
ATOM 2229 N N . PHE A 1 281 ? -17.213 4.529 12.426 1.00 96.06 281 PHE A N 1
ATOM 2230 C CA . PHE A 1 281 ? -16.659 4.963 13.707 1.00 96.06 281 PHE A CA 1
ATOM 2231 C C . PHE A 1 281 ? -15.275 5.554 13.467 1.00 96.06 281 PHE A C 1
ATOM 2233 O O . PHE A 1 281 ? -14.433 4.915 12.837 1.00 96.06 281 PHE A O 1
ATOM 2240 N N . ASN A 1 282 ? -15.028 6.757 13.977 1.00 96.06 282 ASN A N 1
ATOM 2241 C CA . ASN A 1 282 ? -13.746 7.436 13.831 1.00 96.06 282 ASN A CA 1
ATOM 2242 C C . ASN A 1 282 ? -13.316 7.972 15.190 1.00 96.06 282 ASN A C 1
ATOM 2244 O O . ASN A 1 282 ? -14.116 8.590 15.884 1.00 96.06 282 ASN A O 1
ATOM 2248 N N . ALA A 1 283 ? -12.058 7.798 15.562 1.00 94.94 283 ALA A N 1
ATOM 2249 C CA . ALA A 1 283 ? -11.532 8.340 16.804 1.00 94.94 283 ALA A CA 1
ATOM 2250 C C . ALA A 1 283 ? -10.145 8.933 16.579 1.00 94.94 283 ALA A C 1
ATOM 2252 O O . ALA A 1 283 ? -9.327 8.357 15.860 1.00 94.94 283 ALA A O 1
ATOM 2253 N N . HIS A 1 284 ? -9.877 10.084 17.203 1.00 91.12 284 HIS A N 1
ATOM 2254 C CA . HIS A 1 284 ? -8.499 10.544 17.372 1.00 91.12 284 HIS A CA 1
ATOM 2255 C C . HIS A 1 284 ? -7.706 9.482 18.131 1.00 91.12 284 HIS A C 1
ATOM 2257 O O . HIS A 1 284 ? -8.250 8.824 19.021 1.00 91.12 284 HIS A O 1
ATOM 2263 N N . ASP A 1 285 ? -6.415 9.379 17.845 1.00 85.44 285 ASP A N 1
ATOM 2264 C CA . ASP A 1 285 ? -5.483 8.572 18.630 1.00 85.44 285 ASP A CA 1
ATOM 2265 C C . ASP A 1 285 ? -5.551 8.867 20.140 1.00 85.44 285 ASP A C 1
ATOM 2267 O O . ASP A 1 285 ? -5.583 7.959 20.958 1.00 85.44 285 ASP A O 1
ATOM 2271 N N . THR A 1 286 ? -5.685 10.140 20.507 1.00 85.75 286 THR A N 1
ATOM 2272 C CA . THR A 1 286 ? -5.813 10.628 21.888 1.00 85.75 286 THR A CA 1
ATOM 2273 C C . THR A 1 286 ? -7.186 10.393 22.517 1.00 85.75 286 THR A C 1
ATOM 2275 O O . THR A 1 286 ? -7.318 10.501 23.734 1.00 85.75 286 THR A O 1
ATOM 2278 N N . CYS A 1 287 ? -8.213 10.088 21.718 1.00 90.81 287 CYS A N 1
ATOM 2279 C CA . CYS A 1 287 ? -9.553 9.764 22.216 1.00 90.81 287 CYS A CA 1
ATOM 2280 C C . CYS A 1 287 ? -9.714 8.277 22.560 1.00 90.81 287 CYS A C 1
ATOM 2282 O O . CYS A 1 287 ? -10.734 7.899 23.138 1.00 90.81 287 CYS A O 1
ATOM 2284 N N . LEU A 1 288 ? -8.728 7.451 22.204 1.00 89.31 288 LEU A N 1
ATOM 2285 C CA . LEU A 1 288 ? -8.649 6.038 22.543 1.00 89.31 288 LEU A CA 1
ATOM 2286 C C . LEU A 1 288 ? -7.581 5.847 23.634 1.00 89.31 288 LEU A C 1
ATOM 2288 O O . LEU A 1 288 ? -6.388 5.916 23.337 1.00 89.31 288 LEU A O 1
ATOM 2292 N N . PRO A 1 289 ? -7.969 5.701 24.914 1.00 85.38 289 PRO A N 1
ATOM 2293 C CA . PRO A 1 289 ? -7.006 5.489 25.985 1.00 85.38 289 PRO A CA 1
ATOM 2294 C C . PRO A 1 289 ? -6.404 4.083 25.890 1.00 85.38 289 PRO A C 1
ATOM 2296 O O . PRO A 1 289 ? -7.106 3.087 26.032 1.00 85.38 289 PRO A O 1
ATOM 2299 N N . PHE A 1 290 ? -5.087 4.014 25.710 1.00 87.12 290 PHE A N 1
ATOM 2300 C CA . PHE A 1 290 ? -4.327 2.766 25.764 1.00 87.12 290 PHE A CA 1
ATOM 2301 C C . PHE A 1 290 ? -3.574 2.646 27.096 1.00 87.12 290 PHE A C 1
ATOM 2303 O O . PHE A 1 290 ? -3.131 3.670 27.626 1.00 87.12 290 PHE A O 1
ATOM 2310 N N . PRO A 1 291 ? -3.378 1.425 27.628 1.00 87.31 291 PRO A N 1
ATOM 2311 C CA . PRO A 1 291 ? -2.588 1.206 28.836 1.00 87.31 291 PRO A CA 1
ATOM 2312 C C . PRO A 1 291 ? -1.183 1.807 28.736 1.00 87.31 291 PRO A C 1
ATOM 2314 O O . PRO A 1 291 ? -0.508 1.643 27.716 1.00 87.31 291 PRO A O 1
ATOM 2317 N N . SER A 1 292 ? -0.716 2.458 29.803 1.00 88.69 292 SER A N 1
ATOM 2318 C CA . SER A 1 292 ? 0.610 3.095 29.849 1.00 88.69 292 SER A CA 1
ATOM 2319 C C . SER A 1 292 ? 1.761 2.093 29.754 1.00 88.69 292 SER A C 1
ATOM 2321 O O . SER A 1 292 ? 2.833 2.425 29.248 1.00 88.69 292 SER A O 1
ATOM 2323 N N . THR A 1 293 ? 1.549 0.868 30.227 1.00 90.38 293 THR A N 1
ATOM 2324 C CA . THR A 1 293 ? 2.537 -0.212 30.256 1.00 90.38 293 THR A CA 1
ATOM 2325 C C . THR A 1 293 ? 1.864 -1.536 29.936 1.00 90.38 293 THR A C 1
ATOM 2327 O O . THR A 1 293 ? 0.757 -1.803 30.399 1.00 90.38 293 THR A O 1
ATOM 2330 N N . MET A 1 294 ? 2.529 -2.383 29.151 1.00 89.69 294 MET A N 1
ATOM 2331 C CA . MET A 1 294 ? 2.014 -3.702 28.783 1.00 89.69 294 MET A CA 1
ATOM 2332 C C . MET A 1 294 ? 3.098 -4.770 28.731 1.00 89.69 294 MET A C 1
ATOM 2334 O O . MET A 1 294 ? 4.254 -4.509 28.397 1.00 89.69 294 MET A O 1
ATOM 2338 N N . LYS A 1 295 ? 2.703 -6.001 29.035 1.00 90.06 295 LYS A N 1
ATOM 2339 C CA . LYS A 1 295 ? 3.511 -7.205 28.921 1.00 90.06 295 LYS A CA 1
ATOM 2340 C C . LYS A 1 295 ? 3.191 -7.895 27.598 1.00 90.06 295 LYS A C 1
ATOM 2342 O O . LYS A 1 295 ? 2.136 -8.497 27.450 1.00 90.06 295 LYS A O 1
ATOM 2347 N N . HIS A 1 296 ? 4.123 -7.817 26.652 1.00 89.88 296 HIS A N 1
ATOM 2348 C CA . HIS A 1 296 ? 3.979 -8.486 25.362 1.00 89.88 296 HIS A CA 1
ATOM 2349 C C . HIS A 1 296 ? 4.446 -9.944 25.445 1.00 89.88 296 HIS A C 1
ATOM 2351 O O . HIS A 1 296 ? 5.533 -10.216 25.960 1.00 89.88 296 HIS A O 1
ATOM 2357 N N . LYS A 1 297 ? 3.679 -10.887 24.898 1.00 86.00 297 LYS A N 1
ATOM 2358 C CA . LYS A 1 297 ? 3.925 -12.335 24.998 1.00 86.00 297 LYS A CA 1
ATOM 2359 C C . LYS A 1 297 ? 5.285 -12.775 24.461 1.00 86.00 297 LYS A C 1
ATOM 2361 O O . LYS A 1 297 ? 5.929 -13.656 25.021 1.00 86.00 297 LYS A O 1
ATOM 2366 N N . ASN A 1 298 ? 5.765 -12.101 23.415 1.00 87.50 298 ASN A N 1
ATOM 2367 C CA . ASN A 1 298 ? 7.056 -12.395 22.788 1.00 87.50 298 ASN A CA 1
ATOM 2368 C C . ASN A 1 298 ? 8.206 -11.537 23.342 1.00 87.50 298 ASN A C 1
ATOM 2370 O O . ASN A 1 298 ? 9.268 -11.467 22.722 1.00 87.50 298 ASN A O 1
ATOM 2374 N N . HIS A 1 299 ? 8.008 -10.839 24.466 1.00 90.12 299 HIS A N 1
ATOM 2375 C CA . HIS A 1 299 ? 9.034 -9.984 25.052 1.00 90.12 299 HIS A CA 1
ATOM 2376 C C . HIS A 1 299 ? 9.095 -10.076 26.584 1.00 90.12 299 HIS A C 1
ATOM 2378 O O . HIS A 1 299 ? 8.088 -10.144 27.285 1.00 90.12 299 HIS A O 1
ATOM 2384 N N . GLN A 1 300 ? 10.309 -10.096 27.138 1.00 89.25 300 GLN A N 1
ATOM 2385 C CA . GLN A 1 300 ? 10.511 -10.328 28.570 1.00 89.25 300 GLN A CA 1
ATOM 2386 C C . GLN A 1 300 ? 10.297 -9.080 29.434 1.00 89.25 300 GLN A C 1
ATOM 2388 O O . GLN A 1 300 ? 9.767 -9.207 30.538 1.00 89.25 300 GLN A O 1
ATOM 2393 N N . HIS A 1 301 ? 10.623 -7.888 28.947 1.00 91.06 301 HIS A N 1
ATOM 2394 C CA . HIS A 1 301 ? 10.396 -6.656 29.701 1.00 91.06 301 HIS A CA 1
ATOM 2395 C C . HIS A 1 301 ? 8.993 -6.094 29.466 1.00 91.06 301 HIS A C 1
ATOM 2397 O O . HIS A 1 301 ? 8.306 -6.461 28.508 1.00 91.06 301 HIS A O 1
ATOM 2403 N N . LEU A 1 302 ? 8.566 -5.200 30.358 1.00 91.81 302 LEU A N 1
ATOM 2404 C CA . LEU A 1 302 ? 7.379 -4.388 30.125 1.00 91.81 302 LEU A CA 1
ATOM 2405 C C . LEU A 1 302 ? 7.671 -3.370 29.021 1.00 91.81 302 LEU A C 1
ATOM 2407 O O . LEU A 1 302 ? 8.738 -2.758 28.978 1.00 91.81 302 LEU A O 1
ATOM 2411 N N . LEU A 1 303 ? 6.708 -3.200 28.125 1.00 92.75 303 LEU A N 1
ATOM 2412 C CA . LEU A 1 303 ? 6.722 -2.164 27.109 1.00 92.75 303 LEU A CA 1
ATOM 2413 C C . LEU A 1 303 ? 5.974 -0.947 27.643 1.00 92.75 303 LEU A C 1
ATOM 2415 O O . LEU A 1 303 ? 4.841 -1.073 28.101 1.00 92.75 303 LEU A O 1
ATOM 2419 N N . SER A 1 304 ? 6.571 0.230 27.524 1.00 91.88 304 SER A N 1
ATOM 2420 C CA . SER A 1 304 ? 5.927 1.494 27.881 1.00 91.88 304 SER A CA 1
ATOM 2421 C C . SER A 1 304 ? 5.322 2.139 26.643 1.00 91.88 304 SER A C 1
ATOM 2423 O O . SER A 1 304 ? 5.940 2.149 25.575 1.00 91.88 304 SER A O 1
ATOM 2425 N N . LEU A 1 305 ? 4.129 2.708 26.780 1.00 90.94 305 LEU A N 1
ATOM 2426 C CA . LEU A 1 305 ? 3.494 3.494 25.734 1.00 90.94 305 LEU A CA 1
ATOM 2427 C C . LEU A 1 305 ? 4.267 4.804 25.548 1.00 90.94 305 LEU A C 1
ATOM 2429 O O . LEU A 1 305 ? 4.416 5.609 26.469 1.00 90.94 305 LEU A O 1
ATOM 2433 N N . LYS A 1 306 ? 4.762 5.041 24.338 1.00 87.62 306 LYS A N 1
ATOM 2434 C CA . LYS A 1 306 ? 5.496 6.251 23.965 1.00 87.62 306 LYS A CA 1
ATOM 2435 C C . LYS A 1 306 ? 4.767 6.948 22.830 1.00 87.62 306 LYS A C 1
ATOM 2437 O O . LYS A 1 306 ? 4.367 6.312 21.862 1.00 87.62 306 LYS A O 1
ATOM 2442 N N . LYS A 1 307 ? 4.631 8.272 22.933 1.00 76.88 307 LYS A N 1
ATOM 2443 C CA . LYS A 1 307 ? 3.999 9.114 21.898 1.00 76.88 307 LYS A CA 1
ATOM 2444 C C . LYS A 1 307 ? 4.924 9.417 20.719 1.00 76.88 307 LYS A C 1
ATOM 2446 O O . LYS A 1 307 ? 4.453 9.786 19.654 1.00 76.88 307 LYS A O 1
ATOM 2451 N N . SER A 1 308 ? 6.230 9.301 20.932 1.00 72.31 308 SER A N 1
ATOM 2452 C CA . SER A 1 308 ? 7.250 9.511 19.915 1.00 72.31 308 SER A CA 1
ATOM 2453 C C . SER A 1 308 ? 8.523 8.794 20.330 1.00 72.31 308 SER A C 1
ATOM 2455 O O . SER A 1 308 ? 8.888 8.813 21.508 1.00 72.31 308 SER A O 1
ATOM 2457 N N . ILE A 1 309 ? 9.183 8.156 19.370 1.00 66.69 309 ILE A N 1
ATOM 2458 C CA . ILE A 1 309 ? 10.459 7.479 19.581 1.00 66.69 309 ILE A CA 1
ATOM 2459 C C . ILE A 1 309 ? 11.371 7.833 18.414 1.00 66.69 309 ILE A C 1
ATOM 2461 O O . ILE A 1 309 ? 11.040 7.580 17.255 1.00 66.69 309 ILE A O 1
ATOM 2465 N N . VAL A 1 310 ? 12.522 8.416 18.739 1.00 66.06 310 VAL A N 1
ATOM 2466 C CA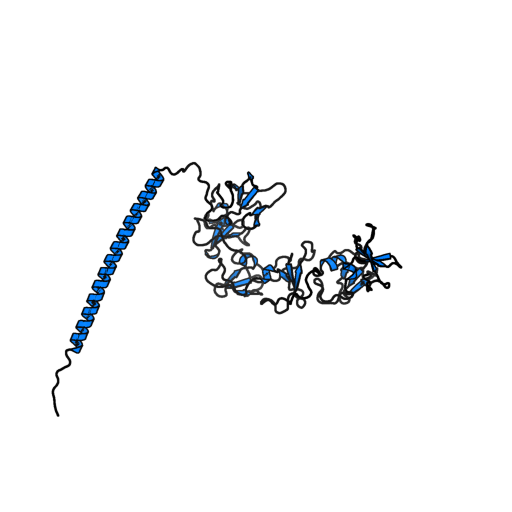 . VAL A 1 310 ? 13.617 8.698 17.809 1.00 66.06 310 VAL A CA 1
ATOM 2467 C C . VAL A 1 310 ? 14.840 7.970 18.351 1.00 66.06 310 VAL A C 1
ATOM 2469 O O . VAL A 1 310 ? 15.185 8.141 19.521 1.00 66.06 310 VAL A O 1
ATOM 2472 N N . LYS A 1 311 ? 15.468 7.116 17.537 1.00 61.53 311 LYS A N 1
ATOM 2473 C CA . LYS A 1 311 ? 16.651 6.347 17.948 1.00 61.53 311 LYS A CA 1
ATOM 2474 C C . LYS A 1 311 ? 17.881 6.886 17.223 1.00 61.53 311 LYS A C 1
ATOM 2476 O O . LYS A 1 311 ? 18.109 6.550 16.064 1.00 61.53 311 LYS A O 1
ATOM 2481 N N . GLY A 1 312 ? 18.679 7.701 17.916 1.00 65.50 312 GLY A N 1
ATOM 2482 C CA . GLY A 1 312 ? 19.832 8.379 17.312 1.00 65.50 312 GLY A CA 1
ATOM 2483 C C . GLY A 1 312 ? 19.400 9.248 16.127 1.00 65.50 312 GLY A C 1
ATOM 2484 O O . GLY A 1 312 ? 18.421 9.981 16.238 1.00 65.50 312 GLY A O 1
ATOM 2485 N N . ASP A 1 313 ? 20.073 9.102 14.985 1.00 55.47 313 ASP A N 1
ATOM 2486 C CA . ASP A 1 313 ? 19.738 9.821 13.744 1.00 55.47 313 ASP A CA 1
ATOM 2487 C C . ASP A 1 313 ? 18.577 9.179 12.950 1.00 55.47 313 ASP A C 1
ATOM 2489 O O . ASP A 1 313 ? 18.150 9.707 11.919 1.00 55.47 313 ASP A O 1
ATOM 2493 N N . LEU A 1 314 ? 18.051 8.025 13.386 1.00 60.88 314 LEU A N 1
ATOM 2494 C CA . LEU A 1 314 ? 16.981 7.323 12.676 1.00 60.88 314 LEU A CA 1
ATOM 2495 C C . LEU A 1 314 ? 15.599 7.869 13.057 1.00 60.88 314 LEU A C 1
ATOM 2497 O O . LEU A 1 314 ? 15.147 7.772 14.198 1.00 60.88 314 LEU A O 1
ATOM 2501 N N . VAL A 1 315 ? 14.885 8.356 12.038 1.00 72.12 315 VAL A N 1
ATOM 2502 C CA . VAL A 1 315 ? 13.503 8.864 12.126 1.00 72.12 315 VAL A CA 1
ATOM 2503 C C . VAL A 1 315 ? 12.469 7.722 12.121 1.00 72.12 315 VAL A C 1
ATOM 2505 O O . VAL A 1 315 ? 11.273 7.964 12.188 1.00 72.12 315 VAL A O 1
ATOM 2508 N N . TRP A 1 316 ? 12.884 6.459 12.020 1.00 79.56 316 TRP A N 1
ATOM 2509 C CA . TRP A 1 316 ? 11.981 5.305 12.059 1.00 79.56 316 TRP A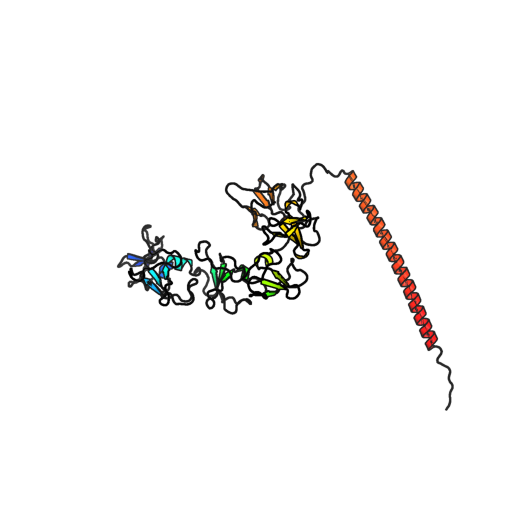 CA 1
ATOM 2510 C C . TRP A 1 316 ? 12.696 4.058 12.587 1.00 79.56 316 TRP A C 1
ATOM 2512 O O . TRP A 1 316 ? 13.918 3.950 12.501 1.00 79.56 316 TRP A O 1
ATOM 2522 N N . PHE A 1 317 ? 11.932 3.092 13.090 1.00 82.88 317 PHE A N 1
ATOM 2523 C CA . PHE A 1 317 ? 12.428 1.769 13.493 1.00 82.88 317 PHE A CA 1
ATOM 2524 C C . PHE A 1 317 ? 11.405 0.686 13.120 1.00 82.88 317 PHE A C 1
ATOM 2526 O O . PHE A 1 317 ? 10.235 1.005 12.915 1.00 82.88 317 PHE A O 1
ATOM 2533 N N . PRO A 1 318 ? 11.804 -0.581 12.938 1.00 87.38 318 PRO A N 1
ATOM 2534 C CA . PRO A 1 318 ? 10.864 -1.636 12.574 1.00 87.38 318 PRO A CA 1
ATOM 2535 C C . PRO A 1 318 ? 10.014 -2.070 13.775 1.00 87.38 318 PRO A C 1
ATOM 2537 O O . PRO A 1 318 ? 10.508 -2.185 14.892 1.00 87.38 318 PRO A O 1
ATOM 2540 N N . CYS A 1 319 ? 8.737 -2.364 13.534 1.00 88.94 319 CYS A N 1
ATOM 2541 C CA . CYS A 1 319 ? 7.906 -3.089 14.485 1.00 88.94 319 CYS A CA 1
ATOM 2542 C C . CYS A 1 319 ? 8.336 -4.553 14.547 1.00 88.94 319 CYS A C 1
ATOM 2544 O O . CYS A 1 319 ? 8.460 -5.212 13.515 1.00 88.94 319 CYS A O 1
ATOM 2546 N N . GLU A 1 320 ? 8.484 -5.099 15.749 1.00 91.19 320 GLU A N 1
ATOM 2547 C CA . GLU A 1 320 ? 8.962 -6.468 15.929 1.00 91.19 320 GLU A CA 1
ATOM 2548 C C . GLU A 1 320 ? 7.949 -7.550 15.547 1.00 91.19 320 GLU A C 1
ATOM 2550 O O . GLU A 1 320 ? 8.344 -8.686 15.282 1.00 91.19 320 GLU A O 1
ATOM 2555 N N . VAL A 1 321 ? 6.672 -7.194 15.424 1.00 89.94 321 VAL A N 1
ATOM 2556 C CA . VAL A 1 321 ? 5.599 -8.110 15.022 1.00 89.94 321 VAL A CA 1
ATOM 2557 C C . VAL A 1 321 ? 5.393 -8.066 13.509 1.00 89.94 321 VAL A C 1
ATOM 2559 O O . VAL A 1 321 ? 5.641 -9.050 12.817 1.00 89.94 321 VAL A O 1
ATOM 2562 N N . CYS A 1 322 ? 4.988 -6.916 12.962 1.00 87.31 322 CYS A N 1
ATOM 2563 C CA . CYS A 1 322 ? 4.635 -6.815 11.543 1.00 87.31 322 CYS A CA 1
ATOM 2564 C C . CYS A 1 322 ? 5.818 -6.487 10.619 1.00 87.31 322 CYS A C 1
ATOM 2566 O O . CYS A 1 322 ? 5.650 -6.464 9.399 1.00 87.31 322 CYS A O 1
ATOM 2568 N N . LYS A 1 323 ? 6.995 -6.176 11.181 1.00 88.62 323 LYS A N 1
ATOM 2569 C CA . LYS A 1 323 ? 8.210 -5.743 10.463 1.00 88.62 323 LYS A CA 1
ATOM 2570 C C . LYS A 1 323 ? 8.037 -4.477 9.608 1.00 88.62 323 LYS A C 1
ATOM 2572 O O . LYS A 1 323 ? 8.937 -4.113 8.852 1.00 88.62 323 LYS A O 1
ATOM 2577 N N . LYS A 1 324 ? 6.911 -3.764 9.743 1.00 84.75 324 LYS A N 1
ATOM 2578 C CA . LYS A 1 324 ? 6.673 -2.458 9.107 1.00 84.75 324 LYS A CA 1
ATOM 2579 C C . LYS A 1 324 ? 7.319 -1.339 9.919 1.00 84.75 324 LYS A C 1
ATOM 2581 O O . LYS A 1 324 ? 7.624 -1.502 11.097 1.00 84.75 324 LYS A O 1
ATOM 2586 N N . ARG A 1 325 ? 7.511 -0.185 9.282 1.00 86.19 325 ARG A N 1
ATOM 2587 C CA . ARG A 1 325 ? 8.123 0.990 9.909 1.00 86.19 325 ARG A CA 1
ATOM 2588 C C . ARG A 1 325 ? 7.201 1.578 10.983 1.00 86.19 325 ARG A C 1
ATOM 2590 O O . ARG A 1 325 ? 6.009 1.765 10.753 1.00 86.19 325 ARG A O 1
ATOM 2597 N N . ILE A 1 326 ? 7.774 1.895 12.133 1.00 84.25 326 ILE A N 1
ATOM 2598 C CA . ILE A 1 326 ? 7.215 2.769 13.156 1.00 84.25 326 ILE A CA 1
ATOM 2599 C C . ILE A 1 326 ? 7.808 4.157 12.930 1.00 84.25 326 ILE A C 1
ATOM 2601 O O . ILE A 1 326 ? 9.027 4.306 12.843 1.00 84.25 326 ILE A O 1
ATOM 2605 N N . THR A 1 327 ? 6.943 5.161 12.815 1.00 74.44 327 THR A N 1
ATOM 2606 C CA . THR A 1 327 ? 7.324 6.565 12.634 1.00 74.44 327 THR A CA 1
ATOM 2607 C C . THR A 1 327 ? 7.087 7.356 13.927 1.00 74.44 327 THR A C 1
ATOM 2609 O O . THR A 1 327 ? 6.268 6.950 14.752 1.00 74.44 327 THR A O 1
ATOM 2612 N N . PRO A 1 328 ? 7.747 8.511 14.126 1.00 68.31 328 PRO A N 1
ATOM 2613 C CA . PRO A 1 328 ? 7.792 9.198 15.420 1.00 68.31 328 PRO A CA 1
ATOM 2614 C C . PRO A 1 328 ? 6.483 9.895 15.799 1.00 68.31 328 PRO A C 1
ATOM 2616 O O . PRO A 1 328 ? 6.423 10.536 16.841 1.00 68.31 328 PRO A O 1
ATOM 2619 N N . ARG A 1 329 ? 5.465 9.839 14.936 1.00 67.69 329 ARG A N 1
ATOM 2620 C CA . ARG A 1 329 ? 4.177 10.517 15.118 1.00 67.69 329 ARG A CA 1
ATOM 2621 C C . ARG A 1 329 ? 3.075 9.590 15.631 1.00 67.69 329 ARG A C 1
ATOM 2623 O O . ARG A 1 329 ? 1.977 10.052 15.902 1.00 67.69 3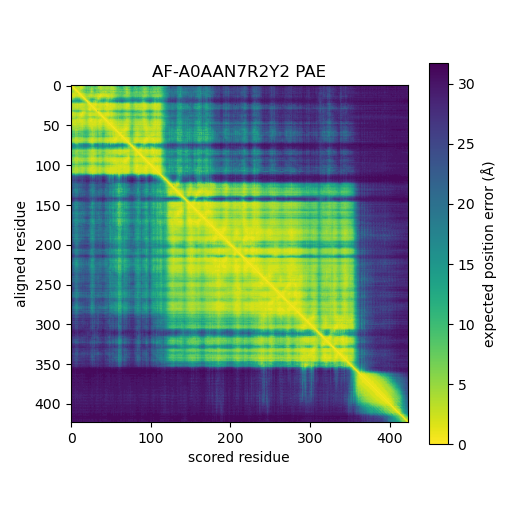29 ARG A O 1
ATOM 2630 N N . HIS A 1 330 ? 3.370 8.299 15.777 1.00 72.62 330 HIS A N 1
ATOM 2631 C CA . HIS A 1 330 ? 2.412 7.305 16.240 1.00 72.62 330 HIS A CA 1
ATOM 2632 C C . HIS A 1 330 ? 2.755 6.834 17.646 1.00 72.62 330 HIS A C 1
ATOM 2634 O O . HIS A 1 330 ? 3.914 6.548 17.954 1.00 72.62 330 HIS A O 1
ATOM 2640 N N . GLN A 1 331 ? 1.723 6.697 18.476 1.00 83.94 331 GLN A N 1
ATOM 2641 C CA . GLN A 1 331 ? 1.862 6.033 19.760 1.00 83.94 331 GLN A CA 1
ATOM 2642 C C . GLN A 1 331 ? 2.229 4.558 19.557 1.00 83.94 331 GLN A C 1
ATOM 2644 O O . GLN A 1 331 ? 1.652 3.870 18.711 1.00 83.94 331 GLN A O 1
ATOM 2649 N N . VAL A 1 332 ? 3.191 4.074 20.336 1.00 88.69 332 VAL A N 1
ATOM 2650 C CA . VAL A 1 332 ? 3.734 2.715 20.232 1.00 88.69 332 VAL A CA 1
ATOM 2651 C C . VAL A 1 332 ? 4.163 2.183 21.586 1.00 88.69 332 VAL A C 1
ATOM 2653 O O . VAL A 1 332 ? 4.523 2.948 22.478 1.00 88.69 332 VAL A O 1
ATOM 2656 N N . TYR A 1 333 ? 4.172 0.863 21.716 1.00 91.44 333 TYR A N 1
ATOM 2657 C CA . TYR A 1 333 ? 4.734 0.180 22.871 1.00 91.44 333 TYR A CA 1
ATOM 2658 C C . TYR A 1 333 ? 6.218 -0.081 22.648 1.00 91.44 333 TYR A C 1
ATOM 2660 O O . TYR A 1 333 ? 6.606 -0.627 21.614 1.00 91.44 333 TYR A O 1
ATOM 2668 N N . TYR A 1 334 ? 7.052 0.318 23.608 1.00 91.44 334 TYR A N 1
ATOM 2669 C CA . TYR A 1 334 ? 8.499 0.213 23.474 1.00 91.44 334 TYR A CA 1
ATOM 2670 C C . TYR A 1 334 ? 9.205 -0.132 24.781 1.00 91.44 334 TYR A C 1
ATOM 2672 O O . TYR A 1 334 ? 8.913 0.444 25.829 1.00 91.44 334 TYR A O 1
ATOM 2680 N N . CYS A 1 335 ? 10.173 -1.041 24.696 1.00 91.19 335 CYS A N 1
ATOM 2681 C CA . CYS A 1 335 ? 11.143 -1.310 25.753 1.00 91.19 335 CYS A CA 1
ATOM 2682 C C . CYS A 1 335 ? 12.465 -0.619 25.409 1.00 91.19 335 CYS A C 1
ATOM 2684 O O . CYS A 1 335 ? 13.072 -0.904 24.373 1.00 91.19 335 CYS A O 1
ATOM 2686 N N . GLU A 1 336 ? 12.914 0.269 26.299 1.00 87.19 336 GLU A N 1
ATOM 2687 C CA . GLU A 1 336 ? 14.179 0.994 26.151 1.00 87.19 336 GLU A CA 1
ATOM 2688 C C . GLU A 1 336 ? 15.384 0.055 26.266 1.00 87.19 336 GLU A C 1
ATOM 2690 O O . GLU A 1 336 ? 16.273 0.113 25.415 1.00 87.19 336 GLU A O 1
ATOM 2695 N N . ASP A 1 337 ? 15.353 -0.880 27.220 1.00 88.81 337 ASP A N 1
ATOM 2696 C CA . ASP A 1 337 ? 16.460 -1.804 27.505 1.00 88.81 337 ASP A CA 1
ATOM 2697 C C . ASP A 1 337 ? 16.810 -2.700 26.311 1.00 88.81 337 ASP A C 1
ATOM 2699 O O . ASP A 1 337 ? 17.976 -2.966 26.027 1.00 88.81 337 ASP A O 1
ATOM 2703 N N . CYS A 1 338 ? 15.794 -3.161 25.579 1.00 89.94 338 CYS A N 1
ATOM 2704 C CA . CYS A 1 338 ? 15.971 -4.067 24.444 1.00 89.94 338 CYS A CA 1
ATOM 2705 C C . CYS A 1 338 ? 15.819 -3.392 23.085 1.00 89.94 338 CYS A C 1
ATOM 2707 O O . CYS A 1 338 ? 15.985 -4.052 22.061 1.00 89.94 338 CYS A O 1
ATOM 2709 N N . SER A 1 339 ? 15.476 -2.102 23.051 1.00 87.75 339 SER A N 1
ATOM 2710 C CA . SER A 1 339 ? 15.038 -1.426 21.827 1.00 87.75 339 SER A CA 1
ATOM 2711 C C . SER A 1 339 ? 13.917 -2.168 21.083 1.00 87.75 339 SER A C 1
ATOM 2713 O O . SER A 1 339 ? 13.913 -2.223 19.853 1.00 87.75 339 SER A O 1
ATOM 2715 N N . TYR A 1 340 ? 12.985 -2.766 21.827 1.00 89.31 340 TYR A N 1
ATOM 2716 C CA . TYR A 1 340 ? 11.923 -3.608 21.279 1.00 89.31 340 TYR A CA 1
ATOM 2717 C C . TYR A 1 340 ? 10.654 -2.783 21.085 1.00 89.31 340 TYR A C 1
ATOM 2719 O O . TYR A 1 340 ? 10.092 -2.292 22.062 1.00 89.31 340 TYR A O 1
ATOM 2727 N N . GLY A 1 341 ? 10.207 -2.623 19.838 1.00 90.06 341 GLY A N 1
ATOM 2728 C CA . GLY A 1 341 ? 9.101 -1.738 19.478 1.00 90.06 341 GLY A CA 1
ATOM 2729 C C . GLY A 1 341 ? 7.937 -2.439 18.790 1.00 90.06 341 GLY A C 1
ATOM 2730 O O . GLY A 1 341 ? 8.133 -3.212 17.852 1.00 90.06 341 GLY A O 1
ATOM 2731 N N . VAL A 1 342 ? 6.711 -2.136 19.211 1.00 90.94 342 VAL A N 1
ATOM 2732 C CA . VAL A 1 342 ? 5.482 -2.742 18.684 1.00 90.94 342 VAL A CA 1
ATOM 2733 C C . VAL A 1 342 ? 4.429 -1.662 18.438 1.00 90.94 342 VAL A C 1
ATOM 2735 O O . VAL A 1 342 ? 4.194 -0.802 19.289 1.00 90.94 342 VAL A O 1
ATOM 2738 N N . HIS A 1 343 ? 3.790 -1.678 17.262 1.00 88.81 343 HIS A N 1
ATOM 2739 C CA . HIS A 1 343 ? 2.622 -0.826 17.023 1.00 88.81 343 HIS A CA 1
ATOM 2740 C C . HIS A 1 343 ? 1.477 -1.229 17.956 1.00 88.81 343 HIS A C 1
ATOM 2742 O O . HIS A 1 343 ? 1.287 -2.411 18.208 1.00 88.81 343 HIS A O 1
ATOM 2748 N N . ILE A 1 344 ? 0.640 -0.281 18.379 1.00 88.25 344 ILE A N 1
ATOM 2749 C CA . ILE A 1 344 ? -0.521 -0.574 19.242 1.00 88.25 344 ILE A CA 1
ATOM 2750 C C . ILE A 1 344 ? -1.434 -1.655 18.642 1.00 88.25 344 ILE A C 1
ATOM 2752 O O . ILE A 1 344 ? -1.855 -2.569 19.333 1.00 88.25 344 ILE A O 1
ATOM 2756 N N . HIS A 1 345 ? -1.686 -1.608 17.333 1.00 83.50 345 HIS A N 1
ATOM 2757 C CA . HIS A 1 345 ? -2.522 -2.592 16.633 1.00 83.50 345 HIS A CA 1
ATOM 2758 C C . HIS A 1 345 ? -1.836 -3.950 16.386 1.00 83.50 345 HIS A C 1
ATOM 2760 O O . HIS A 1 345 ? -2.454 -4.849 15.818 1.00 83.50 345 HIS A O 1
ATOM 2766 N N . CYS A 1 346 ? -0.553 -4.080 16.736 1.00 87.94 346 CYS A N 1
ATOM 2767 C CA . CYS A 1 346 ? 0.198 -5.336 16.696 1.00 87.94 346 CYS A CA 1
ATOM 2768 C C . CYS A 1 346 ? 0.244 -6.036 18.062 1.00 87.94 346 CYS A C 1
ATOM 2770 O O . CYS A 1 346 ? 0.862 -7.092 18.165 1.00 87.94 346 CYS A O 1
ATOM 2772 N N . VAL A 1 347 ? -0.377 -5.441 19.080 1.00 85.81 347 VAL A N 1
ATOM 2773 C CA . VAL A 1 347 ? -0.617 -6.072 20.373 1.00 85.81 347 VAL A CA 1
ATOM 2774 C C . VAL A 1 347 ? -1.767 -7.066 20.230 1.00 85.81 347 VAL A C 1
ATOM 2776 O O . VAL A 1 347 ? -2.789 -6.758 19.613 1.00 85.81 347 VAL A O 1
ATOM 2779 N N . ASP A 1 348 ? -1.589 -8.248 20.803 1.00 76.25 348 ASP A N 1
ATOM 2780 C CA . ASP A 1 348 ? -2.579 -9.318 20.826 1.00 76.25 348 ASP A CA 1
ATOM 2781 C C . ASP A 1 348 ? -3.438 -9.279 22.102 1.00 76.25 348 ASP A C 1
ATOM 2783 O O . ASP A 1 348 ? -3.071 -8.681 23.107 1.00 76.25 348 ASP A O 1
ATOM 2787 N N . VAL A 1 349 ? -4.575 -9.974 22.096 1.00 68.31 349 VAL A N 1
ATOM 2788 C CA . VAL A 1 349 ? -5.476 -10.097 23.258 1.00 68.31 349 VAL A CA 1
ATOM 2789 C C . VAL A 1 349 ? -4.821 -10.828 24.437 1.00 68.31 349 VAL A C 1
ATOM 2791 O O . VAL A 1 349 ? -5.264 -10.689 25.572 1.00 68.31 349 VAL A O 1
ATOM 2794 N N . GLU A 1 350 ? -3.787 -11.624 24.159 1.00 73.00 350 GLU A N 1
ATOM 2795 C CA . GLU A 1 350 ? -2.973 -12.317 25.164 1.00 73.00 350 GLU A CA 1
ATOM 2796 C C . GLU A 1 350 ? -1.977 -11.384 25.870 1.00 73.00 350 GLU A C 1
ATOM 2798 O O . GLU A 1 350 ? -1.448 -11.741 26.924 1.00 73.00 350 GLU A O 1
ATOM 2803 N N . ASP A 1 351 ? -1.700 -10.207 25.300 1.00 80.00 351 ASP A N 1
ATOM 2804 C CA . ASP A 1 351 ? -0.832 -9.218 25.926 1.00 80.00 351 ASP A CA 1
ATOM 2805 C C . ASP A 1 351 ? -1.610 -8.489 27.020 1.00 80.00 351 ASP A C 1
ATOM 2807 O O . ASP A 1 351 ? -2.710 -7.975 26.807 1.00 80.00 351 ASP A O 1
ATOM 2811 N N . THR A 1 352 ? -1.035 -8.433 28.216 1.00 77.81 352 THR A N 1
ATOM 2812 C CA . THR A 1 352 ? -1.728 -7.892 29.383 1.00 77.81 352 THR A CA 1
ATOM 2813 C C . THR A 1 352 ? -1.187 -6.515 29.749 1.00 77.81 352 THR A C 1
ATOM 2815 O O . THR A 1 352 ? 0.032 -6.308 29.745 1.00 77.81 352 THR A O 1
ATOM 2818 N N . PRO A 1 353 ? -2.056 -5.550 30.105 1.00 78.56 353 PRO A N 1
ATOM 2819 C CA . PRO A 1 353 ? -1.623 -4.362 30.822 1.00 78.56 353 PRO A CA 1
ATOM 2820 C C . PRO A 1 353 ? -0.782 -4.778 32.024 1.00 78.56 353 PRO A C 1
ATOM 2822 O O . PRO A 1 353 ? -1.153 -5.705 32.749 1.00 78.56 353 PRO A O 1
ATOM 2825 N N . ALA A 1 354 ? 0.361 -4.123 32.232 1.00 71.25 354 ALA A N 1
ATOM 2826 C CA . ALA A 1 354 ? 1.063 -4.320 33.487 1.00 71.25 354 ALA A CA 1
ATOM 2827 C C . ALA A 1 354 ? 0.130 -3.791 34.574 1.00 71.25 354 ALA A C 1
ATOM 2829 O O . ALA A 1 354 ? -0.260 -2.627 34.513 1.00 71.25 354 ALA A O 1
ATOM 2830 N N . LEU A 1 355 ? -0.277 -4.654 35.504 1.00 58.44 355 LEU A N 1
ATOM 2831 C CA . LEU A 1 355 ? -1.119 -4.254 36.624 1.00 58.44 355 LEU A CA 1
ATOM 2832 C C . LEU A 1 355 ? -0.469 -3.030 37.279 1.00 58.44 355 LEU A C 1
ATOM 2834 O O . LEU A 1 355 ? 0.657 -3.121 37.774 1.00 58.44 355 LEU A O 1
ATOM 2838 N N . GLU A 1 356 ? -1.137 -1.875 37.225 1.00 45.69 356 GLU A N 1
ATOM 2839 C CA . GLU A 1 356 ? -0.719 -0.731 38.025 1.00 45.69 356 GLU A CA 1
ATOM 2840 C C . GLU A 1 356 ? -0.758 -1.188 39.487 1.00 45.69 356 GLU A C 1
ATOM 2842 O O . GLU A 1 356 ? -1.741 -1.782 39.940 1.00 45.69 356 GLU A O 1
ATOM 2847 N N . ALA A 1 357 ? 0.340 -0.961 40.209 1.00 43.66 357 ALA A N 1
ATOM 2848 C CA . ALA A 1 357 ? 0.562 -1.459 41.566 1.00 43.66 357 ALA A CA 1
ATOM 2849 C C . ALA A 1 357 ? -0.464 -0.962 42.611 1.00 43.66 357 ALA A C 1
ATOM 2851 O O . ALA A 1 357 ? -0.386 -1.367 43.767 1.00 43.66 357 ALA A O 1
ATOM 2852 N N . ASP A 1 358 ? -1.450 -0.157 42.209 1.00 41.75 358 ASP A N 1
ATOM 2853 C CA . ASP A 1 358 ? -2.512 0.380 43.065 1.00 41.75 358 ASP A CA 1
ATOM 2854 C C . ASP A 1 358 ? -3.800 -0.468 43.074 1.00 41.75 358 ASP A C 1
ATOM 2856 O O . ASP A 1 358 ? -4.769 -0.110 43.740 1.00 41.75 358 ASP A O 1
ATOM 2860 N N . SER A 1 359 ? -3.833 -1.616 42.384 1.00 51.50 359 SER A N 1
ATOM 2861 C CA . SER A 1 359 ? -4.983 -2.541 42.424 1.00 51.50 359 SER A CA 1
ATOM 2862 C C . SER A 1 359 ? -4.575 -4.009 42.552 1.00 51.50 359 SER A C 1
ATOM 2864 O O . SER A 1 359 ? -5.067 -4.883 41.839 1.00 51.50 359 SER A O 1
ATOM 2866 N N . ALA A 1 360 ? -3.669 -4.314 43.483 1.00 47.12 360 ALA A N 1
ATOM 2867 C CA . ALA A 1 360 ? -3.507 -5.695 43.918 1.00 47.12 360 ALA A CA 1
ATOM 2868 C C . ALA A 1 360 ? -4.855 -6.189 44.472 1.00 47.12 360 ALA A C 1
ATOM 2870 O O . ALA A 1 360 ? -5.226 -5.835 45.589 1.00 47.12 360 ALA A O 1
ATOM 2871 N N . TRP A 1 361 ? -5.592 -6.978 43.680 1.00 51.03 361 TRP A N 1
ATOM 2872 C CA . TRP A 1 361 ? -6.743 -7.732 44.167 1.00 51.03 361 TRP A CA 1
ATOM 2873 C C . TRP A 1 361 ? -6.295 -8.505 45.398 1.00 51.03 361 TRP A C 1
ATOM 2875 O O . TRP A 1 361 ? -5.386 -9.340 45.342 1.00 51.03 361 TRP A O 1
ATOM 2885 N N . THR A 1 362 ? -6.900 -8.186 46.531 1.00 67.88 362 THR A N 1
ATOM 2886 C CA . THR A 1 362 ? -6.663 -8.931 47.752 1.00 67.88 362 THR A CA 1
ATOM 2887 C C . THR A 1 362 ? -7.217 -10.345 47.575 1.00 67.88 362 THR A C 1
ATOM 2889 O O . THR A 1 362 ? -8.096 -10.602 46.748 1.00 67.88 362 THR A O 1
ATOM 2892 N N . LEU A 1 363 ? -6.740 -11.295 48.384 1.00 68.75 363 LEU A N 1
ATOM 2893 C CA . LEU A 1 363 ? -7.368 -12.622 48.472 1.00 68.75 363 LEU A CA 1
ATOM 2894 C C . LEU A 1 363 ? -8.875 -12.529 48.771 1.00 68.75 363 LEU A C 1
ATOM 2896 O O . LEU A 1 363 ? -9.611 -13.461 48.464 1.00 68.75 363 LEU A O 1
ATOM 2900 N N . GLU A 1 364 ? -9.323 -11.419 49.355 1.00 72.31 364 GLU A N 1
ATOM 2901 C CA . GLU A 1 364 ? -10.726 -11.156 49.640 1.00 72.31 364 GLU A CA 1
ATOM 2902 C C . GLU A 1 364 ? -11.502 -10.717 48.390 1.00 72.31 364 GLU A C 1
ATOM 2904 O O . GLU A 1 364 ? -12.611 -11.195 48.174 1.00 72.31 364 GLU A O 1
ATOM 2909 N N . ASP A 1 365 ? -10.898 -9.923 47.502 1.00 74.56 365 ASP A N 1
ATOM 2910 C CA . ASP A 1 365 ? -11.506 -9.544 46.217 1.00 74.56 365 ASP A CA 1
ATOM 2911 C C . ASP A 1 365 ? -11.690 -10.765 45.301 1.00 74.56 365 ASP A C 1
ATOM 2913 O O . ASP A 1 365 ? -12.749 -10.936 44.695 1.00 74.56 365 ASP A O 1
ATOM 2917 N N . ILE A 1 366 ? -10.709 -11.683 45.286 1.00 76.31 366 ILE A N 1
ATOM 2918 C CA . ILE A 1 366 ? -10.812 -12.967 44.565 1.00 76.31 366 ILE A CA 1
ATOM 2919 C C . ILE A 1 366 ? -11.976 -13.801 45.105 1.00 76.31 366 ILE A C 1
ATOM 2921 O O . ILE A 1 366 ? -12.760 -14.345 44.327 1.00 76.31 366 ILE A O 1
ATOM 2925 N N . LYS A 1 367 ? -12.111 -13.902 46.433 1.00 84.81 367 LYS A N 1
ATOM 2926 C CA . LYS A 1 367 ? -13.214 -14.650 47.051 1.00 84.81 367 LYS A CA 1
ATOM 2927 C C . LYS A 1 367 ? -14.569 -14.018 46.763 1.00 84.81 367 LYS A C 1
ATOM 2929 O O . LYS A 1 367 ? -15.521 -14.758 46.544 1.00 84.81 367 LYS A O 1
ATOM 2934 N N . ASN A 1 368 ? -14.660 -12.690 46.756 1.00 83.06 368 ASN A N 1
ATOM 2935 C CA . ASN A 1 368 ? -15.911 -11.987 46.488 1.00 83.06 368 ASN A CA 1
ATOM 2936 C C . ASN A 1 368 ? -16.382 -12.234 45.054 1.00 83.06 368 ASN A C 1
ATOM 2938 O O . ASN A 1 368 ? -17.532 -12.613 44.852 1.00 83.06 368 ASN A O 1
ATOM 2942 N N . VAL A 1 369 ? -15.485 -12.132 44.069 1.00 80.44 369 VAL A N 1
ATOM 2943 C CA . VAL A 1 369 ? -15.851 -12.419 42.674 1.00 80.44 369 VAL A CA 1
ATOM 2944 C C . VAL A 1 369 ? -16.127 -13.902 42.443 1.00 80.44 369 VAL A C 1
ATOM 2946 O O . VAL A 1 369 ? -17.029 -14.236 41.678 1.00 80.44 369 VAL A O 1
ATOM 2949 N N . GLN A 1 370 ? -15.432 -14.803 43.142 1.00 88.88 370 GLN A N 1
ATOM 2950 C CA . GLN A 1 370 ? -15.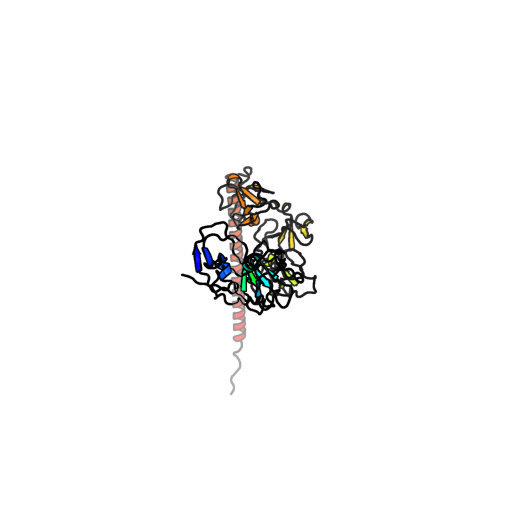768 -16.227 43.110 1.00 88.88 370 GLN A CA 1
ATOM 2951 C C . GLN A 1 370 ? -17.170 -16.486 43.688 1.00 88.88 370 GLN A C 1
ATOM 2953 O O . GLN A 1 370 ? -17.951 -17.211 43.081 1.00 88.88 370 GLN A O 1
ATOM 2958 N N . ALA A 1 371 ? -17.524 -15.851 44.809 1.00 90.62 371 ALA A N 1
ATOM 2959 C CA . ALA A 1 371 ? -18.844 -15.986 45.421 1.00 90.62 371 ALA A CA 1
ATOM 2960 C C . ALA A 1 371 ? -19.963 -15.409 44.538 1.00 90.62 371 ALA A C 1
ATOM 2962 O O . ALA A 1 371 ? -21.039 -16.000 44.447 1.00 90.62 371 ALA A O 1
ATOM 2963 N N . GLU A 1 372 ? -19.716 -14.285 43.858 1.00 91.38 372 GLU A N 1
ATOM 2964 C CA . GLU A 1 372 ? -20.649 -13.724 42.875 1.00 91.38 372 GLU A CA 1
ATOM 2965 C C . GLU A 1 372 ? -20.824 -14.655 41.669 1.00 91.38 372 GLU A C 1
ATOM 2967 O O . GLU A 1 372 ? -21.955 -14.914 41.254 1.00 91.38 372 GLU A O 1
ATOM 2972 N N . ALA A 1 373 ? -19.730 -15.211 41.138 1.00 86.50 373 ALA A N 1
ATOM 2973 C CA . ALA A 1 373 ? -19.775 -16.170 40.037 1.00 86.50 373 ALA A CA 1
ATOM 2974 C C . ALA A 1 373 ? -20.542 -17.448 40.415 1.00 86.50 373 ALA A C 1
ATOM 2976 O O . ALA A 1 373 ? -21.375 -17.914 39.635 1.00 86.50 373 ALA A O 1
ATOM 2977 N N . ASP A 1 374 ? -20.317 -17.976 41.620 1.00 93.06 374 ASP A N 1
ATOM 2978 C CA . ASP A 1 374 ? -21.019 -19.153 42.134 1.00 93.06 374 ASP A CA 1
ATOM 2979 C C . ASP A 1 374 ? -22.520 -18.861 42.332 1.00 93.06 374 ASP A C 1
ATOM 2981 O O . ASP A 1 374 ? -23.367 -19.680 41.971 1.00 93.06 374 ASP A O 1
ATOM 2985 N N . ALA A 1 375 ? -22.880 -17.672 42.830 1.00 92.25 375 ALA A N 1
ATOM 2986 C CA . ALA A 1 375 ? -24.278 -17.259 42.974 1.00 92.25 375 ALA A CA 1
ATOM 2987 C C . ALA A 1 375 ? -24.994 -17.138 41.615 1.00 92.25 375 ALA A C 1
ATOM 2989 O O . ALA A 1 375 ? -26.117 -17.626 41.463 1.00 92.25 375 ALA A O 1
ATOM 2990 N N . LEU A 1 376 ? -24.331 -16.551 40.613 1.00 90.44 376 LEU A N 1
ATOM 2991 C CA . LEU A 1 376 ? -24.840 -16.468 39.240 1.00 90.44 376 LEU A CA 1
ATOM 2992 C C . LEU A 1 376 ? -24.985 -17.849 38.590 1.00 90.44 376 LEU A C 1
ATOM 2994 O O . LEU A 1 376 ? -25.953 -18.082 37.866 1.00 90.44 376 LEU A O 1
ATOM 2998 N N . ALA A 1 377 ? -24.060 -18.776 38.853 1.00 90.81 377 ALA A N 1
ATOM 2999 C CA . ALA A 1 377 ? -24.154 -20.147 38.359 1.00 90.81 377 ALA A CA 1
ATOM 3000 C C . ALA A 1 377 ? -25.389 -20.862 38.928 1.00 90.81 377 ALA A C 1
ATOM 3002 O O . ALA A 1 377 ? -26.159 -21.449 38.166 1.00 90.81 377 ALA A O 1
ATOM 3003 N N . VAL A 1 378 ? -25.636 -20.732 40.237 1.00 94.56 378 VAL A N 1
ATOM 3004 C CA . VAL A 1 378 ? -26.837 -21.282 40.891 1.00 94.56 378 VAL A CA 1
ATOM 3005 C C . VAL A 1 378 ? -28.114 -20.667 40.313 1.00 94.56 378 VAL A C 1
ATOM 3007 O O . VAL A 1 378 ? -29.083 -21.382 40.045 1.00 94.56 378 VAL A O 1
ATOM 3010 N N . GLU A 1 379 ? -28.132 -19.353 40.076 1.00 93.12 379 GLU A N 1
ATOM 3011 C CA . GLU A 1 379 ? -29.287 -18.690 39.466 1.00 93.12 379 GLU A CA 1
ATOM 3012 C C . GLU A 1 379 ? -29.533 -19.181 38.032 1.00 93.12 379 GLU A C 1
ATOM 3014 O O . GLU A 1 379 ? -30.671 -19.480 37.658 1.00 93.12 379 GLU A O 1
ATOM 3019 N N . MET A 1 380 ? -28.473 -19.331 37.237 1.00 91.06 380 MET A N 1
ATOM 3020 C CA . MET A 1 380 ? -28.565 -19.823 35.864 1.00 91.06 380 MET A CA 1
ATOM 3021 C C . MET A 1 380 ? -29.053 -21.279 35.809 1.00 91.06 380 MET A C 1
ATOM 3023 O O . MET A 1 380 ? -29.892 -21.614 34.969 1.00 91.06 380 MET A O 1
ATOM 3027 N N . GLU A 1 381 ? -28.602 -22.137 36.725 1.00 94.06 381 GLU A N 1
ATOM 3028 C CA . GLU A 1 381 ? -29.096 -23.512 36.858 1.00 94.06 381 GLU A CA 1
ATOM 3029 C C . GLU A 1 381 ? -30.579 -23.555 37.247 1.00 94.06 381 GLU A C 1
ATOM 3031 O O . GLU A 1 381 ? -31.355 -24.314 36.656 1.00 94.06 381 GLU A O 1
ATOM 3036 N N . ALA A 1 382 ? -31.011 -22.697 38.175 1.00 93.00 382 ALA A N 1
ATOM 3037 C CA . ALA A 1 382 ? -32.418 -22.583 38.552 1.00 93.00 382 ALA A CA 1
ATOM 3038 C C . ALA A 1 382 ? -33.289 -22.125 37.368 1.00 93.00 382 ALA A C 1
ATOM 3040 O O . ALA A 1 382 ? -34.373 -22.674 37.137 1.00 93.00 382 ALA A O 1
ATOM 3041 N N . GLN A 1 383 ? -32.807 -21.164 36.573 1.00 92.88 383 GLN A N 1
ATOM 3042 C CA . GLN A 1 383 ? -33.489 -20.719 35.357 1.00 92.88 383 GLN A CA 1
ATOM 3043 C C . GLN A 1 383 ? -33.568 -21.832 34.307 1.00 92.88 383 GLN A C 1
ATOM 3045 O O . GLN A 1 383 ? -34.632 -22.029 33.714 1.00 92.88 383 GLN A O 1
ATOM 3050 N N . LEU A 1 384 ? -32.488 -22.595 34.108 1.00 92.25 384 LEU A N 1
ATOM 3051 C CA . LEU A 1 384 ? -32.458 -23.739 33.197 1.00 92.25 384 LEU A CA 1
ATOM 3052 C C . LEU A 1 384 ? -33.468 -24.814 33.623 1.00 92.25 384 LEU A C 1
ATOM 3054 O O . LEU A 1 384 ? -34.229 -25.317 32.792 1.00 92.25 384 LEU A O 1
ATOM 3058 N N . HIS A 1 385 ? -33.527 -25.124 34.921 1.00 93.62 385 HIS A N 1
ATOM 3059 C CA . HIS A 1 385 ? -34.485 -26.078 35.474 1.00 93.62 385 HIS A CA 1
ATOM 3060 C C . HIS A 1 385 ? -35.931 -25.602 35.277 1.00 93.62 385 HIS A C 1
ATOM 3062 O O . HIS A 1 385 ? -36.772 -26.347 34.772 1.00 93.62 385 HIS A O 1
ATOM 3068 N N . ALA A 1 386 ? -36.219 -24.333 35.579 1.00 92.25 386 ALA A N 1
ATOM 3069 C CA . ALA A 1 386 ? -37.540 -23.747 35.364 1.00 92.25 386 ALA A CA 1
ATOM 3070 C C . ALA A 1 386 ? -37.947 -23.746 33.878 1.00 92.25 386 ALA A C 1
ATOM 3072 O O . ALA A 1 386 ? -39.120 -23.950 33.547 1.00 92.25 386 ALA A O 1
ATOM 3073 N N . LEU A 1 387 ? -36.993 -23.531 32.965 1.00 90.94 387 LEU A N 1
ATOM 3074 C CA . LEU A 1 387 ? -37.237 -23.619 31.526 1.00 90.94 387 LEU A CA 1
ATOM 3075 C C . LEU A 1 387 ? -37.547 -25.059 31.101 1.00 90.94 387 LEU A C 1
ATOM 3077 O O . LEU A 1 387 ? -38.484 -25.278 30.333 1.00 90.94 387 LEU A O 1
ATOM 3081 N N . SER A 1 388 ? -36.800 -26.029 31.634 1.00 92.69 388 SER A N 1
ATOM 3082 C CA . SER A 1 388 ? -37.001 -27.461 31.394 1.00 92.69 388 SER A CA 1
ATOM 3083 C C . SER A 1 388 ? -38.395 -27.918 31.831 1.00 92.69 388 SER A C 1
ATOM 3085 O O . SER A 1 388 ? -39.120 -28.525 31.040 1.00 92.69 388 SER A O 1
ATOM 3087 N N . GLU A 1 389 ? -38.841 -27.542 33.034 1.00 94.19 389 GLU A N 1
ATOM 3088 C CA . GLU A 1 389 ? -40.190 -27.871 33.516 1.00 94.19 389 GLU A CA 1
ATOM 3089 C C . GLU A 1 389 ? -41.290 -27.239 32.656 1.00 94.19 389 GLU A C 1
ATOM 3091 O O . GLU A 1 389 ? -42.290 -27.890 32.328 1.00 94.19 389 GLU A O 1
ATOM 3096 N N . LYS A 1 390 ? -41.107 -25.981 32.229 1.00 92.69 390 LYS A N 1
ATOM 3097 C CA . LYS A 1 390 ? -42.029 -25.327 31.286 1.00 92.69 390 LYS A CA 1
ATOM 3098 C C . LYS A 1 390 ? -42.092 -26.082 29.961 1.00 92.69 390 LYS A C 1
ATOM 3100 O O . LYS A 1 390 ? -43.191 -26.273 29.436 1.00 92.69 390 LYS A O 1
ATOM 3105 N N . LEU A 1 391 ? -40.949 -26.541 29.449 1.00 89.81 391 LEU A N 1
ATOM 3106 C CA . LEU A 1 391 ? -40.868 -27.331 28.223 1.00 89.81 391 LEU A CA 1
ATOM 3107 C C . LEU A 1 391 ? -41.614 -28.663 28.378 1.00 89.81 391 LEU A C 1
ATOM 3109 O O . LEU A 1 391 ? -42.445 -29.008 27.541 1.00 89.81 391 LEU A O 1
ATOM 3113 N N . GLN A 1 392 ? -41.383 -29.386 29.476 1.00 92.62 392 GLN A N 1
ATOM 3114 C CA . GLN A 1 392 ? -42.061 -30.651 29.769 1.00 92.62 392 GLN A CA 1
ATOM 3115 C C . GLN A 1 392 ? -43.578 -30.467 29.910 1.00 92.62 392 GLN A C 1
ATOM 3117 O O . GLN A 1 392 ? -44.357 -31.242 29.352 1.00 92.62 392 GLN A O 1
ATOM 3122 N N . SER A 1 393 ? -44.014 -29.413 30.604 1.00 90.75 393 SER A N 1
ATOM 3123 C CA . SER A 1 393 ? -45.429 -29.048 30.732 1.00 90.75 393 SER A CA 1
ATOM 3124 C C . SER A 1 393 ? -46.058 -28.723 29.376 1.00 90.75 393 SER A C 1
ATOM 3126 O O . SER A 1 393 ? -47.161 -29.188 29.072 1.00 90.75 393 SER A O 1
ATOM 3128 N N . PHE A 1 394 ? -45.341 -27.982 28.526 1.00 91.25 394 PHE A N 1
ATOM 3129 C CA . PHE A 1 394 ? -45.765 -27.690 27.161 1.00 91.25 394 PHE A CA 1
ATOM 3130 C C . PHE A 1 394 ? -45.920 -28.972 26.335 1.00 91.25 394 PHE A C 1
ATOM 3132 O O . PHE A 1 394 ? -46.987 -29.194 25.763 1.00 91.25 394 PHE A O 1
ATOM 3139 N N . PHE A 1 395 ? -44.919 -29.858 26.337 1.00 88.44 395 PHE A N 1
ATOM 3140 C CA . PHE A 1 395 ? -44.990 -31.137 25.627 1.00 88.44 395 PHE A CA 1
ATOM 3141 C C . PHE A 1 395 ? -46.124 -32.025 26.141 1.00 88.44 395 PHE A C 1
ATOM 3143 O O . PHE A 1 395 ? -46.855 -32.604 25.341 1.00 88.44 395 PHE A O 1
ATOM 3150 N N . LYS A 1 396 ? -46.351 -32.079 27.458 1.00 90.75 396 LYS A N 1
ATOM 3151 C CA . LYS A 1 396 ? -47.469 -32.833 28.041 1.00 90.75 396 LYS A CA 1
ATOM 3152 C C . LYS A 1 396 ? -48.822 -32.301 27.562 1.00 90.75 396 LYS A C 1
ATOM 3154 O O . LYS A 1 396 ? -49.673 -33.085 27.150 1.00 90.75 396 LYS A O 1
ATOM 3159 N N . LYS A 1 397 ? -49.018 -30.976 27.555 1.00 89.38 397 LYS A N 1
ATOM 3160 C CA . LYS A 1 397 ? -50.239 -30.342 27.020 1.00 89.38 397 LYS A CA 1
ATOM 3161 C C . LYS A 1 397 ? -50.406 -30.599 25.522 1.00 89.38 397 LYS A C 1
ATOM 3163 O O . LYS A 1 397 ? -51.514 -30.886 25.076 1.00 89.38 397 LYS A O 1
ATOM 3168 N N . TYR A 1 398 ? -49.315 -30.531 24.764 1.00 83.31 398 TYR A N 1
ATOM 3169 C CA . TYR A 1 398 ? -49.310 -30.791 23.329 1.00 83.31 398 TYR A CA 1
ATOM 3170 C C . TYR A 1 398 ? -49.704 -32.241 23.004 1.00 83.31 398 TYR A C 1
ATOM 3172 O O . TYR A 1 398 ? -50.561 -32.470 22.152 1.00 83.31 398 TYR A O 1
ATOM 3180 N N . LEU A 1 399 ? -49.169 -33.220 23.740 1.00 84.31 399 LEU A N 1
ATOM 3181 C CA . LEU A 1 399 ? -49.529 -34.635 23.593 1.00 84.31 399 LEU A CA 1
ATOM 3182 C C . LEU A 1 399 ? -51.000 -34.901 23.941 1.00 84.31 399 LEU A C 1
ATOM 3184 O O . LEU A 1 399 ? -51.677 -35.630 23.220 1.00 84.31 399 LEU A O 1
ATOM 3188 N N . ILE A 1 400 ? -51.529 -34.263 24.991 1.00 85.31 400 ILE A N 1
ATOM 3189 C CA . ILE A 1 400 ? -52.958 -34.354 25.335 1.00 85.31 400 ILE A CA 1
ATOM 3190 C C . ILE A 1 400 ? -53.825 -33.801 24.194 1.00 85.31 400 ILE A C 1
ATOM 3192 O O . ILE A 1 400 ? -54.818 -34.423 23.828 1.00 85.31 400 ILE A O 1
ATOM 3196 N N . GLN A 1 401 ? -53.445 -32.671 23.587 1.00 77.62 401 GLN A N 1
ATOM 3197 C CA . GLN A 1 401 ? -54.172 -32.112 22.440 1.00 77.62 401 GLN A CA 1
ATOM 3198 C C . GLN A 1 401 ? -54.116 -33.011 21.199 1.00 77.62 401 GLN A C 1
ATOM 3200 O O . GLN A 1 401 ? -55.103 -33.096 20.466 1.00 77.62 401 GLN A O 1
ATOM 3205 N N . LEU A 1 402 ? -52.988 -33.682 20.952 1.00 75.50 402 LEU A N 1
ATOM 3206 C CA . LEU A 1 402 ? -52.861 -34.648 19.860 1.00 75.50 402 LEU A CA 1
ATOM 3207 C C . LEU A 1 402 ? -53.761 -35.869 20.077 1.00 75.50 402 LEU A C 1
ATOM 3209 O O . LEU A 1 402 ? -54.494 -36.234 19.159 1.00 75.50 402 LEU A O 1
ATOM 3213 N N . ASN A 1 403 ? -53.783 -36.426 21.290 1.00 72.56 403 ASN A N 1
ATOM 3214 C CA . ASN A 1 403 ? -54.656 -37.552 21.633 1.00 72.56 403 ASN A CA 1
ATOM 3215 C C . ASN A 1 403 ? -56.141 -37.162 21.573 1.00 72.56 403 ASN A C 1
ATOM 3217 O O . ASN A 1 403 ? -56.970 -37.903 21.054 1.00 72.56 403 ASN A O 1
ATOM 3221 N N . HIS A 1 404 ? -56.491 -35.950 22.007 1.00 67.75 404 HIS A N 1
ATOM 3222 C CA . HIS A 1 404 ? -57.865 -35.460 21.901 1.00 67.75 404 HIS A CA 1
ATOM 3223 C C . HIS A 1 404 ? -58.285 -35.235 20.435 1.00 67.75 404 HIS A C 1
ATOM 3225 O O . HIS A 1 404 ? -59.455 -35.398 20.089 1.00 67.75 404 HIS A O 1
ATOM 3231 N N . LYS A 1 405 ? -57.344 -34.883 19.546 1.00 63.91 405 LYS A N 1
ATOM 3232 C CA . LYS A 1 405 ? -57.590 -34.808 18.097 1.00 63.91 405 LYS A CA 1
ATOM 3233 C C . LYS A 1 405 ? -57.714 -36.188 17.450 1.00 63.91 405 LYS A C 1
ATOM 3235 O O . LYS A 1 405 ? -58.523 -36.312 16.535 1.00 63.91 405 LYS A O 1
ATOM 3240 N N . SER A 1 406 ? -56.964 -37.202 17.891 1.00 60.47 406 SER A N 1
ATOM 3241 C CA . SER A 1 406 ? -57.114 -38.572 17.377 1.00 60.47 406 SER A CA 1
ATOM 3242 C C . SER A 1 406 ? -58.436 -39.197 17.819 1.00 60.47 406 SER A C 1
ATOM 3244 O O . SER A 1 406 ? -59.163 -39.699 16.973 1.00 60.47 406 SER A O 1
ATOM 3246 N N . GLU A 1 407 ? -58.834 -39.041 19.085 1.00 60.25 407 GLU A N 1
ATOM 3247 C CA . GLU A 1 407 ? -60.118 -39.555 19.594 1.00 60.25 407 GLU A CA 1
ATOM 3248 C C . GLU A 1 407 ? -61.339 -38.907 18.919 1.00 60.25 407 GLU A C 1
ATOM 3250 O O . GLU A 1 407 ? -62.348 -39.568 18.672 1.00 60.25 407 GLU A O 1
ATOM 3255 N N . VAL A 1 408 ? -61.264 -37.615 18.579 1.00 58.12 408 VAL A N 1
ATOM 3256 C CA . VAL A 1 408 ? -62.316 -36.934 17.802 1.00 58.12 408 VAL A CA 1
ATOM 3257 C C . VAL A 1 408 ? -62.361 -37.453 16.359 1.00 58.12 408 VAL A C 1
ATOM 3259 O O . VAL A 1 408 ? -63.446 -37.596 15.795 1.00 58.12 408 VAL A O 1
ATOM 3262 N N . LYS A 1 409 ? -61.209 -37.798 15.772 1.00 54.84 409 LYS A N 1
ATOM 3263 C CA . LYS A 1 409 ? -61.116 -38.397 14.431 1.00 54.84 409 LYS A CA 1
ATOM 3264 C C . LYS A 1 409 ? -61.659 -39.834 14.404 1.00 54.84 409 LYS A C 1
ATOM 3266 O O . LYS A 1 409 ? -62.348 -40.206 13.454 1.00 54.84 409 LYS A O 1
ATOM 3271 N N . ASP A 1 410 ? -61.437 -40.596 15.472 1.00 54.38 410 ASP A N 1
ATOM 3272 C CA . ASP A 1 410 ? -61.959 -41.957 15.638 1.00 54.38 410 ASP A CA 1
ATOM 3273 C C . ASP A 1 410 ? -63.471 -41.961 15.929 1.00 54.38 410 ASP A C 1
ATOM 3275 O O . ASP A 1 410 ? -64.217 -42.772 15.380 1.00 54.38 410 ASP A O 1
ATOM 3279 N N . LYS A 1 411 ? -63.986 -40.978 16.684 1.00 55.81 411 LYS A N 1
ATOM 3280 C CA . LYS A 1 411 ? -65.441 -40.777 16.846 1.00 55.81 411 LYS A CA 1
ATOM 3281 C C . LYS A 1 411 ? -66.141 -40.330 15.559 1.00 55.81 411 LYS A C 1
ATOM 3283 O O . LYS A 1 411 ? -67.289 -40.713 15.343 1.00 55.81 411 LYS A O 1
ATOM 3288 N N . MET A 1 412 ? -65.469 -39.567 14.693 1.00 51.88 412 MET A N 1
ATOM 3289 C CA . MET A 1 412 ? -66.004 -39.181 13.378 1.00 51.88 412 MET A CA 1
ATOM 3290 C C . MET A 1 412 ? -65.989 -40.325 12.353 1.00 51.88 412 MET A C 1
ATOM 3292 O O . MET A 1 412 ? -66.812 -40.331 11.443 1.00 51.88 412 MET A O 1
ATOM 3296 N N . THR A 1 413 ? -65.101 -41.310 12.498 1.00 52.56 413 THR A N 1
ATOM 3297 C CA . THR A 1 413 ? -65.048 -42.491 11.615 1.00 52.56 413 THR A CA 1
ATOM 3298 C C . THR A 1 413 ? -65.902 -43.661 12.121 1.00 52.56 413 THR A C 1
ATOM 3300 O O . THR A 1 413 ? -66.372 -44.458 11.313 1.00 52.56 413 THR A O 1
ATOM 3303 N N . GLY A 1 414 ? -66.210 -43.722 13.423 1.00 48.47 414 GLY A N 1
ATOM 3304 C CA . GLY A 1 414 ? -67.085 -44.738 14.026 1.00 48.47 414 GLY A CA 1
ATOM 3305 C C . GLY A 1 414 ? -68.601 -44.535 13.847 1.00 48.47 414 GLY A C 1
ATOM 3306 O O . GLY A 1 414 ? -69.366 -45.441 14.162 1.00 48.47 414 GLY A O 1
ATOM 3307 N N . GLN A 1 415 ? -69.066 -43.387 13.335 1.00 47.22 415 GLN A N 1
ATOM 3308 C CA . GLN A 1 415 ? -70.502 -43.120 13.107 1.00 47.22 415 GLN A CA 1
ATOM 3309 C C . GLN A 1 415 ? -71.016 -43.498 11.705 1.00 47.22 415 GLN A C 1
ATOM 3311 O O . GLN A 1 415 ? -72.163 -43.202 11.381 1.00 47.22 415 GLN A O 1
ATOM 3316 N N . ASN A 1 416 ? -70.222 -44.192 10.883 1.00 43.31 416 ASN A N 1
ATOM 3317 C CA . ASN A 1 416 ? -70.603 -44.529 9.508 1.00 43.31 416 ASN A CA 1
ATOM 3318 C C . ASN A 1 416 ? -70.675 -46.043 9.250 1.00 43.31 416 ASN A C 1
ATOM 3320 O O . ASN A 1 416 ? -70.058 -46.558 8.326 1.00 43.31 416 ASN A O 1
ATOM 3324 N N . LEU A 1 417 ? -71.441 -46.771 10.066 1.00 46.50 417 LEU A N 1
ATOM 3325 C CA . LEU A 1 417 ? -71.922 -48.117 9.735 1.00 46.50 417 LEU A CA 1
ATOM 3326 C C . LEU A 1 417 ? -73.348 -48.287 10.258 1.00 46.50 417 LEU A C 1
ATOM 3328 O O . LEU A 1 417 ? -73.573 -48.891 11.298 1.00 46.50 417 LEU A O 1
ATOM 3332 N N . ASN A 1 418 ? -74.312 -47.720 9.537 1.00 45.16 418 ASN A N 1
ATOM 3333 C CA . ASN A 1 418 ? -75.687 -48.211 9.525 1.00 45.16 418 ASN A CA 1
ATOM 3334 C C . ASN A 1 418 ? -76.402 -47.667 8.289 1.00 45.16 418 ASN A C 1
ATOM 3336 O O . ASN A 1 418 ? -77.019 -46.608 8.355 1.00 45.16 418 ASN A O 1
ATOM 3340 N N . HIS A 1 419 ? -76.372 -48.413 7.180 1.00 45.03 419 HIS A N 1
ATOM 3341 C CA . HIS A 1 419 ? -77.509 -48.442 6.259 1.00 45.03 419 HIS A CA 1
ATOM 3342 C C . HIS A 1 419 ? -77.665 -49.802 5.551 1.00 45.03 419 HIS A C 1
ATOM 3344 O O . HIS A 1 419 ? -76.696 -50.555 5.441 1.00 45.03 419 HIS A O 1
ATOM 3350 N N . PRO A 1 420 ? -78.911 -50.164 5.190 1.00 47.06 420 PRO A N 1
ATOM 3351 C CA . PRO A 1 420 ? -79.392 -51.542 5.148 1.00 47.06 420 PRO A CA 1
ATOM 3352 C C . PRO A 1 420 ? -79.225 -52.225 3.784 1.00 47.06 420 PRO A C 1
ATOM 3354 O O . PRO A 1 420 ? -79.075 -51.589 2.744 1.00 47.06 420 PRO A O 1
ATOM 3357 N N . LYS A 1 421 ? -79.313 -53.559 3.812 1.00 45.69 421 LYS A N 1
ATOM 3358 C CA . LYS A 1 421 ? -79.369 -54.453 2.647 1.00 45.69 421 LYS A CA 1
ATOM 3359 C C . LYS A 1 421 ? -80.643 -54.244 1.806 1.00 45.69 421 LYS A C 1
ATOM 3361 O O . LYS A 1 421 ? -81.740 -54.333 2.348 1.00 45.69 421 LYS A O 1
ATOM 3366 N N . SER A 1 422 ? -80.479 -54.123 0.486 1.00 45.53 422 SER A N 1
ATOM 3367 C CA . SER A 1 422 ? -81.378 -54.603 -0.593 1.00 45.53 422 SER A CA 1
ATOM 3368 C C . SER A 1 422 ? -80.642 -54.356 -1.924 1.00 45.53 422 SER A C 1
ATOM 3370 O O . SER A 1 422 ? -80.170 -53.240 -2.113 1.00 45.53 422 SER A O 1
ATOM 3372 N N . LYS A 1 423 ? -80.434 -55.278 -2.863 1.00 42.50 423 LYS A N 1
ATOM 3373 C CA . LYS A 1 423 ? -81.152 -56.474 -3.317 1.00 42.50 423 LYS A CA 1
ATOM 3374 C C . LYS A 1 423 ? -80.174 -57.601 -3.637 1.00 42.50 423 LYS A C 1
ATOM 3376 O O . LYS A 1 423 ? -79.002 -57.273 -3.927 1.00 42.50 423 LYS A O 1
#

pLDDT: mean 81.8, std 13.56, range [31.36, 97.31]